Protein AF-A0A0H3U7H9-F1 (afdb_monomer_lite)

Sequence (449 aa):
MLFANVLHVSADECLNFARNGLVTYSPDRTAFSIGYGDRSAATYSYGQVGYRVQIHGITGPKQLMAGQHYYDGLVKGEVKVGYWRLSNPFGMCIHSGASNCSVSSLDRMGANRSNCGRVYNAGWIGYCAVCDEPIAYVFFYMTEQMAMRTAYLPSGKSYSNYFYLCPYDNSLENYCPINHVCTQVSANKYKIIYNAGNSSARGIMSSGWFIYGDDNTYEGNENAGGTRLAKCAFTVTGKRFLGWSDKPNGEVLFADEESWINVMNKMDIGNLQDCSSVVLYAVWGSEDESGESMSYDPYNNSYGEVSSEVVGDLGQNGYSGEYACTDDDISLRAEIVRCLCEDDGRSEFIRGEEGILNIELDGSADYVVVEFPRGMEEYDCIFDYIQRGAGAKSEAIDFFVPVYGIPEDAERIIVRVTAYKDEKVISCYPALTLIAGRSVLDDLRTSLR

Foldseek 3Di:
DDDPPPPPDDPVPVCVVVPPVQKDAFPVLLEIAGCALDAPLQFDDPVQFFPKDAAPPDAAADDDDQQKDKDWDWDAFKFFFGIKTQHFRKDFFDAQADPPDDPVVCVSRVAGSHGDRDIAATFIFTAGNYARHTQDPDTRGDDSVSRRVCGIAHTDDSNRWYWHADSPRRHTPDIGGRTGIGIHMFGFKEKEAEAQLDPQKDFDDDIFIATPDPAQDGSRDGNNGDFWDAADGIDHPQKDWAAKDQDRQDDHQAHGRGTPVSV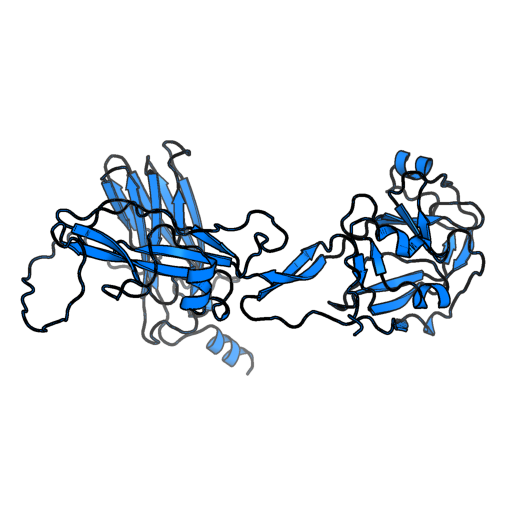CVVVVCSNDDGHYYGYIYTHIDGPPPPDDDDDDDDDDDDDDDDDDDDDDDDDDDDDQDFWWDDDPFKIKTKTKAWDDPDCPVDQADEAFTKIKIKMKMAGQFQKKWKAWDWPFRVQTDMGGCNPVDGGIDMDMTMGGRHPDGDDLQDQKTWMKMWTHDPPDIDITIRMHGHDRNGHPVVVVVVVVD

Secondary structure (DSSP, 8-state):
----------GGGGGTTTTTS-EEE-TTSSEEEESTT--------GGGTT-EEEPSS---SPPPPTTEEEEEEE--EEEEEEEEEEEES-EE---SS-TTS-HHHHHHHT-BS-----EEPPEEEEEETTT-SBS-SS-EE--HHHHHH--EEEESSTT-EEEEE-TTT-BEEEEEE---EEEEEEE-EEEEEEE-SSTT-B-----EEEESTT--EETTEES-S-SBPPPP--BBTTEEEEEEESSTT----B-TT-BHHHHHHHHTGGGSPTT-EEEEEEEEEETT--S---------------------------S---EEEEETTEEEEEEEEEE-SS--S---EEET-EEEEEEEEEE--SEEEEEPPTT-GGG-EEEE-TTT-SS-EEEEEEEE--SSSS-TT--EEE-EEEEEETTEEEEE--EEEEEEEEEHHHHHHHHT-

pLDDT: mean 73.25, std 18.63, range [23.2, 97.31]

Radius of gyration: 31.84 Å; chains: 1; bounding box: 75×66×85 Å

Structure (mmCIF, N/CA/C/O backbone):
data_AF-A0A0H3U7H9-F1
#
_entry.id   AF-A0A0H3U7H9-F1
#
loop_
_atom_site.group_PDB
_atom_site.id
_atom_site.type_symbol
_atom_site.label_atom_id
_atom_site.label_alt_id
_atom_site.label_comp_id
_atom_site.label_asym_id
_atom_site.label_entity_id
_atom_site.label_seq_id
_atom_site.pdbx_PDB_ins_code
_atom_site.Cartn_x
_atom_site.Cartn_y
_atom_site.Cartn_z
_atom_site.occupancy
_atom_site.B_iso_or_equiv
_atom_site.auth_seq_id
_atom_site.auth_comp_id
_atom_site.auth_asym_id
_atom_site.auth_atom_id
_atom_site.pdbx_PDB_model_num
ATOM 1 N N . MET A 1 1 ? 17.871 -37.007 6.181 1.00 36.47 1 MET A N 1
ATOM 2 C CA . MET A 1 1 ? 19.175 -36.342 5.945 1.00 36.47 1 MET A CA 1
ATOM 3 C C . MET A 1 1 ? 19.317 -36.222 4.435 1.00 36.47 1 MET A C 1
ATOM 5 O O . MET A 1 1 ? 19.269 -37.252 3.790 1.00 36.47 1 MET A O 1
ATOM 9 N N . LEU A 1 2 ? 19.348 -35.062 3.787 1.00 28.45 2 LEU A N 1
ATOM 10 C CA . LEU A 1 2 ? 19.874 -33.756 4.173 1.00 28.45 2 LEU A CA 1
ATOM 11 C C . LEU A 1 2 ? 18.851 -32.639 3.934 1.00 28.45 2 LEU A C 1
ATOM 13 O O . LEU A 1 2 ? 18.062 -32.685 2.997 1.00 28.45 2 LEU A O 1
ATOM 17 N N . PHE A 1 3 ? 18.897 -31.660 4.828 1.00 26.19 3 PHE A N 1
ATOM 18 C CA . PHE A 1 3 ? 18.105 -30.443 4.831 1.00 26.19 3 PHE A CA 1
ATOM 19 C C . PHE A 1 3 ? 18.401 -29.606 3.580 1.00 26.19 3 PHE A C 1
ATOM 21 O O . PHE A 1 3 ? 19.563 -29.361 3.254 1.00 26.19 3 PHE A O 1
ATOM 28 N N . ALA A 1 4 ? 17.347 -29.164 2.891 1.00 28.52 4 ALA A N 1
ATOM 29 C CA . ALA A 1 4 ? 17.437 -28.077 1.930 1.00 28.52 4 ALA A CA 1
ATOM 30 C C . ALA A 1 4 ? 17.771 -26.810 2.724 1.00 28.52 4 ALA A C 1
ATOM 32 O O . ALA A 1 4 ? 16.906 -26.231 3.379 1.00 28.52 4 ALA A O 1
ATOM 33 N N . ASN A 1 5 ? 19.051 -26.440 2.735 1.00 27.62 5 ASN A N 1
ATOM 34 C CA . ASN A 1 5 ? 19.499 -25.172 3.286 1.00 27.62 5 ASN A CA 1
ATOM 35 C C . ASN A 1 5 ? 18.843 -24.055 2.473 1.00 27.62 5 ASN A C 1
ATOM 37 O O . ASN A 1 5 ? 19.271 -23.749 1.361 1.00 27.62 5 ASN A O 1
ATOM 41 N N . VAL A 1 6 ? 17.789 -23.466 3.034 1.00 31.03 6 VAL A N 1
ATOM 42 C CA . VAL A 1 6 ? 17.327 -22.136 2.658 1.00 31.03 6 VAL A CA 1
ATOM 43 C C . VAL A 1 6 ? 18.491 -21.205 2.967 1.00 31.03 6 VAL A C 1
ATOM 45 O O . VAL A 1 6 ? 18.827 -20.971 4.128 1.00 31.03 6 VAL A O 1
ATOM 48 N N . LEU A 1 7 ? 19.168 -20.745 1.917 1.00 25.77 7 LEU A N 1
ATOM 49 C CA . LEU A 1 7 ? 20.115 -19.646 2.012 1.00 25.77 7 LEU A CA 1
ATOM 50 C C . LEU A 1 7 ? 19.301 -18.413 2.411 1.00 25.77 7 LEU A C 1
ATOM 52 O O . LEU A 1 7 ? 18.643 -17.786 1.588 1.00 25.77 7 LEU A O 1
ATOM 56 N N . HIS A 1 8 ? 19.294 -18.126 3.711 1.00 25.69 8 HIS A N 1
ATOM 57 C CA . HIS A 1 8 ? 19.023 -16.793 4.223 1.00 25.69 8 HIS A CA 1
ATOM 58 C C . HIS A 1 8 ? 20.065 -15.885 3.609 1.00 25.69 8 HIS A C 1
ATOM 60 O O . HIS A 1 8 ? 21.259 -16.132 3.814 1.00 25.69 8 HIS A O 1
ATOM 66 N N . VAL A 1 9 ? 19.630 -14.856 2.884 1.00 28.30 9 VAL A N 1
ATOM 67 C CA . VAL A 1 9 ? 20.586 -13.899 2.364 1.00 28.30 9 VAL A CA 1
ATOM 68 C C . VAL A 1 9 ? 20.355 -12.506 2.896 1.00 28.30 9 VAL A C 1
ATOM 70 O O . VAL A 1 9 ? 19.322 -11.873 2.697 1.00 28.30 9 VAL A O 1
ATOM 73 N N . SER A 1 10 ? 21.342 -12.106 3.693 1.00 33.12 10 SER A N 1
ATOM 74 C CA . SER A 1 10 ? 21.524 -10.792 4.271 1.00 33.12 10 SER A CA 1
ATOM 75 C C . SER A 1 10 ? 21.916 -9.786 3.188 1.00 33.12 10 SER A C 1
ATOM 77 O O . SER A 1 10 ? 22.199 -10.130 2.040 1.00 33.12 10 SER A O 1
ATOM 79 N N . ALA A 1 11 ? 21.996 -8.519 3.595 1.00 33.59 11 ALA A N 1
ATOM 80 C CA . ALA A 1 11 ? 22.405 -7.357 2.806 1.00 33.59 11 ALA A CA 1
ATOM 81 C C . ALA A 1 11 ? 23.746 -7.483 2.035 1.00 33.59 11 ALA A C 1
ATOM 83 O O . ALA A 1 11 ? 24.085 -6.582 1.267 1.00 33.59 11 ALA A O 1
ATOM 84 N N . ASP A 1 12 ? 24.471 -8.594 2.183 1.00 32.19 12 ASP A N 1
ATOM 85 C CA . ASP A 1 12 ? 25.671 -8.943 1.422 1.00 32.19 12 ASP A CA 1
ATOM 86 C C . ASP A 1 12 ? 25.371 -9.437 -0.013 1.00 32.19 12 ASP A C 1
ATOM 88 O O . ASP A 1 12 ? 26.288 -9.547 -0.832 1.00 32.19 12 ASP A O 1
ATOM 92 N N . GLU A 1 13 ? 24.101 -9.671 -0.376 1.00 41.12 13 GLU A N 1
ATOM 93 C CA . GLU A 1 13 ? 23.718 -10.160 -1.713 1.00 41.12 13 GLU A CA 1
ATOM 94 C C . GLU A 1 13 ? 23.526 -9.123 -2.816 1.00 41.12 13 GLU A C 1
ATOM 96 O O . GLU A 1 13 ? 23.358 -9.495 -3.978 1.00 41.12 13 GLU A O 1
ATOM 101 N N . CYS A 1 14 ? 23.729 -7.834 -2.533 1.00 36.25 14 CYS A N 1
ATOM 102 C CA . CYS A 1 14 ? 23.902 -6.851 -3.611 1.00 36.25 14 CYS A CA 1
ATOM 103 C C . CYS A 1 14 ? 25.150 -7.134 -4.490 1.00 36.25 14 CYS A C 1
ATOM 105 O O . CYS A 1 14 ? 25.393 -6.428 -5.466 1.00 36.25 14 CYS A O 1
ATOM 107 N N . LEU A 1 15 ? 25.929 -8.181 -4.179 1.00 39.16 15 LEU A N 1
ATOM 108 C CA . LEU A 1 15 ? 27.072 -8.677 -4.946 1.00 39.16 15 LEU A CA 1
ATOM 109 C C . LEU A 1 15 ? 26.758 -9.815 -5.939 1.00 39.16 15 LEU A C 1
ATOM 111 O O . LEU A 1 15 ? 27.646 -10.158 -6.725 1.00 39.16 15 LEU A O 1
ATOM 115 N N . ASN A 1 16 ? 25.540 -10.373 -5.996 1.00 39.25 16 ASN A N 1
ATOM 116 C CA . ASN A 1 16 ? 25.210 -11.366 -7.037 1.00 39.25 16 ASN A CA 1
ATOM 117 C C . ASN A 1 16 ? 25.126 -10.744 -8.448 1.00 39.25 16 ASN A C 1
ATOM 119 O O . ASN A 1 16 ? 25.451 -11.410 -9.430 1.00 39.25 16 ASN A O 1
ATOM 123 N N . PHE A 1 17 ? 24.840 -9.441 -8.556 1.00 42.53 17 PHE A N 1
ATOM 124 C CA . PHE A 1 17 ? 24.911 -8.681 -9.813 1.00 42.53 17 PHE A CA 1
ATOM 125 C C . PHE A 1 17 ? 26.334 -8.534 -10.380 1.00 42.53 17 PHE A C 1
ATOM 127 O O . PHE A 1 17 ? 26.522 -8.467 -11.596 1.00 42.53 17 PHE A O 1
ATOM 134 N N . ALA A 1 18 ? 27.349 -8.511 -9.510 1.00 40.44 18 ALA A N 1
ATOM 135 C CA . ALA A 1 18 ? 28.744 -8.284 -9.888 1.00 40.44 18 ALA A CA 1
ATOM 136 C C . ALA A 1 18 ? 29.486 -9.567 -10.313 1.00 40.44 18 ALA A C 1
ATOM 138 O O . ALA A 1 18 ? 30.501 -9.486 -11.005 1.00 40.44 18 ALA A O 1
ATOM 139 N N . ARG A 1 19 ? 28.993 -10.762 -9.949 1.00 40.69 19 ARG A N 1
ATOM 140 C CA . ARG A 1 19 ? 29.718 -12.031 -10.172 1.00 40.69 19 ARG A CA 1
ATOM 141 C C . ARG A 1 19 ? 29.830 -12.476 -11.639 1.00 40.69 19 ARG A C 1
ATOM 143 O O . ARG A 1 19 ? 30.645 -13.347 -11.921 1.00 40.69 19 ARG A O 1
ATOM 150 N N . ASN A 1 20 ? 29.099 -11.855 -12.573 1.00 48.03 20 ASN A N 1
ATOM 151 C CA . ASN A 1 20 ? 29.126 -12.209 -14.003 1.00 48.03 20 ASN A CA 1
ATOM 152 C C . ASN A 1 20 ? 29.787 -11.162 -14.927 1.00 48.03 20 ASN A C 1
ATOM 154 O O . ASN A 1 20 ? 29.763 -11.342 -16.142 1.00 48.03 20 ASN A O 1
ATOM 158 N N . GLY A 1 21 ? 30.339 -10.057 -14.401 1.00 57.50 21 GLY A N 1
ATOM 159 C CA . GLY A 1 21 ? 30.996 -9.015 -15.217 1.00 57.50 21 GLY A CA 1
ATOM 160 C C . GLY A 1 21 ? 30.066 -8.202 -16.137 1.00 57.50 21 GLY A C 1
ATOM 161 O O . GLY A 1 21 ? 30.544 -7.431 -16.962 1.00 57.50 21 GLY A O 1
ATOM 162 N N . LEU A 1 22 ? 28.743 -8.368 -16.006 1.00 70.50 22 LEU A N 1
ATOM 163 C CA . LEU A 1 22 ? 27.724 -7.715 -16.840 1.00 70.50 22 LEU A CA 1
ATOM 164 C C . LEU A 1 22 ? 27.410 -6.280 -16.388 1.00 70.50 22 LEU A C 1
ATOM 166 O O . LEU A 1 22 ? 26.996 -5.456 -17.199 1.00 70.50 22 LEU A O 1
ATOM 170 N N . VAL A 1 23 ? 27.581 -5.998 -15.095 1.00 78.19 23 VAL A N 1
ATOM 171 C CA . VAL A 1 23 ? 27.216 -4.729 -14.458 1.00 78.19 23 VAL A CA 1
ATOM 172 C C . VAL A 1 23 ? 28.471 -3.988 -14.024 1.00 78.19 23 VAL A C 1
ATOM 174 O O . VAL A 1 23 ? 29.370 -4.568 -13.419 1.00 78.19 23 VAL A O 1
ATOM 177 N N . THR A 1 24 ? 28.522 -2.693 -14.318 1.00 79.06 24 THR A N 1
ATOM 178 C CA . THR A 1 24 ? 29.565 -1.778 -13.848 1.00 79.06 24 THR A CA 1
ATOM 179 C C . THR A 1 24 ? 28.933 -0.715 -12.972 1.00 79.06 24 THR A C 1
ATOM 181 O O . THR A 1 24 ? 27.928 -0.125 -13.352 1.00 79.06 24 THR A O 1
ATOM 184 N N . TYR A 1 25 ? 29.527 -0.458 -11.812 1.00 79.81 25 TYR A N 1
ATOM 185 C CA . TYR A 1 25 ? 29.085 0.599 -10.910 1.00 79.81 25 TYR A CA 1
ATOM 186 C C . TYR A 1 25 ? 29.923 1.860 -11.104 1.00 79.81 25 TYR A C 1
ATOM 188 O O . TYR A 1 25 ? 31.105 1.781 -11.445 1.00 79.81 25 TYR A O 1
ATOM 196 N N . SER A 1 26 ? 29.321 3.020 -10.848 1.00 76.62 26 SER A N 1
ATOM 197 C CA . SER A 1 26 ? 30.064 4.271 -10.712 1.00 76.62 26 SER A CA 1
ATOM 198 C C . SER A 1 26 ? 31.095 4.162 -9.573 1.00 76.62 26 SER A C 1
ATOM 200 O O . SER A 1 26 ? 30.913 3.360 -8.649 1.00 76.62 26 SER A O 1
ATOM 202 N N . PRO A 1 27 ? 32.168 4.976 -9.576 1.00 76.44 27 PRO A N 1
ATOM 203 C CA . PRO A 1 27 ? 33.176 4.960 -8.511 1.00 76.44 27 PRO A CA 1
ATOM 204 C C . PRO A 1 27 ? 32.604 5.154 -7.097 1.00 76.44 27 PRO A C 1
ATOM 206 O O . PRO A 1 27 ? 33.081 4.536 -6.148 1.00 76.44 27 PRO A O 1
ATOM 209 N N . ASP A 1 28 ? 31.553 5.968 -6.960 1.00 72.50 28 ASP A N 1
ATOM 210 C CA . ASP A 1 28 ? 30.844 6.205 -5.694 1.00 72.50 28 ASP A CA 1
ATOM 211 C C . ASP A 1 28 ? 29.726 5.186 -5.404 1.00 72.50 28 ASP A C 1
ATOM 213 O O . ASP A 1 28 ? 29.056 5.269 -4.375 1.00 72.50 28 ASP A O 1
ATOM 217 N N . ARG A 1 29 ? 29.543 4.214 -6.306 1.00 75.31 29 ARG A N 1
ATOM 218 C CA . ARG A 1 29 ? 28.540 3.143 -6.272 1.00 75.31 29 ARG A CA 1
ATOM 219 C C . ARG A 1 29 ? 27.089 3.619 -6.285 1.00 75.31 29 ARG A C 1
ATOM 221 O O . ARG A 1 29 ? 26.207 2.811 -6.024 1.00 75.31 29 ARG A O 1
ATOM 228 N N . THR A 1 30 ? 26.822 4.890 -6.596 1.00 75.44 30 THR A N 1
ATOM 229 C CA . THR A 1 30 ? 25.461 5.466 -6.639 1.00 75.44 30 THR A CA 1
ATOM 230 C C . THR A 1 30 ? 24.695 5.183 -7.924 1.00 75.44 30 THR A C 1
ATOM 232 O O . THR A 1 30 ? 23.475 5.364 -7.976 1.00 75.44 30 THR A O 1
ATOM 235 N N . ALA A 1 31 ? 25.396 4.717 -8.952 1.00 79.69 31 ALA A N 1
ATOM 236 C CA . ALA A 1 31 ? 24.819 4.401 -10.239 1.00 79.69 31 ALA A CA 1
ATOM 237 C C . ALA A 1 31 ? 25.411 3.105 -10.804 1.00 79.69 31 ALA A C 1
ATOM 239 O O . ALA A 1 31 ? 26.513 2.689 -10.432 1.00 79.69 31 ALA A O 1
ATOM 240 N N . PHE A 1 32 ? 24.689 2.471 -11.721 1.00 84.00 32 PHE A N 1
ATOM 241 C CA . PHE A 1 32 ? 25.109 1.257 -12.406 1.00 84.00 32 PHE A CA 1
ATOM 242 C C . PHE A 1 32 ? 24.820 1.330 -13.908 1.00 84.00 32 PHE A C 1
ATOM 244 O O . PHE A 1 32 ? 23.911 2.021 -14.360 1.00 84.00 32 PHE A O 1
ATOM 251 N N . SER A 1 33 ? 25.591 0.578 -14.683 1.00 85.69 33 SER A N 1
ATOM 252 C CA . SER A 1 33 ? 25.401 0.380 -16.114 1.00 85.69 33 SER A CA 1
ATOM 253 C C . SER A 1 33 ? 25.501 -1.102 -16.447 1.00 85.69 33 SER A C 1
ATOM 255 O O . SER A 1 33 ? 26.163 -1.862 -15.738 1.00 85.69 33 SER A O 1
ATOM 257 N N . ILE A 1 34 ? 24.865 -1.513 -17.538 1.00 87.06 34 ILE A N 1
ATOM 258 C CA . ILE A 1 34 ? 24.888 -2.888 -18.043 1.00 87.06 34 ILE A CA 1
ATOM 259 C C . ILE A 1 34 ? 25.680 -2.883 -19.346 1.00 87.06 34 ILE A C 1
ATOM 261 O O . ILE A 1 34 ? 25.420 -2.056 -20.215 1.00 87.06 34 ILE A O 1
ATOM 265 N N . GLY A 1 35 ? 26.646 -3.792 -19.482 1.00 81.06 35 GLY A N 1
ATOM 266 C CA . GLY A 1 35 ? 27.464 -3.895 -20.692 1.00 81.06 35 GLY A CA 1
ATOM 267 C C . GLY A 1 35 ? 28.373 -2.684 -20.918 1.00 81.06 35 GLY A C 1
ATOM 268 O O . GLY A 1 35 ? 28.622 -2.306 -22.060 1.00 81.06 35 GLY A O 1
ATOM 269 N N . TYR A 1 36 ? 28.852 -2.052 -19.842 1.00 82.88 36 TYR A N 1
ATOM 270 C CA . TYR A 1 36 ? 29.735 -0.889 -19.932 1.00 82.88 36 TYR A CA 1
ATOM 271 C C . TYR A 1 36 ? 30.948 -1.166 -20.832 1.00 82.88 36 TYR A C 1
ATOM 273 O O . TYR A 1 36 ? 31.651 -2.162 -20.662 1.00 82.88 36 TYR A O 1
ATOM 281 N N . GLY A 1 37 ? 31.198 -0.267 -21.785 1.00 83.81 37 GLY A N 1
ATOM 282 C CA . GLY A 1 37 ? 32.302 -0.393 -22.737 1.00 83.81 37 GLY A CA 1
ATOM 283 C C . GLY A 1 37 ? 32.078 -1.413 -23.860 1.00 83.81 37 GLY A C 1
ATOM 284 O O . GLY A 1 37 ? 32.956 -1.544 -24.714 1.00 83.81 37 GLY A O 1
ATOM 285 N N . ASP A 1 38 ? 30.932 -2.103 -23.910 1.00 87.00 38 ASP A N 1
ATOM 286 C CA . ASP A 1 38 ? 30.599 -2.992 -25.023 1.00 87.00 38 ASP A CA 1
ATOM 287 C C . ASP A 1 38 ? 30.431 -2.206 -26.330 1.00 87.00 38 ASP A C 1
ATOM 289 O O . ASP A 1 38 ? 29.708 -1.213 -26.406 1.00 87.00 38 ASP A O 1
ATOM 293 N N . ARG A 1 39 ? 31.107 -2.677 -27.380 1.00 88.75 39 ARG A N 1
ATOM 294 C CA . ARG A 1 39 ? 31.150 -2.053 -28.713 1.00 88.75 39 ARG A CA 1
ATOM 295 C C . ARG A 1 39 ? 30.505 -2.924 -29.786 1.00 88.75 39 ARG A C 1
ATOM 297 O O . ARG A 1 39 ? 30.739 -2.696 -30.968 1.00 88.75 39 ARG A O 1
ATOM 304 N N . SER A 1 40 ? 29.707 -3.913 -29.385 1.00 86.19 40 SER A N 1
ATOM 305 C CA . SER A 1 40 ? 29.046 -4.841 -30.307 1.00 86.19 40 SER A CA 1
ATOM 306 C C . SER A 1 40 ? 28.158 -4.134 -31.339 1.00 86.19 40 SER A C 1
ATOM 308 O O . SER A 1 40 ? 28.032 -4.624 -32.457 1.00 86.19 40 SER A O 1
ATOM 310 N N . ALA A 1 41 ? 27.566 -2.984 -30.981 1.00 84.69 41 ALA A N 1
ATOM 311 C CA . ALA A 1 41 ? 26.651 -2.214 -31.832 1.00 84.69 41 ALA A CA 1
ATOM 312 C C . ALA A 1 41 ? 25.499 -3.074 -32.389 1.00 84.69 41 ALA A C 1
ATOM 314 O O . ALA A 1 41 ? 25.136 -2.990 -33.564 1.00 84.69 41 ALA A O 1
ATOM 315 N N . ALA A 1 42 ? 24.926 -3.919 -31.527 1.00 89.00 42 ALA A N 1
ATOM 316 C CA . ALA A 1 42 ? 23.809 -4.789 -31.868 1.00 89.00 42 ALA A CA 1
ATOM 317 C C . ALA A 1 42 ? 22.547 -3.947 -32.124 1.00 89.00 42 ALA A C 1
ATOM 319 O O . ALA A 1 42 ? 21.884 -3.505 -31.183 1.00 89.00 42 ALA A O 1
ATOM 320 N N . THR A 1 43 ? 22.249 -3.711 -33.402 1.00 90.62 43 THR A N 1
ATOM 321 C CA . THR A 1 43 ? 21.099 -2.935 -33.888 1.00 90.62 43 THR A CA 1
ATOM 322 C C . THR A 1 43 ? 20.062 -3.837 -34.548 1.00 90.62 43 THR A C 1
ATOM 324 O O . THR A 1 43 ? 20.343 -4.979 -34.909 1.00 90.62 43 THR A O 1
ATOM 327 N N . TYR A 1 44 ? 18.850 -3.313 -34.698 1.00 93.19 44 TYR A N 1
ATOM 328 C CA . TYR A 1 44 ? 17.693 -4.026 -35.224 1.00 93.19 44 TYR A CA 1
ATOM 329 C C . TYR A 1 44 ? 16.993 -3.194 -36.294 1.00 93.19 44 TYR A C 1
ATOM 331 O O . TYR A 1 44 ? 17.160 -1.978 -36.390 1.00 93.19 44 TYR A O 1
ATOM 339 N N . SER A 1 45 ? 16.160 -3.852 -37.093 1.00 91.81 45 SER A N 1
ATOM 340 C CA . SER A 1 45 ? 15.249 -3.160 -38.004 1.00 91.81 45 SER A CA 1
ATOM 341 C C . SER A 1 45 ? 14.079 -2.551 -37.231 1.00 91.81 45 SER A C 1
ATOM 343 O O . SER A 1 45 ? 13.603 -3.134 -36.259 1.00 91.81 45 SER A O 1
ATOM 345 N N . TYR A 1 46 ? 13.533 -1.427 -37.703 1.00 86.56 46 TYR A N 1
ATOM 346 C CA . TYR A 1 46 ? 12.354 -0.797 -37.087 1.00 86.56 46 TYR A CA 1
ATOM 347 C C . TYR A 1 46 ? 11.150 -1.743 -36.950 1.00 86.56 46 TYR A C 1
ATOM 349 O O . TYR A 1 46 ? 10.433 -1.675 -35.957 1.00 86.56 46 TYR A O 1
ATOM 357 N N . GLY A 1 47 ? 10.962 -2.674 -37.892 1.00 89.44 47 GLY A N 1
ATOM 358 C CA . GLY A 1 47 ? 9.898 -3.684 -37.822 1.00 89.44 47 GLY A CA 1
ATOM 359 C C . GLY A 1 47 ? 10.042 -4.698 -36.678 1.00 89.44 47 GLY A C 1
ATOM 360 O O . GLY A 1 47 ? 9.120 -5.469 -36.444 1.00 89.44 47 GLY A O 1
ATOM 361 N N . GLN A 1 48 ? 11.175 -4.714 -35.969 1.00 91.62 48 GLN A N 1
ATOM 362 C CA . GLN A 1 48 ? 11.417 -5.586 -34.814 1.00 91.62 48 GLN A CA 1
ATOM 363 C C . GLN A 1 48 ? 11.130 -4.889 -33.477 1.00 91.62 48 GLN A C 1
ATOM 365 O O . GLN A 1 48 ? 11.187 -5.538 -32.434 1.00 91.62 48 GLN A O 1
ATOM 370 N N . VAL A 1 49 ? 10.821 -3.585 -33.472 1.00 91.50 49 VAL A N 1
ATOM 371 C CA . VAL A 1 49 ? 10.426 -2.878 -32.246 1.00 91.50 49 VAL A CA 1
ATOM 372 C C . VAL A 1 49 ? 9.221 -3.579 -31.623 1.00 91.50 49 VAL A C 1
ATOM 374 O O . VAL A 1 49 ? 8.244 -3.902 -32.293 1.00 91.50 49 VAL A O 1
ATOM 377 N N . GLY A 1 50 ? 9.300 -3.834 -30.321 1.00 91.44 50 GLY A N 1
ATOM 378 C CA . GLY A 1 50 ? 8.335 -4.649 -29.596 1.00 91.44 50 GLY A CA 1
ATOM 379 C C . GLY A 1 50 ? 8.707 -6.122 -29.458 1.00 91.44 50 GLY A C 1
ATOM 380 O O . GLY A 1 50 ? 8.036 -6.807 -28.689 1.00 91.44 50 GLY A O 1
ATOM 381 N N . TYR A 1 51 ? 9.778 -6.592 -30.109 1.00 94.12 51 TYR A N 1
ATOM 382 C CA . TYR A 1 51 ? 10.370 -7.903 -29.833 1.00 94.12 51 TYR A CA 1
ATOM 383 C C . TYR A 1 51 ? 10.667 -8.055 -28.335 1.00 94.12 51 TYR A C 1
ATOM 385 O O . TYR A 1 51 ? 11.200 -7.136 -27.704 1.00 94.12 51 TYR A O 1
ATOM 393 N N . ARG A 1 52 ? 10.289 -9.207 -27.769 1.00 94.81 52 ARG A N 1
ATOM 394 C CA . ARG A 1 52 ? 10.395 -9.495 -26.336 1.00 94.81 52 ARG A CA 1
ATOM 395 C C . ARG A 1 52 ? 11.376 -10.627 -26.084 1.00 94.81 52 ARG A C 1
ATOM 397 O O . ARG A 1 52 ? 11.311 -11.665 -26.735 1.00 94.81 52 ARG A O 1
ATOM 404 N N . VAL A 1 53 ? 12.211 -10.436 -25.074 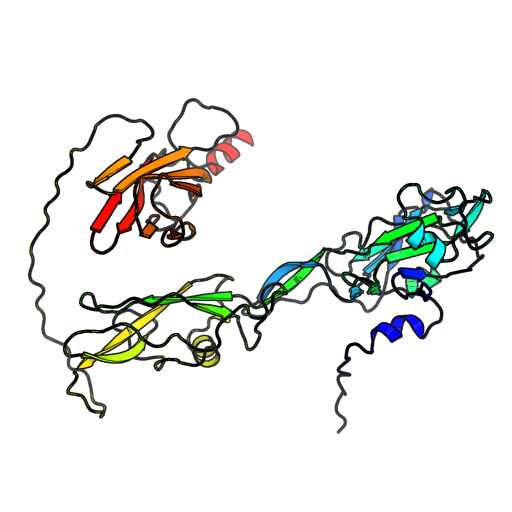1.00 92.06 53 VAL A N 1
ATOM 405 C CA . VAL A 1 53 ? 13.107 -11.451 -24.527 1.00 92.06 53 VAL A CA 1
ATOM 406 C C . VAL A 1 53 ? 12.606 -11.813 -23.136 1.00 92.06 53 VAL A C 1
ATOM 408 O O . VAL A 1 53 ? 12.685 -10.997 -22.218 1.00 92.06 53 VAL A O 1
ATOM 411 N N . GLN A 1 54 ? 12.068 -13.022 -22.990 1.00 89.88 54 GLN A N 1
ATOM 412 C CA . GLN A 1 54 ? 11.506 -13.504 -21.730 1.00 89.88 54 GLN A CA 1
ATOM 413 C C . GLN A 1 54 ? 12.610 -13.920 -20.750 1.00 89.88 54 GLN A C 1
ATOM 415 O O . GLN A 1 54 ? 13.553 -14.613 -21.130 1.00 89.88 54 GLN A O 1
ATOM 420 N N . ILE A 1 55 ? 12.459 -13.560 -19.474 1.00 84.62 55 ILE A N 1
ATOM 421 C CA . ILE A 1 55 ? 13.267 -14.113 -18.386 1.00 84.62 55 ILE A CA 1
ATOM 422 C C . ILE A 1 55 ? 12.547 -15.342 -17.824 1.00 84.62 55 ILE A C 1
ATOM 424 O O . ILE A 1 55 ? 11.397 -15.270 -17.387 1.00 84.62 55 ILE A O 1
ATOM 428 N N . HIS A 1 56 ? 13.215 -16.494 -17.847 1.00 74.06 56 HIS A N 1
ATOM 429 C CA . HIS A 1 56 ? 12.668 -17.746 -17.323 1.00 74.06 56 HIS A CA 1
ATOM 430 C C . HIS A 1 56 ? 13.000 -17.929 -15.837 1.00 74.06 56 HIS A C 1
ATOM 432 O O . HIS A 1 56 ? 14.069 -17.538 -15.377 1.00 74.06 56 HIS A O 1
ATOM 438 N N . GLY A 1 57 ? 12.094 -18.565 -15.087 1.00 70.25 57 GLY A N 1
ATOM 439 C CA . GLY A 1 57 ? 12.297 -18.885 -13.666 1.00 70.25 57 GLY A CA 1
ATOM 440 C C . GLY A 1 57 ? 11.950 -17.759 -12.687 1.00 70.25 57 GLY A C 1
ATOM 441 O O . GLY A 1 57 ? 12.098 -17.940 -11.482 1.00 70.25 57 GLY A O 1
ATOM 442 N N . ILE A 1 58 ? 11.450 -16.624 -13.179 1.00 70.25 58 ILE A N 1
ATOM 443 C CA . ILE A 1 58 ? 10.923 -15.537 -12.354 1.00 70.25 58 ILE A CA 1
ATOM 444 C C . ILE A 1 58 ? 9.403 -15.688 -12.260 1.00 70.25 58 ILE A C 1
ATOM 446 O O . ILE A 1 58 ? 8.705 -15.670 -13.270 1.00 70.25 58 ILE A O 1
ATOM 450 N N . THR A 1 59 ? 8.891 -15.871 -11.044 1.00 63.84 59 THR A N 1
ATOM 451 C CA . THR A 1 59 ? 7.453 -16.008 -10.778 1.00 63.84 59 THR A CA 1
ATOM 452 C C . THR A 1 59 ? 6.808 -14.652 -10.494 1.00 63.84 59 THR A C 1
ATOM 454 O O . THR A 1 59 ? 7.451 -13.778 -9.903 1.00 63.84 59 THR A O 1
ATOM 457 N N . GLY A 1 60 ? 5.537 -14.518 -10.887 1.00 62.59 60 GLY A N 1
ATOM 458 C CA . GLY A 1 60 ? 4.700 -13.335 -10.667 1.00 62.59 60 GLY A CA 1
ATOM 459 C C . GLY A 1 60 ? 4.301 -13.102 -9.199 1.00 62.59 60 GLY A C 1
ATOM 460 O O . GLY A 1 60 ? 4.996 -13.589 -8.298 1.00 62.59 60 GLY A O 1
ATOM 461 N N . PRO A 1 61 ? 3.228 -12.329 -8.932 1.00 62.69 61 PRO A N 1
ATOM 462 C CA . PRO A 1 61 ? 2.858 -11.924 -7.578 1.00 62.69 61 PRO A CA 1
ATOM 463 C C . PRO A 1 61 ? 2.679 -13.127 -6.652 1.00 62.69 61 PRO A C 1
ATOM 465 O O . PRO A 1 61 ? 2.234 -14.201 -7.062 1.00 62.69 61 PRO A O 1
ATOM 468 N N . LYS A 1 62 ? 3.024 -12.936 -5.375 1.00 68.06 62 LYS A N 1
ATOM 469 C CA . LYS A 1 62 ? 2.718 -13.931 -4.345 1.00 68.06 62 LYS A CA 1
ATOM 470 C C . LYS A 1 62 ? 1.199 -14.067 -4.234 1.00 68.06 62 LYS A C 1
ATOM 472 O O . LYS A 1 62 ? 0.487 -13.064 -4.225 1.00 68.06 62 LYS A O 1
ATOM 477 N N . GLN A 1 63 ? 0.723 -15.302 -4.130 1.00 78.56 63 GLN A N 1
ATOM 478 C CA . GLN A 1 63 ? -0.654 -15.568 -3.730 1.00 78.56 63 GLN A CA 1
ATOM 479 C C . GLN A 1 63 ? -0.850 -15.082 -2.287 1.00 78.56 63 GLN A C 1
ATOM 481 O O . GLN A 1 63 ? 0.016 -15.330 -1.445 1.00 78.56 63 GLN A O 1
ATOM 486 N N . LEU A 1 64 ? -1.957 -14.383 -2.021 1.00 82.25 64 LEU A N 1
ATOM 487 C CA . LEU A 1 64 ? -2.297 -13.937 -0.669 1.00 82.25 64 LEU A CA 1
ATOM 488 C C . LEU A 1 64 ? -2.598 -15.132 0.239 1.00 82.25 64 LEU A C 1
ATOM 490 O O . LEU A 1 64 ? -3.253 -16.094 -0.170 1.00 82.25 64 LEU A O 1
ATOM 494 N N . MET A 1 65 ? -2.130 -15.041 1.479 1.00 84.50 65 MET A N 1
ATOM 495 C CA . MET A 1 65 ? -2.550 -15.892 2.590 1.00 84.50 65 MET A CA 1
ATOM 496 C C . MET A 1 65 ? -3.615 -15.168 3.427 1.00 84.50 65 MET A C 1
ATOM 498 O O . MET A 1 65 ? -3.878 -13.984 3.217 1.00 84.50 65 MET A O 1
ATOM 502 N N . ALA A 1 66 ? -4.228 -15.873 4.382 1.00 83.62 66 ALA A N 1
ATOM 503 C CA . ALA A 1 66 ? -5.130 -15.247 5.348 1.00 83.62 66 ALA A CA 1
ATOM 504 C C . ALA A 1 66 ? -4.427 -14.091 6.082 1.00 83.62 66 ALA A C 1
ATOM 506 O O . ALA A 1 66 ? -3.232 -14.172 6.376 1.00 83.62 66 ALA A O 1
ATOM 507 N N . GLY A 1 67 ? -5.174 -13.020 6.348 1.00 84.38 67 GLY A N 1
ATOM 508 C CA . GLY A 1 67 ? -4.680 -11.809 6.992 1.00 84.38 67 GLY A CA 1
ATOM 509 C C . GLY A 1 67 ? -3.667 -11.017 6.165 1.00 84.38 67 GLY A C 1
ATOM 510 O O . GLY A 1 67 ? -2.830 -10.327 6.744 1.00 84.38 67 GLY A O 1
ATOM 511 N N . GLN A 1 68 ? -3.719 -11.125 4.835 1.00 86.25 68 GLN A N 1
ATOM 512 C CA . GLN A 1 68 ? -2.883 -10.351 3.919 1.00 86.25 68 GLN A CA 1
ATOM 513 C C . GLN A 1 68 ? -3.717 -9.610 2.874 1.00 86.25 68 GLN A C 1
ATOM 515 O O . GLN A 1 68 ? -4.762 -10.097 2.438 1.00 86.25 68 GLN A O 1
ATOM 520 N N . HIS A 1 69 ? -3.193 -8.479 2.406 1.00 83.31 69 HIS A N 1
ATOM 521 C CA . HIS A 1 69 ? -3.739 -7.714 1.288 1.00 83.31 69 HIS A CA 1
ATOM 522 C C . HIS A 1 69 ? -2.632 -7.289 0.318 1.00 83.31 69 HIS A C 1
ATOM 524 O O . HIS A 1 69 ? -1.436 -7.330 0.631 1.00 83.31 69 HIS A O 1
ATOM 530 N N . TYR A 1 70 ? -3.052 -6.901 -0.886 1.00 82.44 70 TYR A N 1
ATOM 531 C CA . TYR A 1 70 ? -2.183 -6.239 -1.849 1.00 82.44 70 TYR A CA 1
ATOM 532 C C . TYR A 1 70 ? -2.163 -4.736 -1.596 1.00 82.44 70 TYR A C 1
ATOM 534 O O . TYR A 1 70 ? -3.215 -4.145 -1.373 1.00 82.44 70 TYR A O 1
ATOM 542 N N . TYR A 1 71 ? -0.988 -4.127 -1.708 1.00 80.31 71 TYR A N 1
ATOM 543 C CA . TYR A 1 71 ? -0.825 -2.676 -1.703 1.00 80.31 71 TYR A CA 1
ATOM 544 C C . TYR A 1 71 ? 0.249 -2.272 -2.712 1.00 80.31 71 TYR A C 1
ATOM 546 O O . TYR A 1 71 ? 1.155 -3.058 -3.010 1.00 80.31 71 TYR A O 1
ATOM 554 N N . ASP A 1 72 ? 0.176 -1.049 -3.226 1.00 82.62 72 ASP A N 1
ATOM 555 C CA . ASP A 1 72 ? 1.214 -0.515 -4.099 1.00 82.62 72 ASP A CA 1
ATOM 556 C C . ASP A 1 72 ? 2.251 0.242 -3.275 1.00 82.62 72 ASP A C 1
ATOM 558 O O . ASP A 1 72 ? 1.963 1.222 -2.590 1.00 82.62 72 ASP A O 1
ATOM 562 N N . GLY A 1 73 ? 3.494 -0.221 -3.352 1.00 81.75 73 GLY A N 1
ATOM 563 C CA . GLY A 1 73 ? 4.603 0.363 -2.614 1.00 81.75 73 GLY A CA 1
ATOM 564 C C . GLY A 1 73 ? 5.842 0.501 -3.478 1.00 81.75 73 GLY A C 1
ATOM 565 O O . GLY A 1 73 ? 6.044 -0.246 -4.440 1.00 81.75 73 GLY A O 1
ATOM 566 N N . LEU A 1 74 ? 6.721 1.431 -3.104 1.00 82.31 74 LEU A N 1
ATOM 567 C CA . LEU A 1 74 ? 8.055 1.507 -3.690 1.00 82.31 74 LEU A CA 1
ATOM 568 C C . LEU A 1 74 ? 8.806 0.200 -3.405 1.00 82.31 74 LEU A C 1
ATOM 570 O O . LEU A 1 74 ? 9.005 -0.174 -2.246 1.00 82.31 74 LEU A O 1
ATOM 574 N N . VAL A 1 75 ? 9.266 -0.477 -4.454 1.00 80.75 75 VAL A N 1
ATOM 575 C CA . VAL A 1 75 ? 10.096 -1.674 -4.308 1.00 80.75 75 VAL A CA 1
ATOM 576 C C . VAL A 1 75 ? 11.483 -1.245 -3.840 1.00 80.75 75 VAL A C 1
ATOM 578 O O . VAL A 1 75 ? 12.221 -0.575 -4.571 1.00 80.75 75 VAL A O 1
ATOM 581 N N . LYS A 1 76 ? 11.849 -1.635 -2.616 1.00 77.62 76 LYS A N 1
ATOM 582 C CA . LYS A 1 76 ? 13.186 -1.422 -2.048 1.00 77.62 76 LYS A CA 1
ATOM 583 C C . LYS A 1 76 ? 14.042 -2.666 -2.269 1.00 77.62 76 LYS A C 1
ATOM 585 O O . LYS A 1 76 ? 13.627 -3.776 -1.955 1.00 77.62 76 LYS A O 1
ATOM 590 N N . GLY A 1 77 ? 15.261 -2.482 -2.767 1.00 79.56 77 GLY A N 1
ATOM 591 C CA . GLY A 1 77 ? 16.172 -3.589 -3.050 1.00 79.56 77 GLY A CA 1
ATOM 592 C C . GLY A 1 77 ? 16.182 -3.927 -4.529 1.00 79.56 77 GLY A C 1
ATOM 593 O O . GLY A 1 77 ? 16.931 -3.295 -5.269 1.00 79.56 77 GLY A O 1
ATOM 594 N N . GLU A 1 78 ? 15.387 -4.910 -4.949 1.00 80.88 78 GLU A N 1
ATOM 595 C CA . GLU A 1 78 ? 15.446 -5.474 -6.300 1.00 80.88 78 GLU A CA 1
ATOM 596 C C . GLU A 1 78 ? 14.053 -5.658 -6.906 1.00 80.88 78 GLU A C 1
ATOM 598 O O . GLU A 1 78 ? 13.160 -6.252 -6.304 1.00 80.88 78 GLU A O 1
ATOM 603 N N . VAL A 1 79 ? 13.889 -5.184 -8.138 1.00 85.25 79 VAL A N 1
ATOM 604 C CA . VAL A 1 79 ? 12.714 -5.418 -8.977 1.00 85.25 79 VAL A CA 1
ATOM 605 C C . VAL A 1 79 ? 13.006 -6.597 -9.885 1.00 85.25 79 VAL A C 1
ATOM 607 O O . VAL A 1 79 ? 14.038 -6.638 -10.554 1.00 85.25 79 VAL A O 1
ATOM 610 N N . LYS A 1 80 ? 12.080 -7.550 -9.933 1.00 87.19 80 LYS A N 1
ATOM 611 C CA . LYS A 1 80 ? 12.163 -8.716 -10.811 1.00 87.19 80 LYS A CA 1
ATOM 612 C C . LYS A 1 80 ? 11.757 -8.333 -12.230 1.00 87.19 80 LYS A C 1
ATOM 614 O O . LYS A 1 80 ? 10.651 -7.838 -12.442 1.00 87.19 80 LYS A O 1
ATOM 619 N N . VAL A 1 81 ? 12.619 -8.608 -13.200 1.00 90.19 81 VAL A N 1
ATOM 620 C CA . VAL A 1 81 ? 12.336 -8.392 -14.620 1.00 90.19 81 VAL A CA 1
ATOM 621 C C . VAL A 1 81 ? 11.649 -9.632 -15.185 1.00 90.19 81 VAL A C 1
ATOM 623 O O . VAL A 1 81 ? 12.203 -10.728 -15.135 1.00 90.19 81 VAL A O 1
ATOM 626 N N . GLY A 1 82 ? 10.441 -9.468 -15.722 1.00 89.94 82 GLY A N 1
ATOM 627 C CA . GLY A 1 82 ? 9.709 -10.532 -16.410 1.00 89.94 82 GLY A CA 1
ATOM 628 C C . GLY A 1 82 ? 10.203 -10.711 -17.841 1.00 89.94 82 GLY A C 1
ATOM 629 O O . GLY A 1 82 ? 10.468 -11.827 -18.284 1.00 89.94 82 GLY A O 1
ATOM 630 N N . TYR A 1 83 ? 10.378 -9.606 -18.562 1.00 92.81 83 TYR A N 1
ATOM 631 C CA . TYR A 1 83 ? 10.951 -9.596 -19.905 1.00 92.81 83 TYR A CA 1
ATOM 632 C C . TYR A 1 83 ? 11.556 -8.237 -20.250 1.00 92.81 83 TYR A C 1
ATOM 634 O O . TYR A 1 83 ? 11.260 -7.212 -19.632 1.00 92.81 83 TYR A O 1
ATOM 642 N N . TRP A 1 84 ? 12.375 -8.238 -21.295 1.00 95.56 84 TRP A N 1
ATOM 643 C CA . TRP A 1 84 ? 12.884 -7.035 -21.941 1.00 95.56 84 TRP A CA 1
ATOM 644 C C . TRP A 1 84 ? 12.194 -6.832 -23.279 1.00 95.56 84 TRP A C 1
ATOM 646 O O . TRP A 1 84 ? 12.087 -7.766 -24.072 1.00 95.56 84 TRP A O 1
ATOM 656 N N . ARG A 1 85 ? 11.750 -5.607 -23.555 1.00 97.31 85 ARG A N 1
ATOM 657 C CA . ARG A 1 85 ? 11.146 -5.222 -24.832 1.00 97.31 85 ARG A CA 1
ATOM 658 C C . ARG A 1 85 ? 12.085 -4.306 -25.601 1.00 97.31 85 ARG A C 1
ATOM 660 O O . ARG A 1 85 ? 12.440 -3.227 -25.117 1.00 97.31 85 ARG A O 1
ATOM 667 N N . LEU A 1 86 ? 12.435 -4.699 -26.821 1.00 96.81 86 LEU A N 1
ATOM 668 C CA . LEU A 1 86 ? 13.181 -3.852 -27.744 1.00 96.81 86 LEU A CA 1
ATOM 669 C C . LEU A 1 86 ? 12.348 -2.608 -28.059 1.00 96.81 86 LEU A C 1
ATOM 671 O O . LEU A 1 86 ? 11.258 -2.721 -28.622 1.00 96.81 86 LEU A O 1
ATOM 675 N N . SER A 1 87 ? 12.851 -1.434 -27.685 1.00 95.31 87 SER A N 1
ATOM 676 C CA . SER A 1 87 ? 12.078 -0.185 -27.742 1.00 95.31 87 SER A CA 1
ATOM 677 C C . SER A 1 87 ? 12.786 0.921 -28.523 1.00 95.31 87 SER A C 1
ATOM 679 O O . SER A 1 87 ? 12.120 1.779 -29.093 1.00 95.31 87 SER A O 1
ATOM 681 N N . ASN A 1 88 ? 14.115 0.860 -28.630 1.00 93.88 88 ASN A N 1
ATOM 682 C CA . ASN A 1 88 ? 14.892 1.685 -29.547 1.00 93.88 88 ASN A CA 1
ATOM 683 C C . ASN A 1 88 ? 15.795 0.782 -30.413 1.00 93.88 88 ASN A C 1
ATOM 685 O O . ASN A 1 88 ? 16.749 0.217 -29.883 1.00 93.88 88 ASN A O 1
ATOM 689 N N . PRO A 1 89 ? 15.526 0.614 -31.721 1.00 92.00 89 PRO A N 1
ATOM 690 C CA . PRO A 1 89 ? 16.210 -0.378 -32.552 1.00 92.00 89 PRO A CA 1
ATOM 691 C C . PRO A 1 89 ? 17.686 -0.055 -32.838 1.00 92.00 89 PRO A C 1
ATOM 693 O O . PRO A 1 89 ? 18.441 -0.961 -33.187 1.00 92.00 89 PRO A O 1
ATOM 696 N N . PHE A 1 90 ? 18.132 1.192 -32.659 1.00 86.94 90 PHE A N 1
ATOM 697 C CA . PHE A 1 90 ? 19.552 1.547 -32.704 1.00 86.94 90 PHE A CA 1
ATOM 698 C C . PHE A 1 90 ? 19.870 2.685 -31.728 1.00 86.94 90 PHE A C 1
ATOM 700 O O . PHE A 1 90 ? 19.199 3.715 -31.702 1.00 86.94 90 PHE A O 1
ATOM 707 N N . GLY A 1 91 ? 20.908 2.504 -30.915 1.00 88.50 91 GLY A N 1
ATOM 708 C CA . GLY A 1 91 ? 21.452 3.562 -30.071 1.00 88.50 91 GLY A CA 1
ATOM 709 C C . GLY A 1 91 ? 22.500 4.369 -30.834 1.00 88.50 91 GLY A C 1
ATOM 710 O O . GLY A 1 91 ? 23.259 3.808 -31.623 1.00 88.50 91 GLY A O 1
ATOM 711 N N . MET A 1 92 ? 22.557 5.682 -30.629 1.00 90.50 92 MET A N 1
ATOM 712 C CA . MET A 1 92 ? 23.538 6.544 -31.288 1.00 90.50 92 MET A CA 1
ATOM 713 C C . MET A 1 92 ? 23.995 7.646 -30.344 1.00 90.50 92 MET A C 1
ATOM 715 O O . MET A 1 92 ? 23.174 8.242 -29.656 1.00 90.50 92 MET A O 1
ATOM 719 N N . CYS A 1 93 ? 25.302 7.915 -30.329 1.00 90.06 93 CYS A N 1
ATOM 720 C CA . CYS A 1 93 ? 25.895 8.934 -29.471 1.00 90.06 93 CYS A CA 1
ATOM 721 C C . CYS A 1 93 ? 25.596 10.324 -30.023 1.00 90.06 93 CYS A C 1
ATOM 723 O O . CYS A 1 93 ? 26.298 10.805 -30.913 1.00 90.06 93 CYS A O 1
ATOM 725 N N . ILE A 1 94 ? 24.530 10.945 -29.529 1.00 85.31 94 ILE A N 1
ATOM 726 C CA . ILE A 1 94 ? 24.081 12.275 -29.959 1.00 85.31 94 ILE A CA 1
ATOM 727 C C . ILE A 1 94 ? 23.853 13.230 -28.793 1.00 85.31 94 ILE A C 1
ATOM 729 O O . ILE A 1 94 ? 23.674 14.429 -29.018 1.00 85.31 94 ILE A O 1
ATOM 733 N N . HIS A 1 95 ? 23.898 12.749 -27.552 1.00 73.19 95 HIS A N 1
ATOM 734 C CA . HIS A 1 95 ? 23.638 13.582 -26.390 1.00 73.19 95 HIS A CA 1
ATOM 735 C C . HIS A 1 95 ? 24.943 14.231 -25.917 1.00 73.19 95 HIS A C 1
ATOM 737 O O . HIS A 1 95 ? 25.899 13.560 -25.549 1.00 73.19 95 HIS A O 1
ATOM 743 N N . SER A 1 96 ? 25.004 15.562 -25.910 1.00 65.94 96 SER A N 1
ATOM 744 C CA . SER A 1 96 ? 26.205 16.320 -25.519 1.00 65.94 96 SER A CA 1
ATOM 745 C C . SER A 1 96 ? 26.287 16.579 -24.006 1.00 65.94 96 SER A C 1
ATOM 747 O O . SER A 1 96 ? 26.596 17.688 -23.573 1.00 65.94 96 SER A O 1
ATOM 749 N N . GLY A 1 97 ? 25.976 15.569 -23.188 1.00 59.88 97 GLY A N 1
ATOM 750 C CA . GLY A 1 97 ? 25.745 15.735 -21.753 1.00 59.88 97 GLY A CA 1
ATOM 751 C C . GLY A 1 97 ? 24.395 16.409 -21.506 1.00 59.88 97 GLY A C 1
ATOM 752 O O . GLY A 1 97 ? 24.213 17.599 -21.758 1.00 59.88 97 GLY A O 1
ATOM 753 N N . ALA A 1 98 ? 23.417 15.629 -21.057 1.00 53.97 98 ALA A N 1
ATOM 754 C CA . ALA A 1 98 ? 22.060 16.112 -20.864 1.00 53.97 98 ALA A CA 1
ATOM 755 C C . ALA A 1 98 ? 22.024 17.313 -19.895 1.00 53.97 98 ALA A C 1
ATOM 757 O O . ALA A 1 98 ? 22.604 17.279 -18.810 1.00 53.97 98 ALA A O 1
ATOM 758 N N . SER A 1 99 ? 21.312 18.374 -20.282 1.00 51.16 99 SER A N 1
ATOM 759 C CA . SER A 1 99 ? 21.107 19.607 -19.504 1.00 51.16 99 SER A CA 1
ATOM 760 C C . SER A 1 99 ? 20.395 19.394 -18.158 1.00 51.16 99 SER A C 1
ATOM 762 O O . SER A 1 99 ? 20.266 20.332 -17.377 1.00 51.16 99 SER A O 1
ATOM 764 N N . ASN A 1 100 ? 19.943 18.169 -17.879 1.00 51.94 100 ASN A N 1
ATOM 765 C CA . ASN A 1 100 ? 19.229 17.759 -16.673 1.00 51.94 100 ASN A CA 1
ATOM 766 C C . ASN A 1 100 ? 20.099 16.977 -15.664 1.00 51.94 100 ASN A C 1
ATOM 768 O O . ASN A 1 100 ? 19.626 16.680 -14.569 1.00 51.94 100 ASN A O 1
ATOM 772 N N . CYS A 1 101 ? 21.350 16.641 -15.998 1.00 57.12 101 CYS A N 1
ATOM 773 C CA . CYS A 1 101 ? 22.262 15.953 -15.085 1.00 57.12 101 CYS A CA 1
ATOM 774 C C . CYS A 1 101 ? 23.179 16.956 -14.392 1.00 57.12 101 CYS A C 1
ATOM 776 O O . CYS A 1 101 ? 23.835 17.775 -15.037 1.00 57.12 101 CYS A O 1
ATOM 778 N N . SER A 1 102 ? 23.246 16.889 -13.060 1.00 59.03 102 SER A N 1
ATOM 779 C CA . SER A 1 102 ? 24.120 17.782 -12.305 1.00 59.03 102 SER A CA 1
ATOM 780 C C . SER A 1 102 ? 25.587 17.573 -12.705 1.00 59.03 102 SER A C 1
ATOM 782 O O . SER A 1 102 ? 26.046 16.445 -12.907 1.00 59.03 102 SER A O 1
ATOM 784 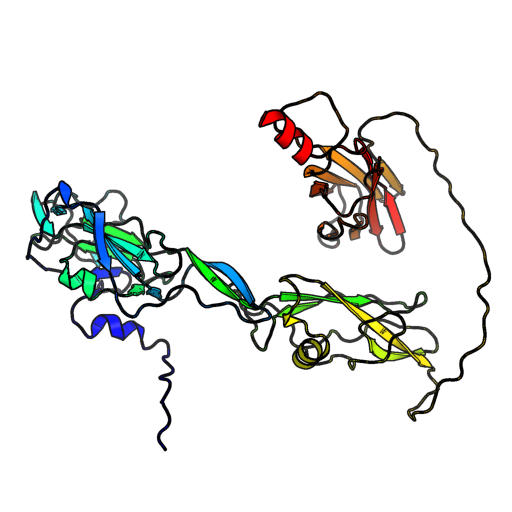N N . VAL A 1 103 ? 26.335 18.675 -12.800 1.00 59.28 103 VAL A N 1
ATOM 785 C CA . VAL A 1 103 ? 27.773 18.677 -13.120 1.00 59.28 103 VAL A CA 1
ATOM 786 C C . VAL A 1 103 ? 28.552 17.740 -12.192 1.00 59.28 103 VAL A C 1
ATOM 788 O O . VAL A 1 103 ? 29.410 16.993 -12.647 1.00 59.28 103 VAL A O 1
ATOM 791 N N . SER A 1 104 ? 28.187 17.697 -10.910 1.00 62.81 104 SER A N 1
ATOM 792 C CA . SER A 1 104 ? 28.846 16.841 -9.925 1.00 62.81 104 SER A CA 1
ATOM 793 C C . SER A 1 104 ? 28.570 15.348 -10.130 1.00 62.81 104 SER A C 1
ATOM 795 O O . SER A 1 104 ? 29.441 14.542 -9.820 1.00 62.81 104 SER A O 1
ATOM 797 N N . SER A 1 105 ? 27.408 14.954 -10.660 1.00 65.00 105 SER A N 1
ATOM 798 C CA . SER A 1 105 ? 27.120 13.555 -11.017 1.00 65.00 105 SER A CA 1
ATOM 799 C C . SER A 1 105 ? 27.959 13.101 -12.216 1.00 65.00 105 SER A C 1
ATOM 801 O O . SER A 1 105 ? 28.518 12.007 -12.203 1.00 65.00 105 SER A O 1
ATOM 803 N N . LEU A 1 106 ? 28.082 13.959 -13.232 1.00 65.69 106 LEU A N 1
ATOM 804 C CA . LEU A 1 106 ? 28.859 13.699 -14.448 1.00 65.69 106 LEU A CA 1
ATOM 805 C C . LEU A 1 106 ? 30.353 13.524 -14.158 1.00 65.69 106 LEU A C 1
ATOM 807 O O . LEU A 1 106 ? 30.959 12.546 -14.602 1.00 65.69 106 LEU A O 1
ATOM 811 N N . ASP A 1 107 ? 30.923 14.435 -13.367 1.00 68.94 107 ASP A N 1
ATOM 812 C CA . ASP A 1 107 ? 32.351 14.430 -13.039 1.00 68.94 107 ASP A CA 1
ATOM 813 C C . ASP A 1 107 ? 32.735 13.177 -12.229 1.00 68.94 107 ASP A C 1
ATOM 815 O O . ASP A 1 107 ? 33.793 12.588 -12.449 1.00 68.94 107 ASP A O 1
ATOM 819 N N . ARG A 1 108 ? 31.845 12.696 -11.347 1.00 68.75 108 ARG A N 1
ATOM 820 C CA . ARG A 1 108 ? 32.045 11.447 -10.584 1.00 68.75 108 ARG A CA 1
ATOM 821 C C . ARG A 1 108 ? 32.048 10.196 -11.455 1.00 68.75 108 ARG A C 1
ATOM 823 O O . ARG A 1 108 ? 32.720 9.226 -11.115 1.00 68.75 108 ARG A O 1
ATOM 830 N N . MET A 1 109 ? 31.290 10.200 -12.548 1.00 72.31 109 MET A N 1
ATOM 831 C CA . MET A 1 109 ? 31.221 9.080 -13.491 1.00 72.31 109 MET A CA 1
ATOM 832 C C . MET A 1 109 ? 32.337 9.125 -14.545 1.00 72.31 109 MET A C 1
ATOM 834 O O . MET A 1 109 ? 32.469 8.179 -15.318 1.00 72.31 109 MET A O 1
ATOM 838 N N . GLY A 1 110 ? 33.142 10.195 -14.587 1.00 74.00 110 GLY A N 1
ATOM 839 C CA . GLY A 1 110 ? 34.154 10.395 -15.628 1.00 74.00 110 GLY A CA 1
ATOM 840 C C . GLY A 1 110 ? 33.545 10.569 -17.023 1.00 74.00 110 GLY A C 1
ATOM 841 O O . GLY A 1 110 ? 34.158 10.175 -18.016 1.00 74.00 110 GLY A O 1
ATOM 842 N N . ALA A 1 111 ? 32.318 11.095 -17.090 1.00 78.88 111 ALA A N 1
ATOM 843 C CA . ALA A 1 111 ? 31.566 11.221 -18.327 1.00 78.88 111 ALA A CA 1
ATOM 844 C C . ALA A 1 111 ? 31.990 12.456 -19.134 1.00 78.88 111 ALA A C 1
ATOM 846 O O . ALA A 1 111 ? 32.161 13.549 -18.591 1.00 78.88 111 ALA A O 1
ATOM 847 N N . ASN A 1 112 ? 32.082 12.298 -20.453 1.00 77.88 112 ASN A N 1
ATOM 848 C CA . ASN A 1 112 ? 32.325 13.406 -21.369 1.00 77.88 112 ASN A CA 1
ATOM 849 C C . ASN A 1 112 ? 31.019 14.137 -21.728 1.00 77.88 112 ASN A C 1
ATOM 851 O O . ASN A 1 112 ? 29.918 13.591 -21.640 1.00 77.88 112 ASN A O 1
ATOM 855 N N . ARG A 1 113 ? 31.150 15.402 -22.148 1.00 73.81 113 ARG A N 1
ATOM 856 C CA . ARG A 1 113 ? 30.037 16.272 -22.595 1.00 73.81 113 ARG A CA 1
ATOM 857 C C . ARG A 1 113 ? 30.022 16.474 -24.110 1.00 73.81 113 ARG A C 1
ATOM 859 O O . ARG A 1 113 ? 29.507 17.462 -24.624 1.00 73.81 113 ARG A O 1
ATOM 866 N N . SER A 1 114 ? 30.671 15.569 -24.825 1.00 79.31 114 SER A N 1
ATOM 867 C CA . SER A 1 114 ? 30.763 15.585 -26.281 1.00 79.31 114 SER A CA 1
ATOM 868 C C . SER A 1 114 ? 29.720 14.642 -26.869 1.00 79.31 114 SER A C 1
ATOM 870 O O . SER A 1 114 ? 29.025 13.951 -26.136 1.00 79.31 114 SER A O 1
ATOM 872 N N . ASN A 1 115 ? 29.617 14.571 -28.185 1.00 86.31 115 ASN A N 1
ATOM 873 C CA . ASN A 1 115 ? 28.995 13.437 -28.852 1.00 86.31 115 ASN A CA 1
ATOM 874 C C . ASN A 1 115 ? 29.860 13.056 -30.060 1.00 86.31 115 ASN A C 1
ATOM 876 O O . ASN A 1 115 ? 30.498 13.914 -30.671 1.00 86.31 115 ASN A O 1
ATOM 880 N N . CYS A 1 116 ? 29.936 11.764 -30.379 1.00 90.62 116 CYS A N 1
ATOM 881 C CA . CYS A 1 116 ? 30.741 11.266 -31.500 1.00 90.62 116 CYS A CA 1
ATOM 882 C C . CYS A 1 116 ? 29.908 10.792 -32.694 1.00 90.62 116 CYS A C 1
ATOM 884 O O . CYS A 1 116 ? 30.483 10.389 -33.706 1.00 90.62 116 CYS A O 1
ATOM 886 N N . GLY A 1 117 ? 28.575 10.785 -32.589 1.00 90.44 117 GLY A N 1
ATOM 887 C CA . GLY A 1 117 ? 27.659 10.349 -33.649 1.00 90.44 117 GLY A CA 1
ATOM 888 C C . GLY A 1 117 ? 27.694 8.847 -33.939 1.00 90.44 117 GLY A C 1
ATOM 889 O O . GLY A 1 117 ? 27.041 8.385 -34.871 1.00 90.44 117 GLY A O 1
ATOM 890 N N . ARG A 1 118 ? 28.477 8.062 -33.188 1.00 92.00 118 ARG A N 1
ATOM 891 C CA . ARG A 1 118 ? 28.642 6.630 -33.453 1.00 92.00 118 ARG A CA 1
ATOM 892 C C . ARG A 1 118 ? 27.464 5.828 -32.932 1.00 92.00 118 ARG A C 1
ATOM 894 O O . ARG A 1 118 ? 26.935 6.100 -31.856 1.00 92.00 118 ARG A O 1
ATOM 901 N N . VAL A 1 119 ? 27.120 4.794 -33.688 1.00 92.00 119 VAL A N 1
ATOM 902 C CA . VAL A 1 119 ? 26.092 3.822 -33.328 1.00 92.00 119 VAL A CA 1
ATOM 903 C C . VAL A 1 119 ? 26.632 2.842 -32.284 1.00 92.00 119 VAL A C 1
ATOM 905 O O . VAL A 1 119 ? 27.765 2.359 -32.381 1.00 92.00 119 VAL A O 1
ATOM 908 N N . TYR A 1 120 ? 25.803 2.550 -31.291 1.00 91.69 120 TYR A N 1
ATOM 909 C CA . TYR A 1 120 ? 26.017 1.550 -30.251 1.00 91.69 120 TYR A CA 1
ATOM 910 C C . TYR A 1 120 ? 24.768 0.659 -30.124 1.00 91.69 120 TYR A C 1
ATOM 912 O O . TYR A 1 120 ? 23.894 0.663 -30.992 1.00 91.69 120 TYR A O 1
ATOM 920 N N . ASN A 1 121 ? 24.718 -0.178 -29.087 1.00 93.19 121 ASN A N 1
ATOM 921 C CA . ASN A 1 121 ? 23.651 -1.162 -28.907 1.00 93.19 121 ASN A CA 1
ATOM 922 C C . ASN A 1 121 ? 22.248 -0.542 -28.899 1.00 93.19 121 ASN A C 1
ATOM 924 O O . ASN A 1 121 ? 22.049 0.592 -28.471 1.00 93.19 121 ASN A O 1
ATOM 928 N N . ALA A 1 122 ? 21.269 -1.326 -29.335 1.00 94.06 122 ALA A N 1
ATOM 929 C CA . ALA A 1 122 ? 19.858 -0.999 -29.225 1.00 94.06 122 ALA A CA 1
ATOM 930 C C . ALA A 1 122 ? 19.392 -0.834 -27.767 1.00 94.06 122 ALA A C 1
ATOM 932 O O . ALA A 1 122 ? 19.987 -1.374 -26.832 1.00 94.06 122 ALA A O 1
ATOM 933 N N . GLY A 1 123 ? 18.313 -0.071 -27.591 1.00 94.12 123 GLY A N 1
ATOM 934 C CA . GLY A 1 123 ? 17.707 0.243 -26.304 1.00 94.12 123 GLY A CA 1
ATOM 935 C C . GLY A 1 123 ? 16.524 -0.661 -25.966 1.00 94.12 123 GLY A C 1
ATOM 936 O O . GLY A 1 123 ? 15.590 -0.832 -26.759 1.00 94.12 123 GLY A O 1
ATOM 937 N N . TRP A 1 124 ? 16.540 -1.188 -24.748 1.00 95.56 124 TRP A N 1
ATOM 938 C CA . TRP A 1 124 ? 15.526 -2.080 -24.198 1.00 95.56 124 TRP A CA 1
ATOM 939 C C . TRP A 1 124 ? 14.815 -1.426 -23.015 1.00 95.56 124 TRP A C 1
ATOM 941 O O . TRP A 1 124 ? 15.429 -0.668 -22.269 1.00 95.56 124 TRP A O 1
ATOM 951 N N . ILE A 1 125 ? 13.537 -1.745 -22.824 1.00 96.19 125 ILE A N 1
ATOM 952 C CA . ILE A 1 125 ? 12.780 -1.403 -21.613 1.00 96.19 125 ILE A CA 1
ATOM 953 C C . ILE A 1 125 ? 12.481 -2.704 -20.871 1.00 96.19 125 ILE A C 1
ATOM 955 O O . ILE A 1 125 ? 12.011 -3.669 -21.480 1.00 96.19 125 ILE A O 1
ATOM 959 N N . GLY A 1 126 ? 12.798 -2.742 -19.578 1.00 94.31 126 GLY A N 1
ATOM 960 C CA . GLY A 1 126 ? 12.507 -3.877 -18.704 1.00 94.31 126 GLY A CA 1
ATOM 961 C C . GLY A 1 126 ? 11.093 -3.773 -18.145 1.00 94.31 126 GLY A C 1
ATOM 962 O O . GLY A 1 126 ? 10.691 -2.698 -17.701 1.00 94.31 126 GLY A O 1
ATOM 963 N N . TYR A 1 127 ? 10.359 -4.880 -18.160 1.00 93.31 127 TYR A N 1
ATOM 964 C CA . TYR A 1 127 ? 8.993 -4.978 -17.647 1.00 93.31 127 TYR A CA 1
ATOM 965 C C . TYR A 1 127 ? 8.959 -5.832 -16.384 1.00 93.31 127 TYR A C 1
ATOM 967 O O . TYR A 1 127 ? 9.652 -6.852 -16.296 1.00 93.31 127 TYR A O 1
ATOM 975 N N . CYS A 1 128 ? 8.187 -5.397 -15.392 1.00 91.69 128 CYS A N 1
ATOM 976 C CA . CYS A 1 128 ? 8.122 -6.037 -14.088 1.00 91.69 128 CYS A CA 1
ATOM 977 C C . CYS A 1 128 ? 7.448 -7.406 -14.181 1.00 91.69 128 CYS A C 1
ATOM 979 O O . CYS A 1 128 ? 6.379 -7.548 -14.764 1.00 91.69 128 CYS A O 1
ATOM 981 N N . ALA A 1 129 ? 8.040 -8.421 -13.556 1.00 88.69 129 ALA A N 1
ATOM 982 C CA . ALA A 1 129 ? 7.453 -9.759 -13.522 1.00 88.69 129 ALA A CA 1
ATOM 983 C C . ALA A 1 129 ? 6.159 -9.846 -12.694 1.00 88.69 129 ALA A C 1
ATOM 985 O O . ALA A 1 129 ? 5.452 -10.845 -12.782 1.00 88.69 129 ALA A O 1
ATOM 986 N N . VAL A 1 130 ? 5.893 -8.845 -11.849 1.00 85.06 130 VAL A N 1
ATOM 987 C CA . VAL A 1 130 ? 4.770 -8.841 -10.906 1.00 85.06 130 VAL A CA 1
ATOM 988 C C . VAL A 1 130 ? 3.571 -8.086 -11.476 1.00 85.06 130 VAL A C 1
ATOM 990 O O . VAL A 1 130 ? 2.504 -8.680 -11.589 1.00 85.06 130 VAL A O 1
ATOM 993 N N . CYS A 1 131 ? 3.743 -6.816 -11.854 1.00 86.12 131 CYS A N 1
ATOM 994 C CA . CYS A 1 131 ? 2.649 -5.974 -12.355 1.00 86.12 131 CYS A CA 1
ATOM 995 C C . CYS A 1 131 ? 2.603 -5.819 -13.885 1.00 86.12 131 CYS A C 1
ATOM 997 O O . CYS A 1 131 ? 1.686 -5.183 -14.381 1.00 86.12 131 CYS A O 1
ATOM 999 N N . ASP A 1 132 ? 3.571 -6.365 -14.633 1.00 89.31 132 ASP A N 1
ATOM 1000 C CA . ASP A 1 132 ? 3.696 -6.209 -16.098 1.00 89.31 132 ASP A CA 1
ATOM 1001 C C . ASP A 1 132 ? 3.826 -4.750 -16.594 1.00 89.31 132 ASP A C 1
ATOM 1003 O O . ASP A 1 132 ? 3.695 -4.466 -17.782 1.00 89.31 132 ASP A O 1
ATOM 1007 N N . GLU A 1 133 ? 4.166 -3.814 -15.704 1.00 91.12 133 GLU A N 1
ATOM 1008 C CA . GLU A 1 133 ? 4.449 -2.420 -16.063 1.00 91.12 133 GLU A CA 1
ATOM 1009 C C . GLU A 1 133 ? 5.948 -2.180 -16.323 1.00 91.12 133 GLU A C 1
ATOM 1011 O O . GLU A 1 133 ? 6.804 -2.911 -15.798 1.00 91.12 133 GLU A O 1
ATOM 1016 N N . PRO A 1 134 ? 6.315 -1.145 -17.110 1.00 93.19 134 PRO A N 1
ATOM 1017 C CA . PRO A 1 134 ? 7.704 -0.725 -17.264 1.00 93.19 134 PRO A CA 1
ATOM 1018 C C . PRO A 1 134 ? 8.365 -0.446 -15.907 1.00 93.19 134 PRO A C 1
ATOM 1020 O O . PRO A 1 134 ? 7.869 0.337 -15.099 1.00 93.19 134 PRO A O 1
ATOM 1023 N N . ILE A 1 135 ? 9.531 -1.050 -15.667 1.00 90.88 135 ILE A N 1
ATOM 1024 C CA . ILE A 1 135 ? 10.282 -0.869 -14.413 1.00 90.88 135 ILE A CA 1
ATOM 1025 C C . ILE A 1 135 ? 10.813 0.562 -14.307 1.00 90.88 135 ILE A C 1
ATOM 1027 O O . ILE A 1 135 ? 10.806 1.165 -13.235 1.00 90.88 135 ILE A O 1
ATOM 1031 N N . ALA A 1 136 ? 11.269 1.102 -15.434 1.00 88.19 136 ALA A N 1
ATOM 1032 C CA . ALA A 1 136 ? 11.652 2.493 -15.588 1.00 88.19 136 ALA A CA 1
ATOM 1033 C C . ALA A 1 136 ? 11.461 2.913 -17.047 1.00 88.19 136 ALA A C 1
ATOM 1035 O O . ALA A 1 136 ? 11.704 2.135 -17.974 1.00 88.19 136 ALA A O 1
ATOM 1036 N N . TYR A 1 137 ? 11.079 4.170 -17.254 1.00 87.50 137 TYR A N 1
ATOM 1037 C CA . TYR A 1 137 ? 10.918 4.769 -18.579 1.00 87.50 137 TYR A CA 1
ATOM 1038 C C . TYR A 1 137 ? 12.269 5.227 -19.142 1.00 87.50 137 TYR A C 1
ATOM 1040 O O . TYR A 1 137 ? 12.493 6.404 -19.414 1.00 87.50 137 TYR A O 1
ATOM 1048 N N . VAL A 1 138 ? 13.197 4.280 -19.277 1.00 88.19 138 VAL A N 1
ATOM 1049 C CA . VAL A 1 138 ? 14.570 4.524 -19.715 1.00 88.19 138 VAL A CA 1
ATOM 1050 C C . VAL A 1 138 ? 15.043 3.408 -20.642 1.00 88.19 138 VAL A C 1
ATOM 1052 O O . VAL A 1 138 ? 14.744 2.235 -20.424 1.00 88.19 138 VAL A O 1
ATOM 1055 N N . PHE A 1 139 ? 15.793 3.764 -21.687 1.00 92.31 139 PHE A N 1
ATOM 1056 C CA . PHE A 1 139 ? 16.435 2.774 -22.547 1.00 92.31 139 PHE A CA 1
ATOM 1057 C C . PHE A 1 139 ? 17.701 2.225 -21.898 1.00 92.31 139 PHE A C 1
ATOM 1059 O O . PHE A 1 139 ? 18.675 2.954 -21.700 1.00 92.31 139 PHE A O 1
ATOM 1066 N N . PHE A 1 140 ? 17.695 0.922 -21.646 1.00 92.88 140 PHE A N 1
ATOM 1067 C CA . PHE A 1 140 ? 18.877 0.154 -21.293 1.00 92.88 140 PHE A CA 1
ATOM 1068 C C . PHE A 1 140 ? 19.575 -0.292 -22.574 1.00 92.88 140 PHE A C 1
ATOM 1070 O O . PHE A 1 140 ? 19.038 -1.105 -23.328 1.00 92.88 140 PHE A O 1
ATOM 1077 N N . TYR A 1 141 ? 20.755 0.257 -22.845 1.00 92.31 141 TYR A N 1
ATOM 1078 C CA . TYR A 1 141 ? 21.500 -0.035 -24.066 1.00 92.31 141 TYR A CA 1
ATOM 1079 C C . TYR A 1 141 ? 22.392 -1.259 -23.881 1.00 92.31 141 TYR A C 1
ATOM 1081 O O . TYR A 1 141 ? 23.404 -1.207 -23.185 1.00 92.31 141 TYR A O 1
ATOM 1089 N N . MET A 1 142 ? 22.007 -2.375 -24.497 1.00 91.62 142 MET A N 1
ATOM 1090 C CA . MET A 1 142 ? 22.667 -3.668 -24.306 1.00 91.62 142 MET A CA 1
ATOM 1091 C C . MET A 1 142 ? 22.351 -4.649 -25.441 1.00 91.62 142 MET A C 1
ATOM 1093 O O . MET A 1 142 ? 21.464 -4.418 -26.264 1.00 91.62 142 MET A O 1
ATOM 1097 N N . THR A 1 143 ? 23.078 -5.763 -25.493 1.00 91.19 143 THR A N 1
ATOM 1098 C CA . THR A 1 143 ? 22.787 -6.855 -26.434 1.00 91.19 143 THR A CA 1
ATOM 1099 C C . THR A 1 143 ? 21.615 -7.716 -25.951 1.00 91.19 143 THR A C 1
ATOM 1101 O O . THR A 1 143 ? 21.282 -7.730 -24.766 1.00 91.19 143 THR A O 1
ATOM 1104 N N . GLU A 1 144 ? 21.021 -8.505 -26.849 1.00 90.31 144 GLU A N 1
ATOM 1105 C CA . GLU A 1 144 ? 19.967 -9.467 -26.491 1.00 90.31 144 GLU A CA 1
ATOM 1106 C C . GLU A 1 144 ? 20.437 -10.478 -25.431 1.00 90.31 144 GLU A C 1
ATOM 1108 O O . GLU A 1 144 ? 19.708 -10.810 -24.502 1.00 90.31 144 GLU A O 1
ATOM 1113 N N . GLN A 1 145 ? 21.694 -10.929 -25.519 1.00 86.38 145 GLN A N 1
ATOM 1114 C CA . GLN A 1 145 ? 22.271 -11.871 -24.554 1.00 86.38 145 GLN A CA 1
ATOM 1115 C C . GLN A 1 145 ? 22.405 -11.260 -23.155 1.00 86.38 145 GLN A C 1
ATOM 1117 O O . GLN A 1 145 ? 22.257 -11.963 -22.157 1.00 86.38 145 GLN A O 1
ATOM 1122 N N . MET A 1 146 ? 22.688 -9.957 -23.073 1.00 88.50 146 MET A N 1
ATOM 1123 C CA . MET A 1 146 ? 22.710 -9.225 -21.806 1.00 88.50 146 MET A CA 1
ATOM 1124 C C . MET A 1 146 ? 21.292 -9.070 -21.249 1.00 88.50 146 MET A C 1
ATOM 1126 O O . MET A 1 146 ? 21.088 -9.319 -20.060 1.00 88.50 146 MET A O 1
ATOM 1130 N N . ALA A 1 147 ? 20.310 -8.763 -22.105 1.00 89.00 147 ALA A N 1
ATOM 1131 C CA . ALA A 1 147 ? 18.899 -8.727 -21.723 1.00 89.00 147 ALA A CA 1
ATOM 1132 C C . ALA A 1 147 ? 18.447 -10.074 -21.131 1.00 89.00 147 ALA A C 1
ATOM 1134 O O . ALA A 1 147 ? 17.954 -10.101 -20.008 1.00 89.00 147 ALA A O 1
ATOM 1135 N N . MET A 1 148 ? 18.729 -11.203 -21.797 1.00 83.88 148 MET A N 1
ATOM 1136 C CA . MET A 1 148 ? 18.393 -12.555 -21.301 1.00 83.88 148 MET A CA 1
ATOM 1137 C C . MET A 1 148 ? 18.975 -12.881 -19.918 1.00 83.88 148 MET A C 1
ATOM 1139 O O . MET A 1 148 ? 18.444 -13.729 -19.207 1.00 83.88 148 MET A O 1
ATOM 1143 N N . ARG A 1 149 ? 20.096 -12.254 -19.545 1.00 83.38 149 ARG A N 1
ATOM 1144 C CA . ARG A 1 149 ? 20.807 -12.516 -18.284 1.00 83.38 149 ARG A CA 1
ATOM 1145 C C . ARG A 1 149 ? 20.475 -11.514 -17.181 1.00 83.38 149 ARG A C 1
ATOM 1147 O O . ARG A 1 149 ? 20.883 -11.724 -16.041 1.00 83.38 149 ARG A O 1
ATOM 1154 N N . THR A 1 150 ? 19.751 -10.442 -17.497 1.00 85.75 150 THR A N 1
ATOM 1155 C CA . THR A 1 150 ? 19.406 -9.387 -16.539 1.00 85.75 150 THR A CA 1
ATOM 1156 C C . THR A 1 150 ? 17.997 -9.623 -16.006 1.00 85.75 150 THR A C 1
ATOM 1158 O O . THR A 1 150 ? 17.022 -9.095 -16.534 1.00 85.75 150 THR A O 1
ATOM 1161 N N . ALA A 1 151 ? 17.898 -10.451 -14.967 1.00 86.56 151 ALA A N 1
ATOM 1162 C CA . ALA A 1 151 ? 16.626 -10.863 -14.365 1.00 86.56 151 ALA A CA 1
ATOM 1163 C C . ALA A 1 151 ? 16.140 -9.947 -13.226 1.00 86.56 151 ALA A C 1
ATOM 1165 O O . ALA A 1 151 ? 15.001 -10.062 -12.781 1.00 86.56 151 ALA A O 1
ATOM 1166 N N . TYR A 1 152 ? 16.993 -9.044 -12.747 1.00 85.12 152 TYR A N 1
ATOM 1167 C CA . TYR A 1 152 ? 16.711 -8.172 -11.613 1.00 85.12 152 TYR A CA 1
ATOM 1168 C C . TYR A 1 152 ? 17.244 -6.769 -11.914 1.00 85.12 152 TYR A C 1
ATOM 1170 O O . TYR A 1 152 ? 18.216 -6.626 -12.655 1.00 85.12 152 TYR A O 1
ATOM 1178 N N . LEU A 1 153 ? 16.640 -5.736 -11.333 1.00 86.25 153 LEU A N 1
ATOM 1179 C CA . LEU A 1 153 ? 17.147 -4.362 -11.363 1.00 86.25 153 LEU A CA 1
ATOM 1180 C C . LEU A 1 153 ? 17.114 -3.768 -9.951 1.00 86.25 153 LEU A C 1
ATOM 1182 O O . LEU A 1 153 ? 16.120 -3.956 -9.250 1.00 86.25 153 LEU A O 1
ATOM 1186 N N . PRO A 1 154 ? 18.157 -3.048 -9.507 1.00 80.81 154 PRO A N 1
ATOM 1187 C CA . PRO A 1 154 ? 18.132 -2.399 -8.201 1.00 80.81 154 PRO A CA 1
ATOM 1188 C C . PRO A 1 154 ? 17.096 -1.261 -8.178 1.00 80.81 154 PRO A C 1
ATOM 1190 O O . PRO A 1 154 ? 17.007 -0.509 -9.141 1.00 80.81 154 PRO A O 1
ATOM 1193 N N . SER A 1 155 ? 16.347 -1.105 -7.080 1.00 78.38 155 SER A N 1
ATOM 1194 C CA . SER A 1 155 ? 15.319 -0.058 -6.905 1.00 78.38 155 SER A CA 1
ATOM 1195 C C . SER A 1 155 ? 15.282 0.495 -5.478 1.00 78.38 155 SER A C 1
ATOM 1197 O O . SER A 1 155 ? 15.643 -0.194 -4.516 1.00 78.38 155 SER A O 1
ATOM 1199 N N . GLY A 1 156 ? 14.858 1.754 -5.330 1.00 63.12 156 GLY A N 1
ATOM 1200 C CA . GLY A 1 156 ? 14.496 2.351 -4.036 1.00 63.12 156 GLY A CA 1
ATOM 1201 C C . GLY A 1 156 ? 15.652 2.551 -3.044 1.00 63.12 156 GLY A C 1
ATOM 1202 O O . GLY A 1 156 ? 15.419 2.847 -1.874 1.00 63.12 156 GLY A O 1
ATOM 1203 N N . LYS A 1 157 ? 16.906 2.394 -3.485 1.00 60.88 157 LYS A N 1
ATOM 1204 C CA . LYS A 1 157 ? 18.117 2.761 -2.729 1.00 60.88 157 LYS A CA 1
ATOM 1205 C C . LYS A 1 157 ? 18.716 4.040 -3.314 1.00 60.88 157 LYS A C 1
ATOM 1207 O O . LYS A 1 157 ? 18.613 4.253 -4.522 1.00 60.88 157 LYS A O 1
ATOM 1212 N N . SER A 1 158 ? 19.491 4.789 -2.522 1.00 55.44 158 SER A N 1
ATOM 1213 C CA . SER A 1 158 ? 20.345 5.907 -2.987 1.00 55.44 158 SER A CA 1
ATOM 1214 C C . SER A 1 158 ? 21.371 5.523 -4.076 1.00 55.44 158 SER A C 1
ATOM 1216 O O . SER A 1 158 ? 22.124 6.373 -4.541 1.00 55.44 158 SER A O 1
ATOM 1218 N N . TYR A 1 159 ? 21.407 4.244 -4.472 1.00 60.53 159 TYR A N 1
ATOM 1219 C CA . TYR A 1 159 ? 22.369 3.605 -5.366 1.00 60.53 159 TYR A CA 1
ATOM 1220 C C . TYR A 1 159 ? 21.715 2.932 -6.593 1.00 60.53 159 TYR A C 1
ATOM 1222 O O . TYR A 1 159 ? 22.255 1.975 -7.143 1.00 60.53 159 TYR A O 1
ATOM 1230 N N . SER A 1 160 ? 20.516 3.370 -6.987 1.00 70.56 160 SER A N 1
ATOM 1231 C CA . SER A 1 160 ? 19.693 2.722 -8.024 1.00 70.56 160 SER A CA 1
ATOM 1232 C C . SER A 1 160 ? 19.650 3.486 -9.350 1.00 70.56 160 SER A C 1
ATOM 1234 O O . SER A 1 160 ? 18.785 3.228 -10.178 1.00 70.56 160 SER A O 1
ATOM 1236 N N . ASN A 1 161 ? 20.567 4.426 -9.592 1.00 80.81 161 ASN A N 1
ATOM 1237 C CA . ASN A 1 161 ? 20.561 5.174 -10.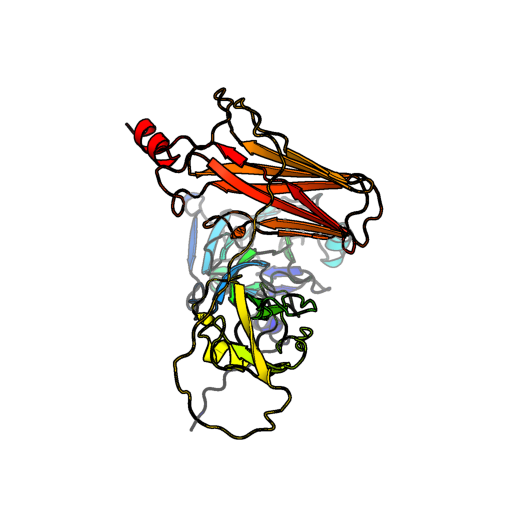849 1.00 80.81 161 ASN A CA 1
ATOM 1238 C C . ASN A 1 161 ? 21.140 4.324 -11.981 1.00 80.81 161 ASN A C 1
ATOM 1240 O O . ASN A 1 161 ? 22.291 3.899 -11.912 1.00 80.81 161 ASN A O 1
ATOM 1244 N N . TYR A 1 162 ? 20.375 4.097 -13.043 1.00 87.06 162 TYR A N 1
ATOM 1245 C CA . TYR A 1 162 ? 20.928 3.571 -14.281 1.00 87.06 162 TYR A CA 1
ATOM 1246 C C . TYR A 1 162 ? 21.653 4.689 -15.029 1.00 87.06 162 TYR A C 1
ATOM 1248 O O . TYR A 1 162 ? 21.107 5.780 -15.187 1.00 87.06 162 TYR A O 1
ATOM 1256 N N . PHE A 1 163 ? 22.855 4.410 -15.525 1.00 85.75 163 PHE A N 1
ATOM 1257 C CA . PHE A 1 163 ? 23.563 5.285 -16.451 1.00 85.75 163 PHE A CA 1
ATOM 1258 C C . PHE A 1 163 ? 24.056 4.522 -17.679 1.00 85.75 163 PHE A C 1
ATOM 1260 O O . PHE A 1 163 ? 24.322 3.318 -17.632 1.00 85.75 163 PHE A O 1
ATOM 1267 N N . TYR A 1 164 ? 24.238 5.241 -18.783 1.00 88.00 164 TYR A N 1
ATOM 1268 C CA . TYR A 1 164 ? 24.911 4.720 -19.966 1.00 88.00 164 TYR A CA 1
ATOM 1269 C C . TYR A 1 164 ? 25.908 5.743 -20.502 1.00 88.00 164 TYR A C 1
ATOM 1271 O O . TYR A 1 164 ? 25.537 6.880 -20.806 1.00 88.00 164 TYR A O 1
ATOM 1279 N N . LEU A 1 165 ? 27.171 5.323 -20.612 1.00 88.00 165 LEU A N 1
ATOM 1280 C CA . LEU A 1 165 ? 28.208 6.082 -21.302 1.00 88.00 165 LEU A CA 1
ATOM 1281 C C . LEU A 1 165 ? 28.440 5.472 -22.678 1.00 88.00 165 LEU A C 1
ATOM 1283 O O . LEU A 1 165 ? 28.554 4.252 -22.813 1.00 88.00 165 LEU A O 1
ATOM 1287 N N . CYS A 1 166 ? 28.566 6.329 -23.685 1.00 89.56 166 CYS A N 1
ATOM 1288 C CA . CYS A 1 166 ? 28.959 5.907 -25.014 1.00 89.56 166 CYS A CA 1
ATOM 1289 C C . CYS A 1 166 ? 30.304 5.155 -24.944 1.00 89.56 166 CYS A C 1
ATOM 1291 O O . CYS A 1 166 ? 31.289 5.688 -24.428 1.00 89.56 166 CYS A O 1
ATOM 1293 N N . PRO A 1 167 ? 30.404 3.942 -25.509 1.00 90.25 167 PRO A N 1
ATOM 1294 C CA . PRO A 1 167 ? 31.597 3.106 -25.376 1.00 90.25 167 PRO A CA 1
ATOM 1295 C C . PRO A 1 167 ? 32.808 3.613 -26.187 1.00 90.25 167 PRO A C 1
ATOM 1297 O O . PRO A 1 167 ? 33.893 3.024 -26.111 1.00 90.25 167 PRO A O 1
ATOM 1300 N N . TYR A 1 168 ? 32.643 4.663 -27.001 1.00 90.94 168 TYR A N 1
ATOM 1301 C CA . TYR A 1 168 ? 33.691 5.215 -27.869 1.00 90.94 168 TYR A CA 1
ATOM 1302 C C . TYR A 1 168 ? 34.354 6.469 -27.306 1.00 90.94 168 TYR A C 1
ATOM 1304 O O . TYR A 1 168 ? 35.562 6.629 -27.469 1.00 90.94 168 TYR A O 1
ATOM 1312 N N . ASP A 1 169 ? 33.575 7.345 -26.679 1.00 89.31 169 ASP A N 1
ATOM 1313 C CA . ASP A 1 169 ? 34.017 8.651 -26.191 1.00 89.31 169 ASP A CA 1
ATOM 1314 C C . ASP A 1 169 ? 33.560 8.937 -24.756 1.00 89.31 169 ASP A C 1
ATOM 1316 O O . ASP A 1 169 ? 33.751 10.051 -24.295 1.00 89.31 169 ASP A O 1
ATOM 1320 N N . ASN A 1 170 ? 32.993 7.964 -24.035 1.00 86.88 170 ASN A N 1
ATOM 1321 C CA . ASN A 1 170 ? 32.497 8.093 -22.659 1.00 86.88 170 ASN A CA 1
ATOM 1322 C C . ASN A 1 170 ? 31.463 9.212 -22.446 1.00 86.88 170 ASN A C 1
ATOM 1324 O O . ASN A 1 170 ? 31.262 9.659 -21.315 1.00 86.88 170 ASN A O 1
ATOM 1328 N N . SER A 1 171 ? 30.797 9.681 -23.498 1.00 85.81 171 SER A N 1
ATOM 1329 C CA . SER A 1 171 ? 29.746 10.685 -23.354 1.00 85.81 171 SER A CA 1
ATOM 1330 C C . SER A 1 171 ? 28.523 10.132 -22.630 1.00 85.81 171 SER A C 1
ATOM 1332 O O . SER A 1 171 ? 28.123 8.996 -22.888 1.00 85.81 171 SER A O 1
ATOM 1334 N N . LEU A 1 172 ? 27.930 10.912 -21.716 1.00 84.00 172 LEU A N 1
ATOM 1335 C CA . LEU A 1 172 ? 26.712 10.496 -21.013 1.00 84.00 172 LEU A CA 1
ATOM 1336 C C . LEU A 1 172 ? 25.507 10.553 -21.956 1.00 84.00 172 LEU A C 1
ATOM 1338 O O . LEU A 1 172 ? 25.061 11.631 -22.346 1.00 84.00 172 LEU A O 1
ATOM 1342 N N . GLU A 1 173 ? 24.943 9.386 -22.232 1.00 82.56 173 GLU A N 1
ATOM 1343 C CA . GLU A 1 173 ? 23.784 9.212 -23.109 1.00 82.56 173 GLU A CA 1
ATOM 1344 C C . GLU A 1 173 ? 22.495 8.977 -22.326 1.00 82.56 173 GLU A C 1
ATOM 1346 O O . GLU A 1 173 ? 21.406 9.260 -22.819 1.00 82.56 173 GLU A O 1
ATOM 1351 N N . ASN A 1 174 ? 22.606 8.444 -21.108 1.00 81.06 174 ASN A N 1
ATOM 1352 C CA . ASN A 1 174 ? 21.445 8.189 -20.276 1.00 81.06 174 ASN A CA 1
ATOM 1353 C C . ASN A 1 174 ? 21.786 8.232 -18.789 1.00 81.06 174 ASN A C 1
ATOM 1355 O O . ASN A 1 174 ? 22.850 7.761 -18.386 1.00 81.06 174 ASN A O 1
ATOM 1359 N N . TYR A 1 175 ? 20.868 8.763 -17.987 1.00 81.44 175 TYR A N 1
ATOM 1360 C CA . TYR A 1 175 ? 20.936 8.755 -16.530 1.00 81.44 175 TYR A CA 1
ATOM 1361 C C . TYR A 1 175 ? 19.521 8.843 -15.960 1.00 81.44 175 TYR A C 1
ATOM 1363 O O . TYR A 1 175 ? 18.815 9.823 -16.200 1.00 81.44 175 TYR A O 1
ATOM 1371 N N . CYS A 1 176 ? 19.092 7.824 -15.221 1.00 81.31 176 CYS A N 1
ATOM 1372 C CA . CYS A 1 176 ? 17.734 7.754 -14.695 1.00 81.31 176 CYS A CA 1
ATOM 1373 C C . CYS A 1 176 ? 17.691 6.966 -13.376 1.00 81.31 176 CYS A C 1
ATOM 1375 O O . CYS A 1 176 ? 18.243 5.864 -13.324 1.00 81.31 176 CYS A O 1
ATOM 1377 N N . PRO A 1 177 ? 17.043 7.480 -12.316 1.00 80.88 177 PRO A N 1
ATOM 1378 C CA . PRO A 1 177 ? 16.779 6.697 -11.114 1.00 80.88 177 PRO A CA 1
ATOM 1379 C C . PRO A 1 177 ? 15.813 5.544 -11.401 1.00 80.88 177 PRO A C 1
ATOM 1381 O O . PRO A 1 177 ? 14.817 5.719 -12.104 1.00 80.88 177 PRO A O 1
ATOM 1384 N N . ILE A 1 178 ? 16.070 4.377 -10.809 1.00 83.38 178 ILE A N 1
ATOM 1385 C CA . ILE A 1 178 ? 15.139 3.248 -10.841 1.00 83.38 178 ILE A CA 1
ATOM 1386 C C . ILE A 1 178 ? 14.271 3.282 -9.576 1.00 83.38 178 ILE A C 1
ATOM 1388 O O . ILE A 1 178 ? 14.685 2.860 -8.497 1.00 83.38 178 ILE A O 1
ATOM 1392 N N . ASN A 1 179 ? 13.051 3.799 -9.732 1.00 83.00 179 ASN A N 1
ATOM 1393 C CA . ASN A 1 179 ? 12.037 3.894 -8.681 1.00 83.00 179 ASN A CA 1
ATOM 1394 C C . ASN A 1 179 ? 10.763 3.190 -9.145 1.00 83.00 179 ASN A C 1
ATOM 1396 O O . ASN A 1 179 ? 9.854 3.825 -9.676 1.00 83.00 179 ASN A O 1
ATOM 1400 N N . HIS A 1 180 ? 10.713 1.872 -8.980 1.00 87.62 180 HIS A N 1
ATOM 1401 C CA . HIS A 1 180 ? 9.543 1.106 -9.387 1.00 87.62 180 HIS A CA 1
ATOM 1402 C C . HIS A 1 180 ? 8.554 0.990 -8.227 1.00 87.62 180 HIS A C 1
ATOM 1404 O O . HIS A 1 180 ? 8.898 0.479 -7.157 1.00 87.62 180 HIS A O 1
ATOM 1410 N N . VAL A 1 181 ? 7.329 1.456 -8.447 1.00 85.56 181 VAL A N 1
ATOM 1411 C CA . VAL A 1 181 ? 6.186 1.172 -7.577 1.00 85.56 181 VAL A CA 1
ATOM 1412 C C . VAL A 1 181 ? 5.516 -0.078 -8.117 1.00 85.56 181 VAL A C 1
ATOM 1414 O O . VAL A 1 181 ? 5.265 -0.183 -9.316 1.00 85.56 181 VAL A O 1
ATOM 1417 N N . CYS A 1 182 ? 5.294 -1.047 -7.241 1.00 86.81 182 CYS A N 1
ATOM 1418 C CA . CYS A 1 182 ? 4.731 -2.327 -7.623 1.00 86.81 182 CYS A CA 1
ATOM 1419 C C . CYS A 1 182 ? 3.794 -2.837 -6.542 1.00 86.81 182 CYS A C 1
ATOM 1421 O O . CYS A 1 182 ? 3.978 -2.532 -5.359 1.00 86.81 182 CYS A O 1
ATOM 1423 N N . THR A 1 183 ? 2.872 -3.691 -6.966 1.00 83.88 183 THR A N 1
ATOM 1424 C CA . THR A 1 183 ? 1.995 -4.441 -6.084 1.00 83.88 183 THR A CA 1
ATOM 1425 C C . THR A 1 183 ? 2.814 -5.391 -5.213 1.00 83.88 183 THR A C 1
ATOM 1427 O O . THR A 1 183 ? 3.531 -6.276 -5.691 1.00 83.88 183 THR A O 1
ATOM 1430 N N . GLN A 1 184 ? 2.710 -5.186 -3.909 1.00 80.19 184 GLN A N 1
ATOM 1431 C CA . GLN A 1 184 ? 3.360 -5.939 -2.847 1.00 80.19 184 GLN A CA 1
ATOM 1432 C C . GLN A 1 184 ? 2.300 -6.549 -1.927 1.00 80.19 184 GLN A C 1
ATOM 1434 O O . GLN A 1 184 ? 1.113 -6.263 -2.049 1.00 80.19 184 GLN A O 1
ATOM 1439 N N . VAL A 1 185 ? 2.728 -7.440 -1.033 1.00 83.69 185 VAL A N 1
ATOM 1440 C CA . VAL A 1 185 ? 1.849 -8.071 -0.042 1.00 83.69 185 VAL A CA 1
ATOM 1441 C C . VAL A 1 185 ? 2.198 -7.512 1.327 1.00 83.69 185 VAL A C 1
ATOM 1443 O O . VAL A 1 185 ? 3.366 -7.563 1.712 1.00 83.69 185 VAL A O 1
ATOM 1446 N N . SER A 1 186 ? 1.196 -7.016 2.048 1.00 83.31 186 SER A N 1
ATOM 1447 C CA . SER A 1 186 ? 1.307 -6.612 3.450 1.00 83.31 186 SER A CA 1
ATOM 1448 C C . SER A 1 186 ? 0.418 -7.494 4.319 1.00 83.31 186 SER A C 1
ATOM 1450 O O . SER A 1 186 ? -0.594 -8.027 3.856 1.00 83.31 186 SER A O 1
ATOM 1452 N N . ALA A 1 187 ? 0.794 -7.644 5.588 1.00 87.12 187 ALA A N 1
ATOM 1453 C CA . ALA A 1 187 ? -0.130 -8.108 6.610 1.00 87.12 187 ALA A CA 1
ATOM 1454 C C . ALA A 1 187 ? -1.254 -7.077 6.796 1.00 87.12 187 ALA A C 1
ATOM 1456 O O . ALA A 1 187 ? -1.032 -5.870 6.658 1.00 87.12 187 ALA A O 1
ATOM 1457 N N . ASN A 1 188 ? -2.451 -7.561 7.111 1.00 82.62 188 ASN A N 1
ATOM 1458 C CA . ASN A 1 188 ? -3.586 -6.718 7.461 1.00 82.62 188 ASN A CA 1
ATOM 1459 C C . ASN A 1 188 ? -3.365 -6.049 8.824 1.00 82.62 188 ASN A C 1
ATOM 1461 O O . ASN A 1 188 ? -2.706 -6.614 9.697 1.00 82.62 188 ASN A O 1
ATOM 1465 N N . LYS A 1 189 ? -3.972 -4.885 9.037 1.00 83.00 189 LYS A N 1
ATOM 1466 C CA . LYS A 1 189 ? -4.101 -4.219 10.333 1.00 83.00 189 LYS A CA 1
ATOM 1467 C C . LYS A 1 189 ? -5.551 -4.235 10.804 1.00 83.00 189 LYS A C 1
ATOM 1469 O O . LYS A 1 189 ? -6.472 -4.142 10.002 1.00 83.00 189 LYS A O 1
ATOM 1474 N N . TYR A 1 190 ? -5.756 -4.288 12.113 1.00 79.56 190 TYR A N 1
ATOM 1475 C CA . TYR A 1 190 ? -7.075 -4.327 12.740 1.00 79.56 190 TYR A CA 1
ATOM 1476 C C . TYR A 1 190 ? -7.150 -3.348 13.903 1.00 79.56 190 TYR A C 1
ATOM 1478 O O . TYR A 1 190 ? -6.167 -3.150 14.625 1.00 79.56 190 TYR A O 1
ATOM 1486 N N . LYS A 1 191 ? -8.327 -2.755 14.100 1.00 83.12 191 LYS A N 1
ATOM 1487 C CA . LYS A 1 191 ? -8.596 -1.826 15.200 1.00 83.12 191 LYS A CA 1
ATOM 1488 C C . LYS A 1 191 ? -9.322 -2.552 16.325 1.00 83.12 191 LYS A C 1
ATOM 1490 O O . LYS A 1 191 ? -10.429 -3.036 16.124 1.00 83.12 191 LYS A O 1
ATOM 1495 N N . ILE A 1 192 ? -8.741 -2.594 17.520 1.00 83.69 192 ILE A N 1
ATOM 1496 C CA . ILE A 1 192 ? -9.430 -3.080 18.718 1.00 83.69 192 ILE A CA 1
ATOM 1497 C C . ILE A 1 192 ? -10.112 -1.918 19.420 1.00 83.69 192 ILE A C 1
ATOM 1499 O O . ILE A 1 192 ? -9.457 -0.956 19.827 1.00 83.69 192 ILE A O 1
ATOM 1503 N N . ILE A 1 193 ? -11.427 -2.032 19.573 1.00 81.12 193 ILE A N 1
ATOM 1504 C CA . ILE A 1 193 ? -12.279 -1.080 20.280 1.00 81.12 193 ILE A CA 1
ATOM 1505 C C . ILE A 1 193 ? -12.691 -1.708 21.608 1.00 81.12 193 ILE A C 1
ATOM 1507 O O . ILE A 1 193 ? -13.228 -2.813 21.639 1.00 81.12 193 ILE A O 1
ATOM 1511 N N . TYR A 1 194 ? -12.461 -0.994 22.706 1.00 77.12 194 TYR A N 1
ATOM 1512 C CA . TYR A 1 194 ? -12.834 -1.453 24.040 1.00 77.12 194 TYR A CA 1
ATOM 1513 C C . TYR A 1 194 ? -14.181 -0.859 24.434 1.00 77.12 194 TYR A C 1
ATOM 1515 O O . TYR A 1 194 ? -14.335 0.356 24.539 1.00 77.12 194 TYR A O 1
ATOM 1523 N N . ASN A 1 195 ? -15.156 -1.726 24.674 1.00 87.75 195 ASN A N 1
ATOM 1524 C CA . ASN A 1 195 ? -16.466 -1.373 25.186 1.00 87.75 195 ASN A CA 1
ATOM 1525 C C . ASN A 1 195 ? -16.552 -1.770 26.661 1.00 87.75 195 ASN A C 1
ATOM 1527 O O . ASN A 1 195 ? -16.174 -2.876 27.047 1.00 87.75 195 ASN A O 1
ATOM 1531 N N . ALA A 1 196 ? -17.082 -0.884 27.499 1.00 78.50 196 ALA A N 1
ATOM 1532 C CA . ALA A 1 196 ? -17.146 -1.128 28.932 1.00 78.50 196 ALA A CA 1
ATOM 1533 C C . ALA A 1 196 ? -18.118 -2.253 29.334 1.00 78.50 196 ALA A C 1
ATOM 1535 O O . ALA A 1 196 ? -18.113 -2.664 30.491 1.00 78.50 196 ALA A O 1
ATOM 1536 N N . GLY A 1 197 ? -18.973 -2.742 28.428 1.00 76.31 197 GLY A N 1
ATOM 1537 C CA . GLY A 1 197 ? -19.881 -3.872 28.663 1.00 76.31 197 GLY A CA 1
ATOM 1538 C C . GLY A 1 197 ? -20.927 -3.632 29.760 1.00 76.31 197 GLY A C 1
ATOM 1539 O O . GLY A 1 197 ? -21.674 -4.537 30.119 1.00 76.31 197 GLY A O 1
ATOM 1540 N N . ASN A 1 198 ? -20.983 -2.421 30.317 1.00 77.19 198 ASN A N 1
ATOM 1541 C CA . ASN A 1 198 ? -21.872 -2.032 31.396 1.00 77.19 198 ASN A CA 1
ATOM 1542 C C . ASN A 1 198 ? -22.199 -0.540 31.281 1.00 77.19 198 ASN A C 1
ATOM 1544 O O . ASN A 1 198 ? -21.294 0.289 31.215 1.00 77.19 198 ASN A O 1
ATOM 1548 N N . SER A 1 199 ? -23.486 -0.195 31.294 1.00 77.12 199 SER A N 1
ATOM 1549 C CA . SER A 1 199 ? -23.956 1.190 31.152 1.00 77.12 199 SER A CA 1
ATOM 1550 C C . SER A 1 199 ? -23.550 2.105 32.309 1.00 77.12 199 SER A C 1
ATOM 1552 O O . SER A 1 199 ? -23.525 3.317 32.144 1.00 77.12 199 SER A O 1
ATOM 1554 N N . SER A 1 200 ? -23.245 1.540 33.479 1.00 76.12 200 SER A N 1
ATOM 1555 C CA . SER A 1 200 ? -22.818 2.285 34.668 1.00 76.12 200 SER A CA 1
ATOM 1556 C C . SER A 1 200 ? -21.295 2.392 34.790 1.00 76.12 200 SER A C 1
ATOM 1558 O O . SER A 1 200 ? -20.796 2.879 35.808 1.00 76.12 200 SER A O 1
ATOM 1560 N N . ALA A 1 201 ? -20.547 1.895 33.801 1.00 69.44 201 ALA A N 1
ATOM 1561 C CA . ALA A 1 201 ? -19.099 1.978 33.807 1.00 69.44 201 ALA A CA 1
ATOM 1562 C C . ALA A 1 201 ? -18.609 3.418 33.627 1.00 69.44 201 ALA A C 1
ATOM 1564 O O . ALA A 1 201 ? -19.198 4.220 32.906 1.00 69.44 201 ALA A O 1
ATOM 1565 N N . ARG A 1 202 ? -17.493 3.728 34.282 1.00 69.69 202 ARG A N 1
ATOM 1566 C CA . ARG A 1 202 ? -16.754 4.988 34.170 1.00 69.69 202 ARG A CA 1
ATOM 1567 C C . ARG A 1 202 ? -15.361 4.720 33.621 1.00 69.69 202 ARG A C 1
ATOM 1569 O O . ARG A 1 202 ? -14.848 3.618 33.782 1.00 69.69 202 ARG A O 1
ATOM 1576 N N . GLY A 1 203 ? -14.722 5.743 33.068 1.00 54.09 203 GLY A N 1
ATOM 1577 C CA . GLY A 1 203 ? -13.397 5.641 32.457 1.00 54.09 203 GLY A CA 1
ATOM 1578 C C . GLY A 1 203 ? -13.476 5.575 30.935 1.00 54.09 203 GLY A C 1
ATOM 1579 O O . GLY A 1 203 ? -14.544 5.369 30.365 1.00 54.09 203 GLY A O 1
ATOM 1580 N N . ILE A 1 204 ? -12.334 5.783 30.289 1.00 60.72 204 ILE A N 1
ATOM 1581 C CA . ILE A 1 204 ? -12.194 5.790 28.833 1.00 60.72 204 ILE A CA 1
ATOM 1582 C C . ILE A 1 204 ? -10.991 4.941 28.443 1.00 60.72 204 ILE A C 1
ATOM 1584 O O . ILE A 1 204 ? -10.001 4.877 29.171 1.00 60.72 204 ILE A O 1
ATOM 1588 N N . MET A 1 205 ? -11.074 4.298 27.285 1.00 69.19 205 MET A N 1
ATOM 1589 C CA . MET A 1 205 ? -9.970 3.544 26.707 1.00 69.19 205 MET A CA 1
ATOM 1590 C C . MET A 1 205 ? -9.825 3.913 25.242 1.00 69.19 205 MET A C 1
ATOM 1592 O O . MET A 1 205 ? -10.788 3.849 24.480 1.00 69.19 205 MET A O 1
ATOM 1596 N N . SER A 1 206 ? -8.607 4.266 24.843 1.00 57.28 206 SER 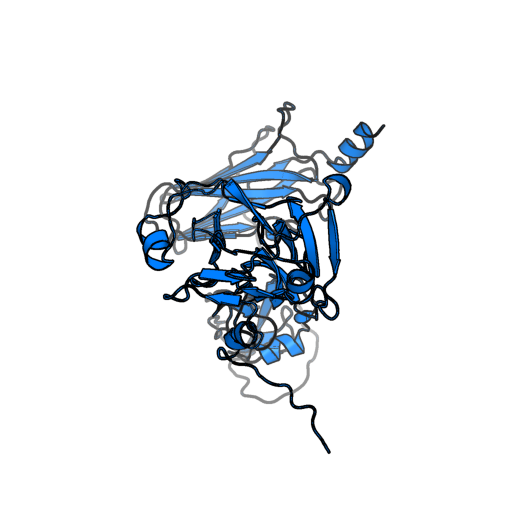A N 1
ATOM 1597 C CA . SER A 1 206 ? -8.285 4.456 23.434 1.00 57.28 206 SER A CA 1
ATOM 1598 C C . SER A 1 206 ? -8.301 3.113 22.708 1.00 57.28 206 SER A C 1
ATOM 1600 O O . SER A 1 206 ? -7.842 2.098 23.237 1.00 57.28 206 SER A O 1
ATOM 1602 N N . SER A 1 207 ? -8.790 3.110 21.469 1.00 70.81 207 SER A N 1
ATOM 1603 C CA . SER A 1 207 ? -8.627 1.962 20.578 1.00 70.81 207 SER A CA 1
ATOM 1604 C C . SER A 1 207 ? -7.151 1.715 20.259 1.00 70.81 207 SER A C 1
ATOM 1606 O O . SER A 1 207 ? -6.372 2.667 20.185 1.00 70.81 207 SER A O 1
ATOM 1608 N N . GLY A 1 208 ? -6.782 0.461 20.006 1.00 68.44 208 GLY A N 1
ATOM 1609 C CA . GLY A 1 208 ? -5.431 0.084 19.580 1.00 68.44 208 GLY A CA 1
ATOM 1610 C C . GLY A 1 208 ? -5.413 -0.502 18.170 1.00 68.44 208 GLY A C 1
ATOM 1611 O O . GLY A 1 208 ? -6.365 -1.170 17.777 1.00 68.44 208 GLY A O 1
ATOM 1612 N N . TRP A 1 209 ? -4.329 -0.278 17.429 1.00 81.94 209 TRP A N 1
ATOM 1613 C CA . TRP A 1 209 ? -4.086 -0.908 16.128 1.00 81.94 209 TRP A CA 1
ATOM 1614 C C . TRP A 1 209 ? -3.156 -2.103 16.277 1.00 81.94 209 TRP A C 1
ATOM 1616 O O . TRP A 1 209 ? -2.189 -2.037 17.034 1.00 81.94 209 TRP A O 1
ATOM 1626 N N . PHE A 1 210 ? -3.438 -3.181 15.554 1.00 86.06 210 PHE A N 1
ATOM 1627 C CA . PHE A 1 210 ? -2.693 -4.433 15.636 1.00 86.06 210 PHE A CA 1
ATOM 1628 C C . PHE A 1 210 ? -2.503 -5.049 14.252 1.00 86.06 210 PHE A C 1
ATOM 1630 O O . PHE A 1 210 ? -3.412 -4.991 13.430 1.00 86.06 210 PHE A O 1
ATOM 1637 N N . ILE A 1 211 ? -1.338 -5.645 13.995 1.00 86.56 211 ILE A N 1
ATOM 1638 C CA . ILE A 1 211 ? -0.982 -6.223 12.690 1.00 86.56 211 ILE A CA 1
ATOM 1639 C C . ILE A 1 211 ? -1.173 -7.736 12.715 1.00 86.56 211 ILE A C 1
ATOM 1641 O O . ILE A 1 211 ? -0.868 -8.382 13.711 1.00 86.56 211 ILE A O 1
ATOM 1645 N N . TYR A 1 212 ? -1.689 -8.317 11.635 1.00 86.94 212 TYR A N 1
ATOM 1646 C CA . TYR A 1 212 ? -1.844 -9.760 11.524 1.00 86.94 212 TYR A CA 1
ATOM 1647 C C . TYR A 1 212 ? -0.496 -10.488 11.632 1.00 86.94 212 TYR A C 1
ATOM 1649 O O . TYR A 1 212 ? 0.453 -10.166 10.921 1.00 86.94 212 TYR A O 1
ATOM 1657 N N . GLY A 1 213 ? -0.445 -11.532 12.458 1.00 85.00 213 GLY A N 1
ATOM 1658 C CA . GLY A 1 213 ? 0.760 -12.325 12.693 1.00 85.00 213 GLY A CA 1
ATOM 1659 C C . GLY A 1 213 ? 1.697 -11.726 13.747 1.00 85.00 213 GLY A C 1
ATOM 1660 O O . GLY A 1 213 ? 1.280 -11.015 14.659 1.00 85.00 213 GLY A O 1
ATOM 1661 N N . ASP A 1 214 ? 2.972 -12.086 13.657 1.00 71.69 214 ASP A N 1
ATOM 1662 C CA . ASP A 1 214 ? 4.060 -11.579 14.499 1.00 71.69 214 ASP A CA 1
ATOM 1663 C C . ASP A 1 214 ? 4.811 -10.399 13.855 1.00 71.69 214 ASP A C 1
ATOM 1665 O O . ASP A 1 214 ? 5.799 -9.913 14.411 1.00 71.69 214 ASP A O 1
ATOM 1669 N N . ASP A 1 215 ? 4.336 -9.930 12.698 1.00 67.44 215 ASP A N 1
ATOM 1670 C CA . ASP A 1 215 ? 4.892 -8.783 11.991 1.00 67.44 215 ASP A CA 1
ATOM 1671 C C . ASP A 1 215 ? 4.518 -7.473 12.702 1.00 67.44 215 ASP A C 1
ATOM 1673 O O . ASP A 1 215 ? 3.453 -7.327 13.298 1.00 67.44 215 ASP A O 1
ATOM 1677 N N . ASN A 1 216 ? 5.413 -6.495 12.621 1.00 72.88 216 ASN A N 1
ATOM 1678 C CA . ASN A 1 216 ? 5.204 -5.137 13.113 1.00 72.88 216 ASN A CA 1
ATOM 1679 C C . ASN A 1 216 ? 5.254 -4.111 11.968 1.00 72.88 216 ASN A C 1
ATOM 1681 O O . ASN A 1 216 ? 5.457 -2.915 12.193 1.00 72.88 216 ASN A O 1
ATOM 1685 N N . THR A 1 217 ? 5.112 -4.591 10.732 1.00 78.94 217 THR A N 1
ATOM 1686 C CA . THR A 1 217 ? 5.183 -3.797 9.511 1.00 78.94 217 THR A CA 1
ATOM 1687 C C . THR A 1 217 ? 3.816 -3.736 8.841 1.00 78.94 217 THR A C 1
ATOM 1689 O O . THR A 1 217 ? 3.192 -4.766 8.605 1.00 78.94 217 THR A O 1
ATOM 1692 N N . TYR A 1 218 ? 3.368 -2.535 8.479 1.00 81.81 218 TYR A N 1
ATOM 1693 C CA . TYR A 1 218 ? 2.178 -2.331 7.650 1.00 81.81 218 TYR A CA 1
ATOM 1694 C C . TYR A 1 218 ? 2.546 -1.509 6.422 1.00 81.81 218 TYR A C 1
ATOM 1696 O O . TYR A 1 218 ? 3.050 -0.391 6.552 1.00 81.81 218 TYR A O 1
ATOM 1704 N N . GLU A 1 219 ? 2.347 -2.077 5.233 1.00 80.75 219 GLU A N 1
ATOM 1705 C CA . GLU A 1 219 ? 2.642 -1.434 3.945 1.00 80.75 219 GLU A CA 1
ATOM 1706 C C . GLU A 1 219 ? 4.085 -0.889 3.844 1.00 80.75 219 GLU A C 1
ATOM 1708 O O . GLU A 1 219 ? 4.383 0.102 3.176 1.00 80.75 219 GLU A O 1
ATOM 1713 N N . GLY A 1 220 ? 5.027 -1.557 4.518 1.00 74.56 220 GLY A N 1
ATOM 1714 C CA . GLY A 1 220 ? 6.437 -1.161 4.575 1.00 74.56 220 GLY A CA 1
ATOM 1715 C C . GLY A 1 220 ? 6.788 -0.130 5.656 1.00 74.56 220 GLY A C 1
ATOM 1716 O O . GLY A 1 220 ? 7.942 0.304 5.703 1.00 74.56 220 GLY A O 1
ATOM 1717 N N . ASN A 1 221 ? 5.837 0.244 6.517 1.00 71.75 221 ASN A N 1
ATOM 1718 C CA . ASN A 1 221 ? 6.062 1.083 7.693 1.00 71.75 221 ASN A CA 1
ATOM 1719 C C . ASN A 1 221 ? 6.262 0.218 8.940 1.00 71.75 221 ASN A C 1
ATOM 1721 O O . ASN A 1 221 ? 5.386 -0.569 9.289 1.00 71.75 221 ASN A O 1
ATOM 1725 N N . GLU A 1 222 ? 7.402 0.374 9.610 1.00 77.75 222 GLU A N 1
ATOM 1726 C CA . GLU A 1 222 ? 7.724 -0.321 10.862 1.00 77.75 222 GLU A CA 1
ATOM 1727 C C . GLU A 1 222 ? 6.954 0.268 12.057 1.00 77.75 222 GLU A C 1
ATOM 1729 O O . GLU A 1 222 ? 6.613 1.451 12.065 1.00 77.75 222 GLU A O 1
ATOM 1734 N N . ASN A 1 223 ? 6.770 -0.530 13.113 1.00 71.12 223 ASN A N 1
ATOM 1735 C CA . ASN A 1 223 ? 6.086 -0.144 14.356 1.00 71.12 223 ASN A CA 1
ATOM 1736 C C . ASN A 1 223 ? 4.611 0.226 14.167 1.00 71.12 223 ASN A C 1
ATOM 1738 O O . ASN A 1 223 ? 4.105 1.155 14.795 1.00 71.12 223 ASN A O 1
ATOM 1742 N N . ALA A 1 224 ? 3.927 -0.513 13.296 1.00 63.31 224 ALA A N 1
ATOM 1743 C CA . ALA A 1 224 ? 2.565 -0.207 12.885 1.00 63.31 224 ALA A CA 1
ATOM 1744 C C . ALA A 1 224 ? 1.469 -0.753 13.822 1.00 63.31 224 ALA A C 1
ATOM 1746 O O . ALA A 1 224 ? 0.300 -0.411 13.633 1.00 63.31 224 ALA A O 1
ATOM 1747 N N . GLY A 1 225 ? 1.801 -1.576 14.827 1.00 70.62 225 GLY A N 1
ATOM 1748 C CA . GLY A 1 225 ? 0.800 -2.130 15.741 1.00 70.62 225 GLY A CA 1
ATOM 1749 C C . GLY A 1 225 ? 1.299 -2.452 17.149 1.00 70.62 225 GLY A C 1
ATOM 1750 O O . GLY A 1 225 ? 2.493 -2.534 17.427 1.00 70.62 225 GLY A O 1
ATOM 1751 N N . GLY A 1 226 ? 0.344 -2.625 18.060 1.00 79.62 226 GLY A N 1
ATOM 1752 C CA . GLY A 1 226 ? 0.573 -3.105 19.416 1.00 79.62 226 GLY A CA 1
ATOM 1753 C C . GLY A 1 226 ? 0.784 -4.619 19.471 1.00 79.62 226 GLY A C 1
ATOM 1754 O O . GLY A 1 226 ? 0.404 -5.359 18.569 1.00 79.62 226 GLY A O 1
ATOM 1755 N N . THR A 1 227 ? 1.368 -5.096 20.572 1.00 86.81 227 THR A N 1
ATOM 1756 C CA . THR A 1 227 ? 1.624 -6.532 20.811 1.00 86.81 227 THR A CA 1
ATOM 1757 C C . THR A 1 227 ? 0.733 -7.132 21.900 1.00 86.81 227 THR A C 1
ATOM 1759 O O . THR A 1 227 ? 0.678 -8.355 22.067 1.00 86.81 227 THR A O 1
ATOM 1762 N N . ARG A 1 228 ? 0.030 -6.283 22.657 1.00 90.81 228 ARG A N 1
ATOM 1763 C CA . ARG A 1 228 ? -0.863 -6.659 23.758 1.00 90.81 228 ARG A CA 1
ATOM 1764 C C . ARG A 1 228 ? -2.074 -5.736 23.801 1.00 90.81 228 ARG A C 1
ATOM 1766 O O . ARG A 1 228 ? -1.969 -4.576 23.400 1.00 90.81 228 ARG A O 1
ATOM 1773 N N . LEU A 1 229 ? -3.193 -6.248 24.305 1.00 90.12 229 LEU A N 1
ATOM 1774 C CA . LEU A 1 229 ? -4.362 -5.427 24.606 1.00 90.12 229 LEU A CA 1
ATOM 1775 C C . LEU A 1 229 ? -3.998 -4.317 25.604 1.00 90.12 229 LEU A C 1
ATOM 1777 O O . LEU A 1 229 ? -3.078 -4.459 26.412 1.00 90.12 229 LEU A O 1
ATOM 1781 N N . ALA A 1 230 ? -4.726 -3.207 25.543 1.00 81.38 230 ALA A N 1
ATOM 1782 C CA . ALA A 1 230 ? -4.586 -2.126 26.500 1.00 81.38 230 ALA A CA 1
ATOM 1783 C C . ALA A 1 230 ? -5.115 -2.576 27.864 1.00 81.38 230 ALA A C 1
ATOM 1785 O O . ALA A 1 230 ? -6.119 -3.286 27.951 1.00 81.38 230 ALA A O 1
ATOM 1786 N N . LYS A 1 231 ? -4.449 -2.120 28.924 1.00 87.12 231 LYS A N 1
ATOM 1787 C CA . LYS A 1 231 ? -4.903 -2.338 30.292 1.00 87.12 231 LYS A CA 1
ATOM 1788 C C . LYS A 1 231 ? -6.283 -1.722 30.496 1.00 87.12 231 LYS A C 1
ATOM 1790 O O . LYS A 1 231 ? -6.486 -0.559 30.138 1.00 87.12 231 LYS A O 1
ATOM 1795 N N . CYS A 1 232 ? -7.200 -2.469 31.105 1.00 87.75 232 CYS A N 1
ATOM 1796 C CA . CYS A 1 232 ? -8.538 -1.971 31.392 1.00 87.75 232 CYS A CA 1
ATOM 1797 C C . CYS A 1 232 ? -8.487 -0.703 32.263 1.00 87.75 232 CYS A C 1
ATOM 1799 O O . CYS A 1 232 ? -7.940 -0.707 33.368 1.00 87.75 232 CYS A O 1
ATOM 1801 N N . ALA A 1 233 ? -9.064 0.387 31.753 1.00 80.00 233 ALA A N 1
ATOM 1802 C CA . ALA A 1 233 ? -9.207 1.659 32.467 1.00 80.00 233 ALA A CA 1
ATOM 1803 C C . ALA A 1 233 ? -10.661 1.944 32.881 1.00 80.00 233 ALA A C 1
ATOM 1805 O O . ALA A 1 233 ? -10.942 2.968 33.507 1.00 80.00 233 ALA A O 1
ATOM 1806 N N . PHE A 1 234 ? -11.588 1.046 32.537 1.00 83.19 234 PHE A N 1
ATOM 1807 C CA . PHE A 1 234 ? -12.965 1.140 32.991 1.00 83.19 234 PHE A CA 1
ATOM 1808 C C . PHE A 1 234 ? -13.081 0.764 34.469 1.00 83.19 234 PHE A C 1
ATOM 1810 O O . PHE A 1 234 ? -12.313 -0.036 35.001 1.00 83.19 234 PHE A O 1
ATOM 1817 N N . THR A 1 235 ? -14.093 1.308 35.133 1.00 82.75 235 THR A N 1
ATOM 1818 C CA . THR A 1 235 ? -14.455 0.981 36.514 1.00 82.75 235 THR A CA 1
ATOM 1819 C C . THR A 1 235 ? -15.969 0.894 36.641 1.00 82.75 235 THR A C 1
ATOM 1821 O O . THR A 1 235 ? -16.692 1.681 36.033 1.00 82.75 235 THR A O 1
ATOM 1824 N N . VAL A 1 236 ? -16.465 -0.046 37.442 1.00 87.00 236 VAL A N 1
ATOM 1825 C CA . VAL A 1 236 ? -17.887 -0.167 37.790 1.00 87.00 236 VAL A CA 1
ATOM 1826 C C . VAL A 1 236 ? -17.975 -0.310 39.304 1.00 87.00 236 VAL A C 1
ATOM 1828 O O . VAL A 1 236 ? -17.332 -1.183 39.878 1.00 87.00 236 VAL A O 1
ATOM 1831 N N . THR A 1 237 ? -18.751 0.549 39.966 1.00 86.25 237 THR A N 1
ATOM 1832 C CA . THR A 1 237 ? -18.888 0.522 41.430 1.00 86.25 237 THR A CA 1
ATOM 1833 C C . THR A 1 237 ? -19.400 -0.838 41.916 1.00 86.25 237 THR A C 1
ATOM 1835 O O . THR A 1 237 ? -20.433 -1.309 41.438 1.00 86.25 237 THR A O 1
ATOM 1838 N N . GLY A 1 238 ? -18.698 -1.450 42.878 1.00 86.38 238 GLY A N 1
ATOM 1839 C CA . GLY A 1 238 ? -19.078 -2.736 43.472 1.00 86.38 238 GLY A CA 1
ATOM 1840 C C . GLY A 1 238 ? -18.788 -3.951 42.587 1.00 86.38 238 GLY A C 1
ATOM 1841 O O . GLY A 1 238 ? -19.293 -5.042 42.862 1.00 86.38 238 GLY A O 1
ATOM 1842 N N . LYS A 1 239 ? -18.017 -3.784 41.503 1.00 90.12 239 LYS A N 1
ATOM 1843 C CA . LYS A 1 239 ? -17.647 -4.870 40.592 1.00 90.12 239 LYS A CA 1
ATOM 1844 C C . LYS A 1 239 ? -16.157 -4.876 40.275 1.00 90.12 239 LYS A C 1
ATOM 1846 O O . LYS A 1 239 ? -15.526 -3.832 40.135 1.00 90.12 239 LYS A O 1
ATOM 1851 N N . ARG A 1 240 ? -15.617 -6.075 40.051 1.00 91.25 240 ARG A N 1
ATOM 1852 C CA . ARG A 1 240 ? -14.245 -6.285 39.572 1.00 91.25 240 ARG A CA 1
ATOM 1853 C C . ARG A 1 240 ? -14.228 -6.663 38.095 1.00 91.25 240 ARG A C 1
ATOM 1855 O O . ARG A 1 240 ? -15.059 -7.449 37.640 1.00 91.25 240 ARG A O 1
ATOM 1862 N N . PHE A 1 241 ? -13.262 -6.125 37.359 1.00 94.19 241 PHE A N 1
ATOM 1863 C CA . PHE A 1 241 ? -13.002 -6.521 35.978 1.00 94.19 241 PHE A CA 1
ATOM 1864 C C . PHE A 1 241 ? -12.475 -7.963 35.935 1.00 94.19 241 PHE A C 1
ATOM 1866 O O . PHE A 1 241 ? -11.571 -8.315 36.696 1.00 94.19 241 PHE A O 1
ATOM 1873 N N . LEU A 1 242 ? -13.053 -8.801 35.073 1.00 93.44 242 LEU A N 1
ATOM 1874 C CA . LEU A 1 242 ? -12.677 -10.211 34.918 1.00 93.44 242 LEU A CA 1
ATOM 1875 C C . LEU A 1 242 ? -11.867 -10.479 33.646 1.00 93.44 242 LEU A C 1
ATOM 1877 O O . LEU A 1 242 ? -11.094 -11.434 33.614 1.00 93.44 242 LEU A O 1
ATOM 1881 N N . GLY A 1 243 ? -12.052 -9.661 32.611 1.00 94.12 243 GLY A N 1
ATOM 1882 C CA . GLY A 1 243 ? -11.430 -9.834 31.303 1.00 94.12 243 GLY A CA 1
ATOM 1883 C C . GLY A 1 243 ? -12.345 -9.377 30.169 1.00 94.12 243 GLY A C 1
ATOM 1884 O O . GLY A 1 243 ? -13.355 -8.707 30.395 1.00 94.12 243 GLY A O 1
ATOM 1885 N N . TRP A 1 244 ? -11.988 -9.744 28.944 1.00 94.81 244 TRP A N 1
ATOM 1886 C CA . TRP A 1 244 ? -12.650 -9.294 27.721 1.00 94.81 244 TRP A CA 1
ATOM 1887 C C . TRP A 1 244 ? -13.435 -10.413 27.036 1.00 94.81 244 TRP A C 1
ATOM 1889 O O . TRP A 1 244 ? -12.989 -11.562 27.006 1.00 94.81 244 TRP A O 1
ATOM 1899 N N . SER A 1 245 ? -14.571 -10.060 26.436 1.00 93.00 245 SER A N 1
ATOM 1900 C CA . SER A 1 245 ? -15.414 -10.925 25.604 1.00 93.00 245 SER A CA 1
ATOM 1901 C C . SER A 1 245 ? -15.589 -10.344 24.199 1.00 93.00 245 SER A C 1
ATOM 1903 O O . SER A 1 245 ? -15.461 -9.138 24.008 1.00 93.00 245 SER A O 1
ATOM 1905 N N . ASP A 1 246 ? -15.918 -11.181 23.219 1.00 84.31 246 ASP A N 1
ATOM 1906 C CA . ASP A 1 246 ? -16.268 -10.763 21.853 1.00 84.31 246 ASP A CA 1
ATOM 1907 C C . ASP A 1 246 ? -17.741 -10.336 21.719 1.00 84.31 246 ASP A C 1
ATOM 1909 O O . ASP A 1 246 ? -18.167 -9.856 20.667 1.00 84.31 246 ASP A O 1
ATOM 1913 N N . LYS A 1 247 ? -18.537 -10.506 22.783 1.00 85.31 247 LYS A N 1
ATOM 1914 C CA . LYS A 1 247 ? -19.969 -10.195 22.812 1.00 85.31 247 LYS A CA 1
ATOM 1915 C C . LYS A 1 247 ? -20.355 -9.422 24.072 1.00 85.31 247 LYS A C 1
ATOM 1917 O O . LYS A 1 247 ? -19.770 -9.644 25.136 1.00 85.31 247 LYS A O 1
ATOM 1922 N N . PRO A 1 248 ? -21.399 -8.576 24.002 1.00 76.69 248 PRO A N 1
ATOM 1923 C CA . PRO A 1 248 ? -21.992 -7.986 25.195 1.00 76.69 248 PRO A CA 1
ATOM 1924 C C . PRO A 1 248 ? -22.448 -9.083 26.165 1.00 76.69 248 PRO A C 1
ATOM 1926 O O . PRO A 1 248 ? -23.140 -10.015 25.756 1.00 76.69 248 PRO A O 1
ATOM 1929 N N . ASN A 1 249 ? -22.086 -8.962 27.446 1.00 76.88 249 ASN A N 1
ATOM 1930 C CA . ASN A 1 249 ? -22.409 -9.940 28.497 1.00 76.88 249 ASN A CA 1
ATOM 1931 C C . ASN A 1 249 ? -21.962 -11.388 28.189 1.00 76.88 249 ASN A C 1
ATOM 1933 O O . ASN A 1 249 ? -22.576 -12.336 28.681 1.00 76.88 249 ASN A O 1
ATOM 1937 N N . GLY A 1 250 ? -20.931 -11.569 27.357 1.00 81.00 250 GLY A N 1
ATOM 1938 C CA . GLY A 1 250 ? -20.384 -12.884 27.030 1.00 81.00 250 GLY A CA 1
ATOM 1939 C C . GLY A 1 250 ? -19.415 -13.430 28.084 1.00 81.00 250 GLY A C 1
ATOM 1940 O O . GLY A 1 250 ? -19.086 -12.775 29.074 1.00 81.00 250 GLY A O 1
ATOM 1941 N N . GLU A 1 251 ? -18.934 -14.651 27.851 1.00 91.19 251 GLU A N 1
ATOM 1942 C CA . GLU A 1 251 ? -17.894 -15.270 28.676 1.00 91.19 251 GLU A CA 1
ATOM 1943 C C . GLU A 1 251 ? -16.542 -14.570 28.486 1.00 91.19 251 GLU A C 1
ATOM 1945 O O . GLU A 1 251 ? -16.260 -13.996 27.428 1.00 91.19 251 GLU A O 1
ATOM 1950 N N . VAL A 1 252 ? -15.684 -14.643 29.507 1.00 94.69 252 VAL A N 1
ATOM 1951 C CA . VAL A 1 252 ? -14.320 -14.108 29.431 1.00 94.69 252 VAL A CA 1
ATOM 1952 C C . VAL A 1 252 ? -13.506 -14.947 28.447 1.00 94.69 252 VAL A C 1
ATOM 1954 O O . VAL A 1 252 ? -13.227 -16.122 28.687 1.00 94.69 252 VAL A O 1
ATOM 1957 N N . LEU A 1 253 ? -13.089 -14.329 27.344 1.00 93.50 253 LEU A N 1
ATOM 1958 C CA . LEU A 1 253 ? -12.236 -14.949 26.335 1.00 93.50 253 LEU A CA 1
ATOM 1959 C C . LEU A 1 253 ? -10.761 -14.597 26.516 1.00 93.50 253 LEU A C 1
ATOM 1961 O O . LEU A 1 253 ? -9.924 -15.451 26.205 1.00 93.50 253 LEU A O 1
ATOM 1965 N N . PHE A 1 254 ? -10.467 -13.391 27.009 1.00 95.88 254 PHE A N 1
ATOM 1966 C CA . PHE A 1 254 ? -9.114 -12.840 27.122 1.00 95.88 254 PHE A CA 1
ATOM 1967 C C . PHE A 1 254 ? -8.889 -12.199 28.488 1.00 95.88 254 PHE A C 1
ATOM 1969 O O . PHE A 1 254 ? -9.779 -11.532 29.019 1.00 95.88 254 PHE A O 1
ATOM 1976 N N . ALA A 1 255 ? -7.690 -12.376 29.040 1.00 94.75 255 ALA A N 1
ATOM 1977 C CA . ALA A 1 255 ? -7.289 -11.682 30.258 1.00 94.75 255 ALA A CA 1
ATOM 1978 C C . ALA A 1 255 ? -7.020 -10.185 29.997 1.00 94.75 255 ALA A C 1
ATOM 1980 O O . ALA A 1 255 ? -6.973 -9.729 28.851 1.00 94.75 255 ALA A O 1
ATOM 1981 N N . ASP A 1 256 ? -6.825 -9.409 31.066 1.00 94.81 256 ASP A N 1
ATOM 1982 C CA . ASP A 1 256 ? -6.307 -8.045 30.926 1.00 94.81 256 ASP A CA 1
ATOM 1983 C C . ASP A 1 256 ? -4.912 -8.064 30.281 1.00 94.81 256 ASP A C 1
ATOM 1985 O O . ASP A 1 256 ? -4.108 -8.962 30.549 1.00 94.81 256 ASP A O 1
ATOM 1989 N N . GLU A 1 257 ? -4.629 -7.084 29.421 1.00 93.31 257 GLU A N 1
ATOM 1990 C CA . GLU A 1 257 ? -3.369 -6.995 28.665 1.00 93.31 257 GLU A CA 1
ATOM 1991 C C . GLU A 1 257 ? -2.999 -8.289 27.896 1.00 93.31 257 GLU A C 1
ATOM 1993 O O . GLU A 1 257 ? -1.820 -8.644 27.766 1.00 93.31 257 GLU A O 1
ATOM 1998 N N . GLU A 1 258 ? -3.992 -9.037 27.403 1.00 94.56 258 GLU A N 1
ATOM 1999 C CA . GLU A 1 258 ? -3.775 -10.283 26.654 1.00 94.56 258 GLU A CA 1
ATOM 2000 C C . GLU A 1 258 ? -2.830 -10.087 25.459 1.00 94.56 258 GLU A C 1
ATOM 2002 O O . GLU A 1 258 ? -2.807 -9.030 24.824 1.00 94.56 258 GLU A O 1
ATOM 2007 N N . SER A 1 259 ? -2.044 -11.115 25.130 1.00 91.94 259 SER A N 1
ATOM 2008 C CA . SER A 1 259 ? -1.175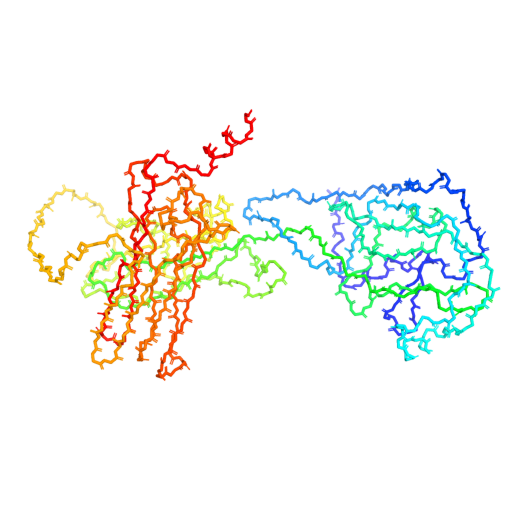 -11.066 23.954 1.00 91.94 259 SER A CA 1
ATOM 2009 C C . SER A 1 259 ? -1.988 -11.068 22.662 1.00 91.94 259 SER A C 1
ATOM 2011 O O . SER A 1 259 ? -2.896 -11.881 22.483 1.00 91.94 259 SER A O 1
ATOM 2013 N N . TRP A 1 260 ? -1.610 -10.206 21.719 1.00 90.44 260 TRP A N 1
ATOM 2014 C CA . TRP A 1 260 ? -2.294 -10.088 20.435 1.00 90.44 260 TRP A CA 1
ATOM 2015 C C . TRP A 1 260 ? -2.369 -11.413 19.659 1.00 90.44 260 TRP A C 1
ATOM 2017 O O . TRP A 1 260 ? -3.410 -11.738 19.089 1.00 90.44 260 TRP A O 1
ATOM 2027 N N . ILE A 1 261 ? -1.320 -12.242 19.715 1.00 88.12 261 ILE A N 1
ATOM 2028 C CA . ILE A 1 261 ? -1.309 -13.557 19.054 1.00 88.12 261 ILE A CA 1
ATOM 2029 C C . ILE A 1 261 ? -2.428 -14.478 19.563 1.00 88.12 261 ILE A C 1
ATOM 2031 O O . ILE A 1 261 ? -3.025 -15.222 18.786 1.00 88.12 261 ILE A O 1
ATOM 2035 N N . ASN A 1 262 ? -2.765 -14.393 20.853 1.00 89.31 262 ASN A N 1
ATOM 2036 C CA . ASN A 1 262 ? -3.841 -15.182 21.449 1.00 89.31 262 ASN A CA 1
ATOM 2037 C C . ASN A 1 262 ? -5.211 -14.676 20.991 1.00 89.31 262 ASN A C 1
ATOM 2039 O O . ASN A 1 262 ? -6.094 -15.482 20.696 1.00 89.31 262 ASN A O 1
ATOM 2043 N N . VAL A 1 263 ? -5.371 -13.353 20.886 1.00 90.75 263 VAL A N 1
ATOM 2044 C CA . VAL A 1 263 ? -6.596 -12.718 20.383 1.00 90.75 263 VAL A CA 1
ATOM 2045 C C . VAL A 1 263 ? -6.852 -13.130 18.933 1.00 90.75 263 VAL A C 1
ATOM 2047 O O . VAL A 1 263 ? -7.927 -13.644 18.624 1.00 90.75 263 VAL A O 1
ATOM 2050 N N . MET A 1 264 ? -5.842 -13.015 18.065 1.00 88.81 264 MET A N 1
ATOM 2051 C CA . MET A 1 264 ? -5.951 -13.410 16.657 1.00 88.81 264 MET A CA 1
ATOM 2052 C C . MET A 1 264 ? -6.354 -14.868 16.472 1.00 88.81 264 MET A C 1
ATOM 2054 O O . MET A 1 264 ? -7.279 -15.155 15.714 1.00 88.81 264 MET A O 1
ATOM 2058 N N . ASN A 1 265 ? -5.671 -15.780 17.168 1.00 85.50 265 ASN A N 1
ATOM 2059 C CA . ASN A 1 265 ? -5.905 -17.215 17.024 1.00 85.50 265 ASN A CA 1
ATOM 2060 C C . ASN A 1 265 ? -7.297 -17.628 17.512 1.00 85.50 265 ASN A C 1
ATOM 2062 O O . ASN A 1 265 ? -7.868 -18.585 16.996 1.00 85.50 265 ASN A O 1
ATOM 2066 N N . LYS A 1 266 ? -7.840 -16.929 18.514 1.00 88.38 266 LYS A N 1
ATOM 2067 C CA . LYS A 1 266 ? -9.136 -17.267 19.110 1.00 88.38 266 LYS A CA 1
ATOM 2068 C C . LYS A 1 266 ? -10.319 -16.630 18.378 1.00 88.38 266 LYS A C 1
ATOM 2070 O O . LYS A 1 266 ? -11.390 -17.226 18.378 1.00 88.38 266 LYS A O 1
ATOM 2075 N N . MET A 1 267 ? -10.137 -15.455 17.768 1.00 83.69 267 MET A N 1
ATOM 2076 C CA . MET A 1 267 ? -11.201 -14.725 17.057 1.00 83.69 267 MET A CA 1
ATOM 2077 C C . MET A 1 267 ? -11.178 -14.900 15.532 1.00 83.69 267 MET A C 1
ATOM 2079 O O . MET A 1 267 ? -11.976 -14.268 14.850 1.00 83.69 267 MET A O 1
ATOM 2083 N N . ASP A 1 268 ? -10.275 -15.726 14.994 1.00 82.50 268 ASP A N 1
ATOM 2084 C CA . ASP A 1 268 ? -10.145 -15.978 13.550 1.00 82.50 268 ASP A CA 1
ATOM 2085 C C . ASP A 1 268 ? -9.983 -14.690 12.712 1.00 82.50 268 ASP A C 1
ATOM 2087 O O . ASP A 1 268 ? -10.521 -14.523 11.617 1.00 82.50 268 ASP A O 1
ATOM 2091 N N . ILE A 1 269 ? -9.207 -13.743 13.252 1.00 80.81 269 ILE A N 1
ATOM 2092 C CA . ILE A 1 269 ? -9.075 -12.375 12.722 1.00 80.81 269 ILE A CA 1
ATOM 2093 C C . ILE A 1 269 ? -8.514 -12.350 11.293 1.00 80.81 269 ILE A C 1
ATOM 2095 O O . ILE A 1 269 ? -8.797 -11.429 10.537 1.00 80.81 269 ILE A O 1
ATOM 2099 N N . GLY A 1 270 ? -7.763 -13.377 10.885 1.00 78.44 270 GLY A N 1
ATOM 2100 C CA . GLY A 1 270 ? -7.168 -13.459 9.546 1.00 78.44 270 GLY A CA 1
ATOM 2101 C C . GLY A 1 270 ? -8.177 -13.531 8.399 1.00 78.44 270 GLY A C 1
ATOM 2102 O O . GLY A 1 270 ? -7.799 -13.289 7.255 1.00 78.44 270 GLY A O 1
ATOM 2103 N N . ASN A 1 271 ? -9.440 -13.845 8.690 1.00 81.25 271 ASN A N 1
ATOM 2104 C CA . ASN A 1 271 ? -10.514 -13.870 7.698 1.00 81.25 271 ASN A CA 1
ATOM 2105 C C . ASN A 1 271 ? -11.267 -12.536 7.588 1.00 81.25 271 ASN A C 1
ATOM 2107 O O . ASN A 1 271 ? -12.145 -12.399 6.736 1.00 81.25 271 ASN A O 1
ATOM 2111 N N . LEU A 1 272 ? -10.932 -11.554 8.428 1.00 75.81 272 LEU A N 1
ATOM 2112 C CA . LEU A 1 272 ? -11.473 -10.205 8.331 1.00 75.81 272 LEU A CA 1
ATOM 2113 C C . LEU A 1 272 ? -10.731 -9.400 7.259 1.00 75.81 272 LEU A C 1
ATOM 2115 O O . LEU A 1 272 ? -9.552 -9.625 6.971 1.00 75.81 272 LEU A O 1
ATOM 2119 N N . GLN A 1 273 ? -11.433 -8.428 6.679 1.00 73.81 273 GLN A N 1
ATOM 2120 C CA . GLN A 1 273 ? -10.836 -7.483 5.742 1.00 73.81 273 GLN A CA 1
ATOM 2121 C C . GLN A 1 273 ? -9.792 -6.613 6.455 1.00 73.81 273 GLN A C 1
ATOM 2123 O O . GLN A 1 273 ? -9.918 -6.335 7.652 1.00 73.81 273 GLN A O 1
ATOM 2128 N N . ASP A 1 274 ? -8.779 -6.158 5.716 1.00 74.69 274 ASP A N 1
ATOM 2129 C CA . ASP A 1 274 ? -7.851 -5.146 6.217 1.00 74.69 274 ASP A CA 1
ATOM 2130 C C . ASP A 1 274 ? -8.598 -3.929 6.787 1.00 74.69 274 ASP A C 1
ATOM 2132 O O . ASP A 1 274 ? -9.663 -3.556 6.297 1.00 74.69 274 ASP A O 1
ATOM 2136 N N . CYS A 1 275 ? -8.046 -3.332 7.840 1.00 73.12 275 CYS A N 1
ATOM 2137 C CA . CYS A 1 275 ? -8.624 -2.221 8.598 1.00 73.12 275 CYS A CA 1
ATOM 2138 C C . CYS A 1 275 ? -9.934 -2.517 9.350 1.00 73.12 275 CYS A C 1
ATOM 2140 O O . CYS A 1 275 ? -10.520 -1.591 9.914 1.00 73.12 275 CYS A O 1
ATOM 2142 N N . SER A 1 276 ? -10.388 -3.774 9.428 1.00 71.44 276 SER A N 1
ATOM 2143 C CA . SER A 1 276 ? -11.607 -4.111 10.178 1.00 71.44 276 SER A CA 1
ATOM 2144 C C . SER A 1 276 ? -11.485 -3.768 11.667 1.00 71.44 276 SER A C 1
ATOM 2146 O O . SER A 1 276 ? -10.418 -3.897 12.280 1.00 71.44 276 SER A O 1
ATOM 2148 N N . SER A 1 277 ? -12.610 -3.375 12.268 1.00 76.06 277 SER A N 1
ATOM 2149 C CA . SER A 1 277 ? -12.708 -3.132 13.708 1.00 76.06 277 SER A CA 1
ATOM 2150 C C . SER A 1 277 ? -13.242 -4.360 14.440 1.00 76.06 277 SER A C 1
ATOM 2152 O O . SER A 1 277 ? -14.218 -4.977 14.019 1.00 76.06 277 SER A O 1
ATOM 2154 N N . VAL A 1 278 ? -12.625 -4.688 15.571 1.00 78.69 278 VAL A N 1
ATOM 2155 C CA . VAL A 1 278 ? -13.056 -5.750 16.481 1.00 78.69 278 VAL A CA 1
ATOM 2156 C C . VAL A 1 278 ? -13.363 -5.124 17.835 1.00 78.69 278 VAL A C 1
ATOM 2158 O O . VAL A 1 278 ? -12.525 -4.441 18.425 1.00 78.69 278 VAL A O 1
ATOM 2161 N N . VAL A 1 279 ? -14.578 -5.348 18.332 1.00 82.38 279 VAL A N 1
ATOM 2162 C CA . VAL A 1 279 ? -15.028 -4.808 19.618 1.00 82.38 279 VAL A CA 1
ATOM 2163 C C . VAL A 1 279 ? -14.855 -5.859 20.707 1.00 82.38 279 VAL A C 1
ATOM 2165 O O . VAL A 1 279 ? -15.356 -6.975 20.583 1.00 82.38 279 VAL A O 1
ATOM 2168 N N . LEU A 1 280 ? -14.174 -5.482 21.786 1.00 85.88 280 LEU A N 1
ATOM 2169 C CA . LEU A 1 280 ? -14.042 -6.278 22.998 1.00 85.88 280 LEU A CA 1
ATOM 2170 C C . LEU A 1 280 ? -14.858 -5.653 24.128 1.00 85.88 280 LEU A C 1
ATOM 2172 O O . LEU A 1 280 ? -14.717 -4.469 24.425 1.00 85.88 280 LEU A O 1
ATOM 2176 N N . TYR A 1 281 ? -15.689 -6.457 24.779 1.00 90.44 281 TYR A N 1
ATOM 2177 C CA . TYR A 1 281 ? -16.574 -6.041 25.862 1.00 90.44 281 TYR A CA 1
ATOM 2178 C C . TYR A 1 281 ? -15.987 -6.444 27.208 1.00 90.44 281 TYR A C 1
ATOM 2180 O O . TYR A 1 281 ? -15.645 -7.609 27.417 1.00 90.44 281 TYR A O 1
ATOM 2188 N N . ALA A 1 282 ? -15.876 -5.490 28.129 1.00 91.38 282 ALA A N 1
ATOM 2189 C CA . ALA A 1 282 ? -15.422 -5.770 29.480 1.00 91.38 282 ALA A CA 1
ATOM 2190 C C . ALA A 1 282 ? -16.456 -6.613 30.240 1.00 91.38 282 ALA A C 1
ATOM 2192 O O . ALA A 1 282 ? -17.650 -6.303 30.258 1.00 91.38 282 ALA A O 1
ATOM 2193 N N . VAL A 1 283 ? -15.980 -7.672 30.891 1.00 94.19 283 VAL A N 1
ATOM 2194 C CA . VAL A 1 283 ? -16.788 -8.577 31.712 1.00 94.19 283 VAL A CA 1
ATOM 2195 C C . VAL A 1 283 ? -16.529 -8.282 33.187 1.00 94.19 283 VAL A C 1
ATOM 2197 O O . VAL A 1 283 ? -15.382 -8.114 33.608 1.00 94.19 283 VAL A O 1
ATOM 2200 N N . TRP A 1 284 ? -17.599 -8.231 33.982 1.00 92.69 284 TRP A N 1
ATOM 2201 C CA . TRP A 1 284 ? -17.566 -7.788 35.377 1.00 92.69 284 TRP A CA 1
ATOM 2202 C C . TRP A 1 284 ? -18.133 -8.849 36.322 1.00 92.69 284 TRP A C 1
ATOM 2204 O O . TRP A 1 284 ? -19.234 -9.345 36.091 1.00 92.69 284 TRP A O 1
ATOM 2214 N N . GLY A 1 285 ? -17.423 -9.132 37.414 1.00 87.69 285 GLY A N 1
ATOM 2215 C CA . GLY A 1 285 ? -17.879 -9.969 38.531 1.00 87.69 285 GLY A CA 1
ATOM 2216 C C . GLY A 1 285 ? -18.147 -9.131 39.777 1.00 87.69 285 GLY A C 1
ATOM 2217 O O . GLY A 1 285 ? -17.770 -7.959 39.824 1.00 87.69 285 GLY A O 1
ATOM 2218 N N . SER A 1 286 ? -18.790 -9.703 40.793 1.00 84.88 286 SER A N 1
ATOM 2219 C CA . SER A 1 286 ? -18.930 -9.041 42.096 1.00 84.88 286 SER A CA 1
ATOM 2220 C C . SER A 1 286 ? -17.558 -8.875 42.769 1.00 84.88 286 SER A C 1
ATOM 2222 O O . SER A 1 286 ? -16.644 -9.678 42.555 1.00 84.88 286 SER A O 1
ATOM 2224 N N . GLU A 1 287 ? -17.391 -7.814 43.565 1.00 70.06 287 GLU A N 1
ATOM 2225 C CA . GLU A 1 287 ? -16.166 -7.599 44.360 1.00 70.06 287 GLU A CA 1
ATOM 2226 C C . GLU A 1 287 ? -15.895 -8.750 45.349 1.00 70.06 287 GLU A C 1
ATOM 2228 O O . GLU A 1 287 ? -14.735 -9.017 45.661 1.00 70.06 287 GLU A O 1
ATOM 2233 N N . ASP A 1 288 ? -16.941 -9.480 45.753 1.00 54.38 288 ASP A N 1
ATOM 2234 C CA . ASP A 1 288 ? -16.885 -10.553 46.755 1.00 54.38 288 ASP A CA 1
ATOM 2235 C C . ASP A 1 288 ? -16.555 -11.945 46.187 1.00 54.38 288 ASP A C 1
ATOM 2237 O O . ASP A 1 288 ? -16.287 -12.877 46.944 1.00 54.38 288 ASP A O 1
ATOM 2241 N N . GLU A 1 289 ? -16.536 -12.122 44.864 1.00 48.38 289 GLU A N 1
ATOM 2242 C CA . GLU A 1 289 ? -16.182 -13.405 44.254 1.00 48.38 289 GLU A CA 1
ATOM 2243 C C . GLU A 1 289 ? -14.665 -13.548 44.118 1.00 48.38 289 GLU A C 1
ATOM 2245 O O . GLU A 1 289 ? -14.096 -13.462 43.026 1.00 48.38 289 GLU A O 1
ATOM 2250 N N . SER A 1 290 ? -13.981 -13.804 45.231 1.00 39.28 290 SER A N 1
ATOM 2251 C CA . SER A 1 290 ? -12.663 -14.435 45.216 1.00 39.28 290 SER A CA 1
ATOM 2252 C C . SER A 1 290 ? -12.797 -15.890 44.746 1.00 39.28 290 SER A C 1
ATOM 2254 O O . SER A 1 290 ? -13.003 -16.803 45.529 1.00 39.28 290 SER A O 1
ATOM 2256 N N . GLY A 1 291 ? -12.690 -16.066 43.427 1.00 44.84 291 GLY A N 1
ATOM 2257 C CA . GLY A 1 291 ? -12.335 -17.292 42.707 1.00 44.84 291 GLY A CA 1
ATOM 2258 C C . GLY A 1 291 ? -12.808 -18.636 43.266 1.00 44.84 291 GLY A C 1
ATOM 2259 O O . GLY A 1 291 ? -12.071 -19.268 44.004 1.00 44.84 291 GLY A O 1
ATOM 2260 N N . GLU A 1 292 ? -13.929 -19.144 42.757 1.00 33.72 292 GLU A N 1
ATOM 2261 C CA . GLU A 1 292 ? -14.130 -20.573 42.478 1.00 33.72 292 GLU A CA 1
ATOM 2262 C C . GLU A 1 292 ? -15.352 -20.729 41.558 1.00 33.72 292 GLU A C 1
ATOM 2264 O O . GLU A 1 292 ? -16.368 -20.060 41.723 1.00 33.72 292 GLU A O 1
ATOM 2269 N N . SER A 1 293 ? -15.233 -21.562 40.522 1.00 40.91 293 SER A N 1
ATOM 2270 C CA . SER A 1 293 ? -16.306 -21.831 39.560 1.00 40.91 293 SER A CA 1
ATOM 2271 C C . SER A 1 293 ? -17.544 -22.417 40.249 1.00 40.91 293 SER A C 1
ATOM 2273 O O . SER A 1 293 ? -17.365 -23.377 40.991 1.00 40.91 293 SER A O 1
ATOM 2275 N N . MET A 1 294 ? -18.769 -21.981 39.914 1.00 26.73 294 MET A N 1
ATOM 2276 C CA . MET A 1 294 ? -19.891 -22.900 39.625 1.00 26.73 294 MET A CA 1
ATOM 2277 C C . MET A 1 294 ? -21.185 -22.216 39.128 1.00 26.73 294 MET A C 1
ATOM 2279 O O . MET A 1 294 ? -21.686 -21.274 39.725 1.00 26.73 294 MET A O 1
ATOM 2283 N N . SER A 1 295 ? -21.695 -22.793 38.031 1.00 29.09 295 SER A N 1
ATOM 2284 C CA . SER A 1 295 ? -23.074 -22.947 37.519 1.00 29.09 295 SER A CA 1
ATOM 2285 C C . SER A 1 295 ? -24.160 -21.871 37.723 1.00 29.09 295 SER A C 1
ATOM 2287 O O . SER A 1 295 ? -24.627 -21.613 38.827 1.00 29.09 295 SER A O 1
ATOM 2289 N N . TYR A 1 296 ? -24.662 -21.421 36.569 1.00 27.11 296 TYR A N 1
ATOM 2290 C CA . TYR A 1 296 ? -25.865 -20.639 36.255 1.00 27.11 296 TYR A CA 1
ATOM 2291 C C . TYR A 1 296 ? -27.200 -21.277 36.710 1.00 27.11 296 TYR A C 1
ATOM 2293 O O . TYR A 1 296 ? -27.428 -22.459 36.450 1.00 27.11 296 TYR A O 1
ATOM 2301 N N . ASP A 1 297 ? -28.106 -20.466 37.277 1.00 29.20 297 ASP A N 1
ATOM 2302 C CA . ASP A 1 297 ? -29.557 -20.725 37.369 1.00 29.20 297 ASP A CA 1
ATOM 2303 C C . ASP A 1 297 ? -30.323 -19.514 36.774 1.00 29.20 297 ASP A C 1
ATOM 2305 O O . ASP A 1 297 ? -30.170 -18.391 37.273 1.00 29.20 297 ASP A O 1
ATOM 2309 N N . PRO A 1 298 ? -31.082 -19.685 35.672 1.00 31.17 298 PRO A N 1
ATOM 2310 C CA . PRO A 1 298 ? -31.842 -18.620 35.036 1.00 31.17 298 PRO A CA 1
ATOM 2311 C C . PRO A 1 298 ? -33.179 -18.440 35.745 1.00 31.17 298 PRO A C 1
ATOM 2313 O O . PRO A 1 298 ? -33.957 -19.373 35.760 1.00 31.17 298 PRO A O 1
ATOM 2316 N N . TYR A 1 299 ? -33.465 -17.248 36.268 1.00 26.30 299 TYR A N 1
ATOM 2317 C CA . TYR A 1 299 ? -34.784 -16.583 36.305 1.00 26.30 299 TYR A CA 1
ATOM 2318 C C . TYR A 1 299 ? -34.805 -15.583 37.467 1.00 26.30 299 TYR A C 1
ATOM 2320 O O . TYR A 1 299 ? -35.145 -15.940 38.591 1.00 26.30 299 TYR A O 1
ATOM 2328 N N . ASN A 1 300 ? -34.553 -14.300 37.187 1.00 26.22 300 ASN A N 1
ATOM 2329 C CA . ASN A 1 300 ? -35.411 -13.263 37.759 1.00 26.22 300 ASN A CA 1
ATOM 2330 C C . ASN A 1 300 ? -35.362 -11.964 36.946 1.00 26.22 300 ASN A C 1
ATOM 2332 O O . ASN A 1 300 ? -34.299 -11.413 36.670 1.00 26.22 300 ASN A O 1
ATOM 2336 N N . ASN A 1 301 ? -36.550 -11.505 36.573 1.00 28.06 301 ASN A N 1
ATOM 2337 C CA . ASN A 1 301 ? -36.829 -10.375 35.696 1.00 28.06 301 ASN A CA 1
ATOM 2338 C C . ASN A 1 301 ? -37.058 -9.109 36.531 1.00 28.06 301 ASN A C 1
ATOM 2340 O O . ASN A 1 301 ? -37.619 -9.221 37.617 1.00 28.06 301 ASN A O 1
ATOM 2344 N N . SER A 1 302 ? -36.754 -7.921 35.986 1.00 24.52 302 SER A N 1
ATOM 2345 C CA . SER A 1 302 ? -37.533 -6.679 36.195 1.00 24.52 302 SER A CA 1
ATOM 2346 C C . SER A 1 302 ? -36.806 -5.466 35.587 1.00 24.52 302 SER A C 1
ATOM 2348 O O . SER A 1 302 ? -35.890 -4.930 36.207 1.00 24.52 302 SER A O 1
ATOM 2350 N N . TYR A 1 303 ? -37.245 -4.990 34.418 1.00 25.55 303 TYR A N 1
ATOM 2351 C CA . TYR A 1 303 ? -36.935 -3.638 33.933 1.00 25.55 303 TYR A CA 1
ATOM 2352 C C . TYR A 1 303 ? -38.103 -2.707 34.278 1.00 25.55 303 TYR A C 1
ATOM 2354 O O . TYR A 1 303 ? -39.241 -2.980 33.899 1.00 25.55 303 TYR A O 1
ATOM 2362 N N . GLY A 1 304 ? -37.806 -1.637 35.018 1.00 23.20 304 GLY A N 1
ATOM 2363 C CA . GLY A 1 304 ? -38.696 -0.500 35.249 1.00 23.20 304 GLY A CA 1
ATOM 2364 C C . GLY A 1 304 ? -38.442 0.613 34.227 1.00 23.20 304 GLY A C 1
ATOM 2365 O O . GLY A 1 304 ? -37.305 0.833 33.818 1.00 23.20 304 GLY A O 1
ATOM 2366 N N . GLU A 1 305 ? -39.530 1.262 33.816 1.00 25.31 305 GLU A N 1
ATOM 2367 C CA . GLU A 1 305 ? -39.638 2.419 32.914 1.00 25.31 305 GLU A CA 1
ATOM 2368 C C . GLU A 1 305 ? -39.057 3.740 33.470 1.00 25.31 305 GLU A C 1
ATOM 2370 O O . GLU A 1 305 ? -38.736 3.826 34.656 1.00 25.31 305 GLU A O 1
ATOM 2375 N N . VAL A 1 306 ? -39.121 4.777 32.602 1.00 24.08 306 VAL A N 1
ATOM 2376 C CA . VAL A 1 306 ? -39.171 6.254 32.822 1.00 24.08 306 VAL A CA 1
ATOM 2377 C C . VAL A 1 306 ? -37.855 6.964 32.419 1.00 24.08 306 VAL A C 1
ATOM 2379 O O . VAL A 1 306 ? -36.793 6.547 32.856 1.00 24.08 306 VAL A O 1
ATOM 2382 N N . SER A 1 307 ? -37.776 8.035 31.607 1.00 23.95 307 SER A N 1
ATOM 2383 C CA . SER A 1 307 ? -38.714 8.880 30.831 1.00 23.95 307 SER A CA 1
ATOM 2384 C C . SER A 1 307 ? -37.925 9.725 29.814 1.00 23.95 307 SER A C 1
ATOM 2386 O O . SER A 1 307 ? -36.782 10.095 30.069 1.00 23.95 307 SER A O 1
ATOM 2388 N N . SER A 1 308 ? -38.574 10.098 28.711 1.00 26.11 308 SER A N 1
ATOM 2389 C CA . SER A 1 308 ? -38.120 11.063 27.703 1.00 26.11 308 SER A CA 1
ATOM 2390 C C . SER A 1 308 ? -38.548 12.500 28.035 1.00 26.11 308 SER A C 1
ATOM 2392 O O . SER A 1 308 ? -39.733 12.724 28.284 1.00 26.11 308 SER A O 1
ATOM 2394 N N . GLU A 1 309 ? -37.645 13.471 27.895 1.00 24.92 309 GLU A N 1
ATOM 2395 C CA . GLU A 1 309 ? -37.995 14.866 27.591 1.00 24.92 309 GLU A CA 1
ATOM 2396 C C . GLU A 1 309 ? -37.315 15.267 26.275 1.00 24.92 309 GLU A C 1
ATOM 2398 O O . GLU A 1 309 ? -36.099 15.173 26.127 1.00 24.92 309 GLU A O 1
ATOM 2403 N N . VAL A 1 310 ? -38.137 15.668 25.303 1.00 25.33 310 VAL A N 1
ATOM 2404 C CA . VAL A 1 310 ? -37.742 16.240 24.011 1.00 25.33 310 VAL A CA 1
ATOM 2405 C C . VAL A 1 310 ? -38.184 17.696 24.031 1.00 25.33 310 VAL A C 1
ATOM 2407 O O . VAL A 1 310 ? -39.366 17.971 24.232 1.00 25.33 310 VAL A O 1
ATOM 2410 N N . VAL A 1 311 ? -37.258 18.622 23.789 1.00 25.78 311 VAL A N 1
ATOM 2411 C CA . VAL A 1 311 ? -37.576 20.012 23.444 1.00 25.78 311 VAL A CA 1
ATOM 2412 C C . VAL A 1 311 ? -36.731 20.395 22.231 1.00 25.78 311 VAL A C 1
ATOM 2414 O O . VAL A 1 311 ? -35.507 20.331 22.292 1.00 25.78 311 VAL A O 1
ATOM 2417 N N . GLY A 1 312 ? -37.388 20.784 21.136 1.00 24.81 312 GLY A N 1
ATOM 2418 C CA . GLY A 1 312 ? -36.749 21.338 19.941 1.00 24.81 312 GLY A CA 1
ATOM 2419 C C . GLY A 1 312 ? -37.604 21.159 18.687 1.00 24.81 312 GLY A C 1
ATOM 2420 O O . GLY A 1 312 ? -37.745 20.050 18.190 1.00 24.81 312 GLY A O 1
ATOM 2421 N N . ASP A 1 313 ? -38.194 22.257 18.226 1.00 25.45 313 ASP A N 1
ATOM 2422 C CA . ASP A 1 313 ? -39.213 22.384 17.177 1.00 25.45 313 ASP A CA 1
ATOM 2423 C C . ASP A 1 313 ? -38.766 21.861 15.791 1.00 25.45 313 ASP A C 1
ATOM 2425 O O . ASP A 1 313 ? -37.651 22.127 15.339 1.00 25.45 313 ASP A O 1
ATOM 2429 N N . LEU A 1 314 ? -39.653 21.142 15.091 1.00 30.31 314 LEU A N 1
ATOM 2430 C CA . LEU A 1 314 ? -39.427 20.647 13.727 1.00 30.31 314 LEU A CA 1
ATOM 2431 C C . LEU A 1 314 ? -39.790 21.738 12.709 1.00 30.31 314 LEU A C 1
ATOM 2433 O O . LEU A 1 314 ? -40.957 21.924 12.363 1.00 30.31 314 LEU A O 1
ATOM 2437 N N . GLY A 1 315 ? -38.777 22.428 12.184 1.00 25.52 315 GLY A N 1
ATOM 2438 C CA . GLY A 1 315 ? -38.926 23.333 11.046 1.00 25.52 315 GLY A CA 1
ATOM 2439 C C . GLY A 1 315 ? -39.316 22.583 9.768 1.00 25.52 315 GLY A C 1
ATOM 2440 O O . GLY A 1 315 ? -38.527 21.823 9.209 1.00 25.52 315 GLY A O 1
ATOM 2441 N N . GLN A 1 316 ? -40.539 22.819 9.292 1.00 30.53 316 GLN A N 1
ATOM 2442 C CA . GLN A 1 316 ? -40.963 22.528 7.924 1.00 30.53 316 GLN A CA 1
ATOM 2443 C C . GLN A 1 316 ? -40.244 23.487 6.967 1.00 30.53 316 GLN A C 1
ATOM 2445 O O . GLN A 1 316 ? -40.487 24.687 7.045 1.00 30.53 316 GLN A O 1
ATOM 2450 N N . ASN A 1 317 ? -39.367 22.972 6.100 1.00 25.08 317 ASN A N 1
ATOM 2451 C CA . ASN A 1 317 ? -39.156 23.386 4.702 1.00 25.08 317 ASN A CA 1
ATOM 2452 C C . ASN A 1 317 ? -37.966 22.606 4.123 1.00 25.08 317 ASN A C 1
ATOM 2454 O O . ASN A 1 317 ? -36.890 22.583 4.712 1.00 25.08 317 ASN A O 1
ATOM 2458 N N . GLY A 1 318 ? -38.170 21.956 2.976 1.00 28.41 318 GLY A N 1
ATOM 2459 C CA . GLY A 1 318 ? -37.124 21.236 2.253 1.00 28.41 318 GLY A CA 1
ATOM 2460 C C . GLY A 1 318 ? -36.065 22.192 1.715 1.00 28.41 318 GLY A C 1
ATOM 2461 O O . GLY A 1 318 ? -36.284 22.835 0.698 1.00 28.41 318 GLY A O 1
ATOM 2462 N N . TYR A 1 319 ? -34.940 22.271 2.415 1.00 30.30 319 TYR A N 1
ATOM 2463 C CA . TYR A 1 319 ? -33.656 22.813 1.976 1.00 30.30 319 TYR A CA 1
ATOM 2464 C C . TYR A 1 319 ? -32.565 22.035 2.724 1.00 30.30 319 TYR A C 1
ATOM 2466 O O . TYR A 1 319 ? -32.833 21.511 3.808 1.00 30.30 319 TYR A O 1
ATOM 2474 N N . SER A 1 320 ? -31.368 21.920 2.139 1.00 39.59 320 SER A N 1
ATOM 2475 C CA . SER A 1 320 ? -30.157 21.432 2.812 1.00 39.59 320 SER A CA 1
ATOM 2476 C C . SER A 1 320 ? -30.013 22.168 4.144 1.00 39.59 320 SER A C 1
ATOM 2478 O O . SER A 1 320 ? -29.734 23.364 4.189 1.00 39.59 320 SER A O 1
ATOM 2480 N N . GLY A 1 321 ? -30.387 21.490 5.227 1.00 43.41 321 GLY A N 1
ATOM 2481 C CA . GLY A 1 321 ? -30.551 22.133 6.520 1.00 43.41 321 GLY A CA 1
ATOM 2482 C C . GLY A 1 321 ? -29.190 22.340 7.157 1.00 43.41 321 GLY A C 1
ATOM 2483 O O . GLY A 1 321 ? -28.469 21.375 7.382 1.00 43.41 321 GLY A O 1
ATOM 2484 N N . GLU A 1 322 ? -28.854 23.583 7.462 1.00 43.91 322 GLU A N 1
ATOM 2485 C CA . GLU A 1 322 ? -27.800 23.918 8.409 1.00 43.91 322 GLU A CA 1
ATOM 2486 C C . GLU A 1 322 ? -28.315 23.582 9.818 1.00 43.91 322 GLU A C 1
ATOM 2488 O O . GLU A 1 322 ? -29.318 24.140 10.271 1.00 43.91 322 GLU A O 1
ATOM 2493 N N . TYR A 1 323 ? -27.669 22.643 10.512 1.00 53.56 323 TYR A N 1
ATOM 2494 C CA . TYR A 1 323 ? -28.063 22.263 11.871 1.00 53.56 323 TYR A CA 1
ATOM 2495 C C . TYR A 1 323 ? -27.076 22.861 12.860 1.00 53.56 323 TYR A C 1
ATOM 2497 O O . TYR A 1 323 ? -25.944 22.393 12.970 1.00 53.56 323 TYR A O 1
ATOM 2505 N N . ALA A 1 324 ? -27.522 23.885 13.586 1.00 50.19 324 ALA A N 1
ATOM 2506 C CA . ALA A 1 324 ? -26.734 24.558 14.607 1.00 50.19 324 ALA A CA 1
ATOM 2507 C C . ALA A 1 324 ? -27.226 24.193 16.012 1.00 50.19 324 ALA A C 1
ATOM 2509 O O . ALA A 1 324 ? -28.421 24.279 16.303 1.00 50.19 324 ALA A O 1
ATOM 2510 N N . CYS A 1 325 ? -26.303 23.836 16.900 1.00 60.66 325 CYS A N 1
ATOM 2511 C CA . CYS A 1 325 ? -26.538 23.795 18.337 1.00 60.66 325 CYS A CA 1
ATOM 2512 C C . CYS A 1 325 ? -25.501 24.669 19.047 1.00 60.66 325 CYS A C 1
ATOM 2514 O O . CYS A 1 325 ? -24.330 24.711 18.671 1.00 60.66 325 CYS A O 1
ATOM 2516 N N . THR A 1 326 ? -25.950 25.424 20.048 1.00 65.62 326 THR A N 1
ATOM 2517 C CA . THR A 1 326 ? -25.119 26.415 20.738 1.00 65.62 326 THR A CA 1
ATOM 2518 C C . THR A 1 326 ? -25.283 26.297 22.246 1.00 65.62 326 THR A C 1
ATOM 2520 O O . THR A 1 326 ? -26.407 26.238 22.740 1.00 65.62 326 THR A O 1
ATOM 2523 N N . ASP A 1 327 ? -24.160 26.324 22.949 1.00 68.06 327 ASP A N 1
ATOM 2524 C CA . ASP A 1 327 ? -24.015 26.583 24.382 1.00 68.06 327 ASP A CA 1
ATOM 2525 C C . ASP A 1 327 ? -23.197 27.878 24.561 1.00 68.06 327 ASP A C 1
ATOM 2527 O O . ASP A 1 327 ? -22.577 28.352 23.606 1.00 68.06 327 ASP A O 1
ATOM 2531 N N . ASP A 1 328 ? -23.151 28.441 25.772 1.00 63.09 328 ASP A N 1
ATOM 2532 C CA . ASP A 1 328 ? -22.444 29.701 26.071 1.00 63.09 328 ASP A CA 1
ATOM 2533 C C . ASP A 1 328 ? -20.949 29.690 25.664 1.00 63.09 328 ASP A C 1
ATOM 2535 O O . ASP A 1 328 ? -20.356 30.750 25.461 1.00 63.09 328 ASP A O 1
ATOM 2539 N N . ASP A 1 329 ? -20.345 28.503 25.517 1.00 69.19 329 ASP A N 1
ATOM 2540 C CA . ASP A 1 329 ? -18.921 28.307 25.206 1.00 69.19 329 ASP A CA 1
ATOM 2541 C C . ASP A 1 329 ? -18.625 27.595 23.869 1.00 69.19 329 ASP A C 1
ATOM 2543 O O . ASP A 1 329 ? -17.451 27.459 23.493 1.00 69.19 329 ASP A O 1
ATOM 2547 N N . ILE A 1 330 ? -19.645 27.045 23.201 1.00 76.62 330 ILE A N 1
ATOM 2548 C CA . ILE A 1 330 ? -19.481 26.158 22.038 1.00 76.62 330 ILE A CA 1
ATOM 2549 C C . ILE A 1 330 ? -20.643 26.359 21.069 1.00 76.62 330 ILE A C 1
ATOM 2551 O O . ILE A 1 330 ? -21.802 26.227 21.445 1.00 76.62 330 ILE A O 1
ATOM 2555 N N . SER A 1 331 ? -20.338 26.591 19.799 1.00 80.50 331 SER A N 1
ATOM 2556 C CA . SER A 1 331 ? -21.295 26.556 18.699 1.00 80.50 331 SER A CA 1
ATOM 2557 C C . SER A 1 331 ? -20.864 25.476 17.721 1.00 80.50 331 SER A C 1
ATOM 2559 O O . SER A 1 331 ? -19.779 25.560 17.157 1.00 80.50 331 SER A O 1
ATOM 2561 N N . LEU A 1 332 ? -21.714 24.483 17.493 1.00 81.25 332 LEU A N 1
ATOM 2562 C CA . LEU A 1 332 ? -21.492 23.426 16.514 1.00 81.25 332 LEU A CA 1
ATOM 2563 C C . LEU A 1 332 ? -22.520 23.571 15.392 1.00 81.25 332 LEU A C 1
ATOM 2565 O O . LEU A 1 332 ? -23.724 23.591 15.646 1.00 81.25 332 LEU A O 1
ATOM 2569 N N . ARG A 1 333 ? -22.043 23.650 14.152 1.00 80.94 333 ARG A N 1
ATOM 2570 C CA . ARG A 1 333 ? -22.847 23.622 12.932 1.00 80.94 333 ARG A CA 1
ATOM 2571 C C . ARG A 1 333 ? -22.416 22.442 12.087 1.00 80.94 333 ARG A C 1
ATOM 2573 O O . ARG A 1 333 ? -21.226 22.158 11.989 1.00 80.94 333 ARG A O 1
ATOM 2580 N N . ALA A 1 334 ? -23.376 21.762 11.480 1.00 79.44 334 ALA A N 1
ATOM 2581 C CA . ALA A 1 334 ? -23.083 20.738 10.495 1.00 79.44 334 ALA A CA 1
ATOM 2582 C C . ALA A 1 334 ? -24.058 20.819 9.319 1.00 79.44 334 ALA A C 1
ATOM 2584 O O . ALA A 1 334 ? -25.259 21.033 9.511 1.00 79.44 334 ALA A O 1
ATOM 2585 N N . GLU A 1 335 ? -23.530 20.634 8.114 1.00 81.25 335 GLU A N 1
ATOM 2586 C CA . GLU A 1 335 ? -24.261 20.700 6.852 1.00 81.25 335 GLU A CA 1
ATOM 2587 C C . GLU A 1 335 ? -23.827 19.553 5.940 1.00 81.25 335 GLU A C 1
ATOM 2589 O O . GLU A 1 335 ? -22.643 19.241 5.841 1.00 81.25 335 GLU A O 1
ATOM 2594 N N . ILE A 1 336 ? -24.785 18.939 5.246 1.00 81.19 336 ILE A N 1
ATOM 2595 C CA . ILE A 1 336 ? -24.501 17.950 4.205 1.00 81.19 336 ILE A CA 1
ATOM 2596 C C . ILE A 1 336 ? -24.742 18.580 2.837 1.00 81.19 336 ILE A C 1
ATOM 2598 O O . ILE A 1 336 ? -25.838 19.069 2.559 1.00 81.19 336 ILE A O 1
ATOM 2602 N N . VAL A 1 337 ? -23.732 18.497 1.974 1.00 75.38 337 VAL A N 1
ATOM 2603 C CA . VAL A 1 337 ? -23.759 19.001 0.600 1.00 75.38 337 VAL A CA 1
ATOM 2604 C C . VAL A 1 337 ? -23.638 17.831 -0.373 1.00 75.38 337 VAL A C 1
ATOM 2606 O O . VAL A 1 337 ? -22.793 16.955 -0.204 1.00 75.38 337 VAL A O 1
ATOM 2609 N N . ARG A 1 338 ? -24.495 17.807 -1.396 1.00 73.44 338 ARG A N 1
ATOM 2610 C CA . ARG A 1 338 ? -24.455 16.823 -2.489 1.00 73.44 338 ARG A CA 1
ATOM 2611 C C . ARG A 1 338 ? -23.396 17.222 -3.514 1.00 73.44 338 ARG A C 1
ATOM 2613 O O . ARG A 1 338 ? -23.370 18.375 -3.944 1.00 73.44 338 ARG A O 1
ATOM 2620 N N . CYS A 1 339 ? -22.561 16.277 -3.939 1.00 65.38 339 CYS A N 1
ATOM 2621 C CA . CYS A 1 339 ? -21.518 16.516 -4.934 1.00 65.38 339 CYS A CA 1
ATOM 2622 C C . CYS A 1 339 ? -21.958 16.015 -6.312 1.00 65.38 339 CYS A C 1
ATOM 2624 O O . CYS A 1 339 ? -22.157 14.821 -6.518 1.00 65.38 339 CYS A O 1
ATOM 2626 N N . LEU A 1 340 ? -22.088 16.936 -7.271 1.00 59.28 340 LEU A N 1
ATOM 2627 C CA . LEU A 1 340 ? -22.407 16.625 -8.664 1.00 59.28 340 LEU A CA 1
ATOM 2628 C C . LEU A 1 340 ? -21.384 17.215 -9.632 1.00 59.28 340 LEU A C 1
ATOM 2630 O O . LEU A 1 340 ? -20.823 18.285 -9.402 1.00 59.28 340 LEU A O 1
ATOM 2634 N N . CYS A 1 341 ? -21.198 16.526 -10.759 1.00 38.44 341 CYS A N 1
ATOM 2635 C CA . CYS A 1 341 ? -20.412 17.013 -11.890 1.00 38.44 341 CYS A CA 1
ATOM 2636 C C . CYS A 1 341 ? -21.161 18.052 -12.750 1.00 38.44 341 CYS A C 1
ATOM 2638 O O . CYS A 1 341 ? -20.510 18.881 -13.383 1.00 38.44 341 CYS A O 1
ATOM 2640 N N . GLU A 1 342 ? -22.500 18.046 -12.744 1.00 46.44 342 GLU A N 1
ATOM 2641 C CA . GLU A 1 342 ? -23.369 19.023 -13.416 1.00 46.44 342 GLU A CA 1
ATOM 2642 C C . GLU A 1 342 ? -24.580 19.339 -12.522 1.00 46.44 342 GLU A C 1
ATOM 2644 O O . GLU A 1 342 ? -25.177 18.427 -11.956 1.00 46.44 342 GLU A O 1
ATOM 2649 N N . ASP A 1 343 ? -24.936 20.620 -12.380 1.00 54.88 343 ASP A N 1
ATOM 2650 C CA . ASP A 1 343 ? -26.073 21.059 -11.559 1.00 54.88 343 ASP A CA 1
ATOM 2651 C C . ASP A 1 343 ? -27.401 20.625 -12.203 1.00 54.88 343 ASP A C 1
ATOM 2653 O O . ASP A 1 343 ? -27.793 21.121 -13.263 1.00 54.88 343 ASP A O 1
ATOM 2657 N N . ASP A 1 344 ? -28.085 19.673 -11.566 1.00 62.44 344 ASP A N 1
ATOM 2658 C CA . ASP A 1 344 ? -29.396 19.170 -11.980 1.00 62.44 344 ASP A CA 1
ATOM 2659 C C . ASP A 1 344 ? -30.565 19.892 -11.281 1.00 62.44 344 ASP A C 1
ATOM 2661 O O . ASP A 1 344 ? -31.728 19.524 -11.476 1.00 62.44 344 ASP A O 1
ATOM 2665 N N . GLY A 1 345 ? -30.274 20.928 -10.483 1.00 60.78 345 GLY A N 1
ATOM 2666 C CA . GLY A 1 345 ? -31.251 21.726 -9.746 1.00 60.78 345 GLY A CA 1
ATOM 2667 C C . GLY A 1 345 ? -31.909 21.007 -8.564 1.00 60.78 345 GLY A C 1
ATOM 2668 O O . GLY A 1 345 ? -32.892 21.527 -8.031 1.00 60.78 345 GLY A O 1
ATOM 2669 N N . ARG A 1 346 ? -31.415 19.825 -8.161 1.00 68.00 346 ARG A N 1
ATOM 2670 C CA . ARG A 1 346 ? -31.957 19.027 -7.048 1.00 68.00 346 ARG A CA 1
ATOM 2671 C C . ARG A 1 346 ? -31.012 19.003 -5.855 1.00 68.00 346 ARG A C 1
ATOM 2673 O O . ARG A 1 346 ? -29.794 18.902 -6.002 1.00 68.00 346 ARG A O 1
ATOM 2680 N N . SER A 1 347 ? -31.589 19.022 -4.659 1.00 63.66 347 SER A N 1
ATOM 2681 C CA . SER A 1 347 ? -30.849 18.896 -3.397 1.00 63.66 347 SER A CA 1
ATOM 2682 C C . SER A 1 347 ? -30.935 17.488 -2.800 1.00 63.66 347 SER A C 1
ATOM 2684 O O . SER A 1 347 ? -30.184 17.164 -1.882 1.00 63.66 347 SER A O 1
ATOM 2686 N N . GLU A 1 348 ? -31.826 16.640 -3.317 1.00 81.25 348 GLU A N 1
ATOM 2687 C CA . GLU A 1 348 ? -31.995 15.254 -2.894 1.00 81.25 348 GLU A CA 1
ATOM 2688 C C . GLU A 1 348 ? -30.944 14.331 -3.516 1.00 81.25 348 GLU A C 1
ATOM 2690 O O . GLU A 1 348 ? -30.627 14.422 -4.702 1.00 81.25 348 GLU A O 1
ATOM 2695 N N . PHE A 1 349 ? -30.458 13.390 -2.715 1.00 83.69 349 PHE A N 1
ATOM 2696 C CA . PHE A 1 349 ? -29.522 12.357 -3.131 1.00 83.69 349 PHE A CA 1
ATOM 2697 C C . PHE A 1 349 ? -30.252 11.172 -3.773 1.00 83.69 349 PHE A C 1
ATOM 2699 O O . PHE A 1 349 ? -31.379 10.823 -3.402 1.00 83.69 349 PHE A O 1
ATOM 2706 N N . ILE A 1 350 ? -29.572 10.474 -4.678 1.00 81.94 350 ILE A N 1
ATOM 2707 C CA . ILE A 1 350 ? -29.886 9.079 -5.014 1.00 81.94 350 ILE A CA 1
ATOM 2708 C C . ILE A 1 350 ? -28.801 8.156 -4.466 1.00 81.94 350 ILE A C 1
ATOM 2710 O O . ILE A 1 350 ? -27.670 8.564 -4.204 1.00 81.94 350 ILE A O 1
ATOM 2714 N N . ARG A 1 351 ? -29.129 6.874 -4.298 1.00 80.12 351 ARG A N 1
ATOM 2715 C CA . ARG A 1 351 ? -28.143 5.905 -3.810 1.00 80.12 351 ARG A CA 1
ATOM 2716 C C . ARG A 1 351 ? -26.980 5.759 -4.794 1.00 80.12 351 ARG A C 1
ATOM 2718 O O . ARG A 1 351 ? -27.214 5.580 -5.990 1.00 80.12 351 ARG A O 1
ATOM 2725 N N . GLY A 1 352 ? -25.756 5.768 -4.277 1.00 75.12 352 GLY A N 1
ATOM 2726 C CA . GLY A 1 352 ? -24.499 5.727 -5.024 1.00 75.12 352 GLY A CA 1
ATOM 2727 C C . GLY A 1 352 ? -23.893 7.096 -5.341 1.00 75.12 352 GLY A C 1
ATOM 2728 O O . GLY A 1 352 ? -22.845 7.136 -5.976 1.00 75.12 352 GLY A O 1
ATOM 2729 N N . GLU A 1 353 ? -24.531 8.195 -4.928 1.00 75.88 353 GLU A N 1
ATOM 2730 C CA . GLU A 1 353 ? -23.964 9.542 -5.049 1.00 75.88 353 GLU A CA 1
ATOM 2731 C C . GLU A 1 353 ? -23.022 9.890 -3.896 1.00 75.88 353 GLU A C 1
ATOM 2733 O O . GLU A 1 353 ? -23.114 9.335 -2.800 1.00 75.88 353 GLU A O 1
ATOM 2738 N N . GLU A 1 354 ? -22.127 10.832 -4.169 1.00 78.00 354 GLU A N 1
ATOM 2739 C CA . GLU A 1 354 ? -21.159 11.374 -3.223 1.00 78.00 354 GLU A CA 1
ATOM 2740 C C . GLU A 1 354 ? -21.719 12.622 -2.530 1.00 78.00 354 GLU A C 1
ATOM 2742 O O . GLU A 1 354 ? -22.457 13.421 -3.121 1.00 78.00 354 GLU A O 1
ATOM 2747 N N . GLY A 1 355 ? -21.362 12.796 -1.264 1.00 75.12 355 GLY A N 1
ATOM 2748 C CA . GLY A 1 355 ? -21.656 13.993 -0.496 1.00 75.12 355 GLY A CA 1
ATOM 2749 C C . GLY A 1 355 ? -20.517 14.357 0.441 1.00 75.12 355 GLY A C 1
ATOM 2750 O O . GLY A 1 355 ? -19.635 13.550 0.722 1.00 75.12 355 GLY A O 1
ATOM 2751 N N . ILE A 1 356 ? -20.570 15.587 0.938 1.00 79.62 356 ILE A N 1
ATOM 2752 C CA . ILE A 1 356 ? -19.627 16.117 1.919 1.00 79.62 356 ILE A CA 1
ATOM 2753 C C . ILE A 1 356 ? -20.415 16.535 3.151 1.00 79.62 356 ILE A C 1
ATOM 2755 O O . ILE A 1 356 ? -21.365 17.314 3.053 1.00 79.62 356 ILE A O 1
ATOM 2759 N N . LEU A 1 357 ? -20.022 16.024 4.314 1.00 85.19 357 LEU A N 1
ATOM 2760 C CA . LEU A 1 357 ? -20.463 16.529 5.607 1.00 85.19 357 LEU A CA 1
ATOM 2761 C C . LEU A 1 357 ? -19.473 17.599 6.073 1.00 85.19 357 LEU A C 1
ATOM 2763 O O . LEU A 1 357 ? -18.352 17.282 6.465 1.00 85.19 357 LEU A O 1
ATOM 2767 N N . ASN A 1 358 ? -19.902 18.857 6.037 1.00 79.69 358 ASN A N 1
ATOM 2768 C CA . ASN A 1 358 ? -19.170 20.001 6.564 1.00 79.69 358 ASN A CA 1
ATOM 2769 C C . ASN A 1 358 ? -19.530 20.214 8.031 1.00 79.69 358 ASN A C 1
ATOM 2771 O O . ASN A 1 358 ? -20.705 20.184 8.398 1.00 79.69 358 ASN A O 1
ATOM 2775 N N . ILE A 1 359 ? -18.525 20.455 8.866 1.00 86.88 359 ILE A N 1
ATOM 2776 C CA . ILE A 1 359 ? -18.688 20.703 10.296 1.00 86.88 359 ILE A CA 1
ATOM 2777 C C . ILE A 1 359 ? -17.948 21.985 10.641 1.00 86.88 359 ILE A C 1
ATOM 2779 O O . ILE A 1 359 ? -16.747 22.090 10.408 1.00 86.88 359 ILE A O 1
ATOM 2783 N N . GLU A 1 360 ? -18.650 22.942 11.234 1.00 84.75 360 GLU A N 1
ATOM 2784 C CA . GLU A 1 360 ? -18.064 24.160 11.780 1.00 84.75 360 GLU A CA 1
ATOM 2785 C C . GLU A 1 360 ? -18.240 24.180 13.293 1.00 84.75 360 GLU A C 1
ATOM 2787 O O . GLU A 1 360 ? -19.347 24.101 13.824 1.00 84.75 360 GLU A O 1
ATOM 2792 N N . LEU A 1 361 ? -17.130 24.309 14.002 1.00 84.12 361 LEU A N 1
ATOM 2793 C CA . LEU A 1 361 ? -17.091 24.401 15.448 1.00 84.12 361 LEU A CA 1
ATOM 2794 C C . LEU A 1 361 ? -16.498 25.752 15.835 1.00 84.12 361 LEU A C 1
ATOM 2796 O O . LEU A 1 361 ? -15.315 25.984 15.614 1.00 84.12 361 LEU A O 1
ATOM 2800 N N . ASP A 1 362 ? -17.277 26.613 16.474 1.00 79.94 362 ASP A N 1
ATOM 2801 C CA . ASP A 1 362 ? -16.774 27.812 17.142 1.00 79.94 362 ASP A CA 1
ATOM 2802 C C . ASP A 1 362 ? -16.752 27.602 18.662 1.00 79.94 362 ASP A C 1
ATOM 2804 O O . ASP A 1 362 ? -17.611 26.931 19.231 1.00 79.94 362 ASP A O 1
ATOM 2808 N N . GLY A 1 363 ? -15.739 28.147 19.331 1.00 73.56 363 GLY A N 1
ATOM 2809 C CA . GLY A 1 363 ? -15.510 27.948 20.762 1.00 73.56 363 GLY A CA 1
ATOM 2810 C C . GLY A 1 363 ? -14.408 26.938 21.080 1.00 73.56 363 GLY A C 1
ATOM 2811 O O . GLY A 1 363 ? -13.410 26.824 20.360 1.00 73.56 363 GLY A O 1
ATOM 2812 N N . SER A 1 364 ? -14.521 26.258 22.222 1.00 71.81 364 SER A N 1
ATOM 2813 C CA . SER A 1 364 ? -13.409 25.500 22.818 1.00 71.81 364 SER A CA 1
ATOM 2814 C C . SER A 1 364 ? -13.756 24.043 23.136 1.00 71.81 364 SER A C 1
ATOM 2816 O O . SER A 1 364 ? -13.378 23.561 24.201 1.00 71.81 364 SER A O 1
ATOM 2818 N N . ALA A 1 365 ? -14.513 23.363 22.270 1.00 76.81 365 ALA A N 1
ATOM 2819 C CA . ALA A 1 365 ? -14.706 21.923 22.431 1.00 76.81 365 ALA A CA 1
ATOM 2820 C C . ALA A 1 365 ? -13.366 21.180 22.356 1.00 76.81 365 ALA A C 1
ATOM 2822 O O . ALA A 1 365 ? -12.476 21.590 21.609 1.00 76.81 365 ALA A O 1
ATOM 2823 N N . ASP A 1 366 ? -13.254 20.105 23.130 1.00 75.31 366 ASP A N 1
ATOM 2824 C CA . ASP A 1 366 ? -12.096 19.220 23.198 1.00 75.31 366 ASP A CA 1
ATOM 2825 C C . ASP A 1 366 ? -12.074 18.268 22.005 1.00 75.31 366 ASP A C 1
ATOM 2827 O O . ASP A 1 366 ? -11.021 18.035 21.422 1.00 75.31 366 ASP A O 1
ATOM 2831 N N . TYR A 1 367 ? -13.233 17.737 21.611 1.00 72.75 367 TYR A N 1
ATOM 2832 C CA . TYR A 1 367 ? -13.365 16.898 20.424 1.00 72.75 367 TYR A CA 1
ATOM 2833 C C . TYR A 1 367 ? -14.793 16.893 19.871 1.00 72.75 367 TYR A C 1
ATOM 2835 O O . TYR A 1 367 ? -15.757 17.208 20.573 1.00 72.75 367 TYR A O 1
ATOM 2843 N N . VAL A 1 368 ? -14.922 16.522 18.598 1.00 78.94 368 VAL A N 1
ATOM 2844 C CA . VAL A 1 368 ? -16.197 16.282 17.912 1.00 78.94 368 VAL A CA 1
ATOM 2845 C C . VAL A 1 368 ? -16.244 14.838 17.433 1.00 78.94 368 VAL A C 1
ATOM 2847 O O . VAL A 1 368 ? -15.313 14.385 16.780 1.00 78.94 368 VAL A O 1
ATOM 2850 N N . VAL A 1 369 ? -17.323 14.125 17.743 1.00 72.38 369 VAL A N 1
ATOM 2851 C CA . VAL A 1 369 ? -17.605 12.763 17.273 1.00 72.38 369 VAL A CA 1
ATOM 2852 C C . VAL A 1 369 ? -18.671 12.822 16.186 1.00 72.38 369 VAL A C 1
ATOM 2854 O O . VAL A 1 369 ? -19.697 13.477 16.370 1.00 72.38 369 VAL A O 1
ATOM 2857 N N . VAL A 1 370 ? -18.441 12.120 15.081 1.00 78.00 370 VAL A N 1
ATOM 2858 C CA . VAL A 1 370 ? -19.384 11.949 13.974 1.00 78.00 370 VAL A CA 1
ATOM 2859 C C . VAL A 1 370 ? -19.784 10.482 13.901 1.00 78.00 370 VAL A C 1
ATOM 2861 O O . VAL A 1 370 ? -18.918 9.618 13.790 1.00 78.00 370 VAL A O 1
ATOM 2864 N N . GLU A 1 371 ? -21.086 10.223 13.974 1.00 72.06 371 GLU A N 1
ATOM 2865 C CA . GLU A 1 371 ? -21.692 8.893 13.899 1.00 72.06 371 GLU A CA 1
ATOM 2866 C C . GLU A 1 371 ? -22.685 8.874 12.730 1.00 72.06 371 GLU A C 1
ATOM 2868 O O . GLU A 1 371 ? -23.762 9.484 12.779 1.00 72.06 371 GLU A O 1
ATOM 2873 N N . PHE A 1 372 ? -22.316 8.187 11.658 1.00 83.12 372 PHE A N 1
ATOM 2874 C CA . PHE A 1 372 ? -23.194 7.870 10.550 1.00 83.12 372 PHE A CA 1
ATOM 2875 C C . PHE A 1 372 ? -24.145 6.727 10.934 1.00 83.12 372 PHE A C 1
ATOM 2877 O O . PHE A 1 372 ? -23.873 5.921 11.827 1.00 83.12 372 PHE A O 1
ATOM 2884 N N . PRO A 1 373 ? -25.320 6.649 10.293 1.00 74.62 373 PRO A N 1
ATOM 2885 C CA . PRO A 1 373 ? -26.271 5.596 10.590 1.00 74.62 373 PRO A CA 1
ATOM 2886 C C . PRO A 1 373 ? -25.820 4.256 10.009 1.00 74.62 373 PRO A C 1
ATOM 2888 O O . PRO A 1 373 ? -24.912 4.160 9.184 1.00 74.62 373 PRO A O 1
ATOM 2891 N N . ARG A 1 374 ? -26.533 3.205 10.416 1.00 65.75 374 ARG A N 1
ATOM 2892 C CA . ARG A 1 374 ? -26.262 1.831 9.998 1.00 65.75 374 ARG A CA 1
ATOM 2893 C C . ARG A 1 374 ? -26.139 1.692 8.475 1.00 65.75 374 ARG A C 1
ATOM 2895 O O . ARG A 1 374 ? -27.061 2.064 7.750 1.00 65.75 374 ARG A O 1
ATOM 2902 N N . GLY A 1 375 ? -25.051 1.080 8.018 1.00 65.88 375 GLY A N 1
ATOM 2903 C CA . GLY A 1 375 ? -24.678 0.948 6.609 1.00 65.88 375 GLY A CA 1
ATOM 2904 C C . GLY A 1 375 ? -23.703 2.020 6.111 1.00 65.88 375 GLY A C 1
ATOM 2905 O O . GLY A 1 375 ? -23.315 1.952 4.950 1.00 65.88 375 GLY A O 1
ATOM 2906 N N . MET A 1 376 ? -23.328 2.989 6.951 1.00 75.62 376 MET A N 1
ATOM 2907 C CA . MET A 1 376 ? -22.404 4.088 6.639 1.00 75.62 376 MET A CA 1
ATOM 2908 C C . MET A 1 376 ? -21.351 4.303 7.743 1.00 75.62 376 MET A C 1
ATOM 2910 O O . MET A 1 376 ? -20.659 5.316 7.742 1.00 75.62 376 MET A O 1
ATOM 2914 N N . GLU A 1 377 ? -21.197 3.355 8.673 1.00 78.88 377 GLU A N 1
ATOM 2915 C CA . GLU A 1 377 ? -20.315 3.470 9.848 1.00 78.88 377 GLU A CA 1
ATOM 2916 C C . GLU A 1 377 ? -18.820 3.575 9.485 1.00 78.88 377 GLU A C 1
ATOM 2918 O O . GLU A 1 377 ? -17.987 3.924 10.317 1.00 78.88 377 GLU A O 1
ATOM 2923 N N . GLU A 1 378 ? -18.451 3.277 8.235 1.00 68.38 378 GLU A N 1
ATOM 2924 C CA . GLU A 1 378 ? -17.088 3.472 7.723 1.00 68.38 378 GLU A CA 1
ATOM 2925 C C . GLU A 1 378 ? -16.646 4.946 7.720 1.00 68.38 378 GLU A C 1
ATOM 2927 O O . GLU A 1 378 ? -15.445 5.221 7.720 1.00 68.38 378 GLU A O 1
ATOM 2932 N N . TYR A 1 379 ? -17.606 5.875 7.764 1.00 75.50 379 TYR A N 1
ATOM 2933 C CA . TYR A 1 379 ? -17.373 7.319 7.810 1.00 75.50 379 TYR A CA 1
ATOM 2934 C C . TYR A 1 379 ? -17.381 7.892 9.239 1.00 75.50 379 TYR A C 1
ATOM 2936 O O . TYR A 1 379 ? -17.193 9.098 9.413 1.00 75.50 379 TYR A O 1
ATOM 2944 N N . ASP A 1 380 ? -17.574 7.057 10.268 1.00 69.44 380 ASP A N 1
ATOM 2945 C CA . ASP A 1 380 ? -17.530 7.487 11.668 1.00 69.44 380 ASP A CA 1
ATOM 2946 C C . ASP A 1 380 ? -16.132 7.994 12.036 1.00 69.44 380 ASP A C 1
ATOM 2948 O O . ASP A 1 380 ? -15.118 7.313 11.839 1.00 69.44 380 ASP A O 1
ATOM 2952 N N . CYS A 1 381 ? -16.050 9.184 12.630 1.00 61.72 381 CYS A N 1
ATOM 2953 C CA . CYS A 1 381 ? -14.761 9.772 12.976 1.00 61.72 381 CYS A CA 1
ATOM 2954 C C . CYS A 1 381 ? -14.809 10.659 14.219 1.00 61.72 381 CYS A C 1
ATOM 2956 O O . CYS A 1 381 ? -15.866 11.026 14.729 1.00 61.72 381 CYS A O 1
ATOM 2958 N N . ILE A 1 382 ? -13.620 10.996 14.723 1.00 73.12 382 ILE A N 1
ATOM 2959 C CA . ILE A 1 382 ? -13.445 11.906 15.854 1.00 73.12 382 ILE A CA 1
ATOM 2960 C C . ILE A 1 382 ? -12.409 12.960 15.470 1.00 73.12 382 ILE A C 1
ATOM 2962 O O . ILE A 1 382 ? -11.290 12.614 15.090 1.00 73.12 382 ILE A O 1
ATOM 2966 N N . PHE A 1 383 ? -12.769 14.232 15.609 1.00 73.44 383 PHE A N 1
ATOM 2967 C CA . PHE A 1 383 ? -11.862 15.367 15.470 1.00 73.44 383 PHE A CA 1
ATOM 2968 C C . PHE A 1 383 ? -11.407 15.831 16.851 1.00 73.44 383 PHE A C 1
ATOM 2970 O O . PHE A 1 383 ? -12.239 16.195 17.675 1.00 73.44 383 PHE A O 1
ATOM 2977 N N . ASP A 1 384 ? -10.098 15.810 17.105 1.00 78.81 384 ASP A N 1
ATOM 2978 C CA . ASP A 1 384 ? -9.489 16.237 18.371 1.00 78.81 384 ASP A CA 1
ATOM 2979 C C . ASP A 1 384 ? -8.985 17.688 18.273 1.00 78.81 384 ASP A C 1
ATOM 2981 O O . ASP A 1 384 ? -8.218 18.057 17.374 1.00 78.81 384 ASP A O 1
ATOM 2985 N N . TYR A 1 385 ? -9.411 18.515 19.224 1.00 76.50 385 TYR A N 1
ATOM 2986 C CA . TYR A 1 385 ? -9.111 19.938 19.324 1.00 76.50 385 TYR A CA 1
ATOM 2987 C C . TYR A 1 385 ? -8.344 20.322 20.597 1.00 76.50 385 TYR A C 1
ATOM 2989 O O . TYR A 1 385 ? -8.019 21.503 20.753 1.00 76.50 385 TYR A O 1
ATOM 2997 N N . ILE A 1 386 ? -7.966 19.369 21.461 1.00 68.75 386 ILE A N 1
ATOM 2998 C CA . ILE A 1 386 ? -7.339 19.625 22.775 1.00 68.75 386 ILE A CA 1
ATOM 2999 C C . ILE A 1 386 ? -6.070 20.484 22.648 1.00 68.75 386 ILE A C 1
ATOM 3001 O O . ILE A 1 386 ? -5.790 21.343 23.484 1.00 68.75 386 ILE A O 1
ATOM 3005 N N . GLN A 1 387 ? -5.297 20.302 21.573 1.00 59.25 387 GLN A N 1
ATOM 3006 C CA . GLN A 1 387 ? -4.069 21.072 21.325 1.00 59.25 387 GLN A CA 1
ATOM 3007 C C . GLN A 1 387 ? -4.262 22.291 20.410 1.00 59.25 387 GLN A C 1
ATOM 3009 O O . GLN A 1 387 ? -3.314 23.044 20.185 1.00 59.25 387 GLN A O 1
ATOM 3014 N N . ARG A 1 388 ? -5.464 22.492 19.855 1.00 59.00 388 ARG A N 1
ATOM 3015 C CA . ARG A 1 388 ? -5.732 23.481 18.795 1.00 59.00 388 ARG A CA 1
ATOM 3016 C C . ARG A 1 388 ? -6.249 24.832 19.310 1.00 59.00 388 ARG A C 1
ATOM 3018 O O . ARG A 1 388 ? -6.337 25.773 18.527 1.00 59.00 388 ARG A O 1
ATOM 3025 N N . GLY A 1 389 ? -6.501 24.968 20.615 1.00 56.72 389 GLY A N 1
ATOM 3026 C CA . GLY A 1 389 ? -6.902 26.231 21.249 1.00 56.72 389 GLY A CA 1
ATOM 3027 C C . GLY A 1 389 ? -8.341 26.671 20.933 1.00 56.72 389 GLY A C 1
ATOM 3028 O O . GLY A 1 389 ? -9.089 25.995 20.225 1.00 56.72 389 GLY A O 1
ATOM 3029 N N . ALA A 1 390 ? -8.764 27.809 21.492 1.00 58.97 390 ALA A N 1
ATOM 3030 C CA . ALA A 1 390 ? -10.101 28.373 21.273 1.00 58.97 390 ALA A CA 1
ATOM 3031 C C . ALA A 1 390 ? -10.184 29.136 19.935 1.00 58.97 390 ALA A C 1
ATOM 3033 O O . ALA A 1 390 ? -9.248 29.850 19.576 1.00 58.97 390 ALA A O 1
ATOM 3034 N N . GLY A 1 391 ? -11.302 28.998 19.215 1.00 64.06 391 GLY A N 1
ATOM 3035 C CA . GLY A 1 391 ? -11.552 29.647 17.918 1.00 64.06 391 GLY A CA 1
ATOM 3036 C C . GLY A 1 391 ? -12.333 28.753 16.952 1.00 64.06 391 GLY A C 1
ATOM 3037 O O . GLY A 1 391 ? -12.565 27.588 17.270 1.00 64.06 391 GLY A O 1
ATOM 3038 N N . ALA A 1 392 ? -12.710 29.287 15.788 1.00 74.88 392 ALA A N 1
ATOM 3039 C CA . ALA A 1 392 ? -13.443 28.550 14.759 1.00 74.88 392 ALA A CA 1
ATOM 3040 C C . ALA A 1 392 ? -12.578 27.456 14.101 1.00 74.88 392 ALA A C 1
ATOM 3042 O O . ALA A 1 392 ? -11.439 27.713 13.701 1.00 74.88 392 ALA A O 1
ATOM 3043 N N . LYS A 1 393 ? -13.125 26.244 13.980 1.00 83.62 393 LYS A N 1
ATOM 3044 C CA . LYS A 1 393 ? -12.565 25.095 13.256 1.00 83.62 393 LYS A CA 1
ATOM 3045 C C . LYS A 1 393 ? -13.570 24.616 12.220 1.00 83.62 393 LYS A C 1
ATOM 3047 O O . LYS A 1 393 ? -14.768 24.625 12.486 1.00 83.62 393 LYS A O 1
ATOM 3052 N N . SER A 1 394 ? -13.061 24.161 11.083 1.00 84.44 394 SER A N 1
ATOM 3053 C CA . SER A 1 394 ? -13.866 23.580 10.014 1.00 84.44 394 SER A CA 1
ATOM 3054 C C . SER A 1 394 ? -13.290 22.224 9.640 1.00 84.44 394 SER A C 1
ATOM 3056 O O . SER A 1 394 ? -12.082 22.112 9.438 1.00 84.44 394 SER A O 1
ATOM 3058 N N . GLU A 1 395 ? -14.151 21.220 9.546 1.00 86.88 395 GLU A N 1
ATOM 3059 C CA . GLU A 1 395 ? -13.811 19.869 9.106 1.00 86.88 395 GLU A CA 1
ATOM 3060 C C . GLU A 1 395 ? -14.767 19.439 7.992 1.00 86.88 395 GLU A C 1
ATOM 3062 O O . GLU A 1 395 ? -15.893 19.935 7.902 1.00 86.88 395 GLU A O 1
ATOM 3067 N N . ALA A 1 396 ? -14.316 18.513 7.151 1.00 78.88 396 ALA A N 1
ATOM 3068 C CA . ALA A 1 396 ? -15.105 17.957 6.061 1.00 78.88 396 ALA A CA 1
ATOM 3069 C C . ALA A 1 396 ? -14.899 16.442 5.988 1.00 78.88 396 ALA A C 1
ATOM 3071 O O . ALA A 1 396 ? -13.777 15.959 6.160 1.00 78.88 396 ALA A O 1
ATOM 3072 N N . ILE A 1 397 ? -15.981 15.704 5.745 1.00 80.19 397 ILE A N 1
ATOM 3073 C CA . ILE A 1 397 ? -15.966 14.253 5.540 1.00 80.19 397 ILE A CA 1
ATOM 3074 C C . ILE A 1 397 ? -16.632 13.958 4.204 1.00 80.19 397 ILE A C 1
ATOM 3076 O O . ILE A 1 397 ? -17.836 14.180 4.059 1.00 80.19 397 ILE A O 1
ATOM 3080 N N . ASP A 1 398 ? -15.855 13.431 3.263 1.00 79.50 398 ASP A N 1
ATOM 3081 C CA . ASP A 1 398 ? -16.369 12.889 2.008 1.00 79.50 398 ASP A CA 1
ATOM 3082 C C . ASP A 1 398 ? -17.000 11.516 2.281 1.00 79.50 398 ASP A C 1
ATOM 3084 O O . ASP A 1 398 ? -16.393 10.657 2.930 1.00 79.50 398 ASP A O 1
ATOM 3088 N N . PHE A 1 399 ? -18.222 11.300 1.801 1.00 79.50 399 PHE A N 1
ATOM 3089 C CA . PHE A 1 399 ? -18.947 10.044 1.971 1.00 79.50 399 PHE A CA 1
ATOM 3090 C C . PHE A 1 399 ? -19.707 9.657 0.699 1.00 79.50 399 PHE A C 1
ATOM 3092 O O . PHE A 1 399 ? -20.118 10.507 -0.089 1.00 79.50 399 PHE A O 1
ATOM 3099 N N . PHE A 1 400 ? -19.968 8.361 0.525 1.00 82.12 400 PHE A N 1
ATOM 3100 C CA . PHE A 1 400 ? -20.862 7.855 -0.516 1.00 82.12 400 PHE A CA 1
ATOM 3101 C C . PHE A 1 400 ? -22.159 7.365 0.103 1.00 82.12 400 PHE A C 1
ATOM 3103 O O . PHE A 1 400 ? -22.136 6.677 1.115 1.00 82.12 400 PHE A O 1
ATOM 3110 N N . VAL A 1 401 ? -23.298 7.660 -0.525 1.00 82.12 401 VAL A N 1
ATOM 3111 C CA . VAL A 1 401 ? -24.584 7.064 -0.150 1.00 82.12 401 VAL A CA 1
ATOM 3112 C C . VAL A 1 401 ? -24.595 5.603 -0.618 1.00 82.12 401 VAL A C 1
ATOM 3114 O O . VAL A 1 401 ? -24.580 5.361 -1.827 1.00 82.12 401 VAL A O 1
ATOM 3117 N N . PRO A 1 402 ? -24.672 4.606 0.279 1.00 73.69 402 PRO A N 1
ATOM 3118 C CA . PRO A 1 402 ? -24.656 3.201 -0.107 1.00 73.69 402 PRO A CA 1
ATOM 3119 C C . PRO A 1 402 ? -25.769 2.829 -1.093 1.00 73.69 402 PRO A C 1
ATOM 3121 O O . PRO A 1 402 ? -26.942 3.161 -0.908 1.00 73.69 402 PRO A O 1
ATOM 3124 N N . VAL A 1 403 ? -25.407 2.062 -2.127 1.00 71.25 403 VAL A N 1
ATOM 3125 C CA . VAL A 1 403 ? -26.374 1.450 -3.062 1.00 71.25 403 VAL A CA 1
ATOM 3126 C C . VAL A 1 403 ? -27.200 0.359 -2.376 1.00 71.25 403 VAL A C 1
ATOM 3128 O O . VAL A 1 403 ? -28.372 0.173 -2.699 1.00 71.25 403 VAL A O 1
ATOM 3131 N N . TYR A 1 404 ? -26.606 -0.324 -1.398 1.00 67.12 404 TYR A N 1
ATOM 3132 C CA . TYR A 1 404 ? -27.212 -1.409 -0.630 1.00 67.12 404 TYR A CA 1
ATOM 3133 C C . TYR A 1 404 ? -27.029 -1.155 0.869 1.00 67.12 404 TYR A C 1
ATOM 3135 O O . TYR A 1 404 ? -26.099 -0.465 1.266 1.00 67.12 404 TYR A O 1
ATOM 3143 N N . GLY A 1 405 ? -27.889 -1.732 1.711 1.00 62.69 405 GLY A N 1
ATOM 3144 C CA . GLY A 1 405 ? -27.784 -1.619 3.175 1.00 62.69 405 GLY A CA 1
ATOM 3145 C C . GLY A 1 405 ? -28.664 -0.533 3.803 1.00 62.69 405 GLY A C 1
ATOM 3146 O O . GLY A 1 405 ? -28.947 -0.610 4.995 1.00 62.69 405 GLY A O 1
ATOM 3147 N N . ILE A 1 406 ? -29.190 0.393 2.997 1.00 67.31 406 ILE A N 1
ATOM 3148 C CA . ILE A 1 406 ? -30.239 1.346 3.388 1.00 67.31 406 ILE A CA 1
ATOM 3149 C C . ILE A 1 406 ? -31.593 0.841 2.853 1.00 67.31 406 ILE A C 1
ATOM 3151 O O . ILE A 1 406 ? -31.643 0.445 1.684 1.00 67.31 406 ILE A O 1
ATOM 3155 N N . PRO A 1 407 ? -32.688 0.858 3.647 1.00 68.44 407 PRO A N 1
ATOM 3156 C CA . PRO A 1 407 ? -34.023 0.460 3.183 1.00 68.44 407 PRO A CA 1
ATOM 3157 C C . PRO A 1 407 ? -34.423 1.158 1.876 1.00 68.44 407 PRO A C 1
ATOM 3159 O O . PRO A 1 407 ? -34.144 2.346 1.710 1.00 68.44 407 PRO A O 1
ATOM 3162 N N . GLU A 1 408 ? -35.056 0.445 0.935 1.00 67.12 408 GLU A N 1
ATOM 3163 C CA . GLU A 1 408 ? -35.416 0.982 -0.395 1.00 67.12 408 GLU A CA 1
ATOM 3164 C C . GLU A 1 408 ? -36.376 2.185 -0.326 1.00 67.12 408 GLU A C 1
ATOM 3166 O O . GLU A 1 408 ? -36.313 3.091 -1.167 1.00 67.12 408 GLU A O 1
ATOM 3171 N N . ASP A 1 409 ? -37.195 2.223 0.721 1.00 71.38 409 ASP A N 1
ATOM 3172 C CA . ASP A 1 409 ? -38.166 3.258 1.073 1.00 71.38 409 ASP A CA 1
ATOM 3173 C C . ASP A 1 409 ? -37.599 4.357 1.985 1.00 71.38 409 ASP A C 1
ATOM 3175 O O . ASP A 1 409 ? -38.329 5.264 2.375 1.00 71.38 409 ASP A O 1
ATOM 3179 N N . ALA A 1 410 ? -36.308 4.314 2.330 1.00 69.44 410 ALA A N 1
ATOM 3180 C CA . ALA A 1 410 ? -35.690 5.382 3.104 1.00 69.44 410 ALA A CA 1
ATOM 3181 C C . ALA A 1 410 ? -35.700 6.698 2.310 1.00 69.44 410 ALA A C 1
ATOM 3183 O O . ALA A 1 410 ? -35.100 6.794 1.240 1.00 69.44 410 ALA A O 1
ATOM 3184 N N . GLU A 1 411 ? -36.347 7.716 2.873 1.00 75.69 411 GLU A N 1
ATOM 3185 C CA . GLU A 1 411 ? -36.415 9.079 2.325 1.00 75.69 411 GLU A CA 1
ATOM 3186 C C . GLU A 1 411 ? -35.435 10.034 3.022 1.00 75.69 411 GLU A C 1
ATOM 3188 O O . GLU A 1 411 ? -35.228 11.160 2.573 1.00 75.69 411 GLU A O 1
ATOM 3193 N N . ARG A 1 412 ? -34.817 9.605 4.131 1.00 76.31 412 ARG A N 1
ATOM 3194 C CA . ARG A 1 412 ? -33.918 10.443 4.932 1.00 76.31 412 ARG A CA 1
ATOM 3195 C C . ARG A 1 412 ? -32.851 9.619 5.646 1.00 76.31 412 ARG A C 1
ATOM 3197 O O . ARG A 1 412 ? -33.163 8.595 6.250 1.00 76.31 412 ARG A O 1
ATOM 3204 N N . ILE A 1 413 ? -31.615 10.108 5.626 1.00 75.19 413 ILE A N 1
ATOM 3205 C CA . ILE A 1 413 ? -30.486 9.586 6.409 1.00 75.19 413 ILE A CA 1
ATOM 3206 C C . ILE A 1 413 ? -30.064 10.683 7.383 1.00 75.19 413 ILE A C 1
ATOM 3208 O O . ILE A 1 413 ? -29.907 11.831 6.973 1.00 75.19 413 ILE A O 1
ATOM 3212 N N . ILE A 1 414 ? -29.912 10.341 8.663 1.00 76.12 414 ILE A N 1
ATOM 3213 C CA . ILE A 1 414 ? -29.522 11.274 9.726 1.00 76.12 414 ILE A CA 1
ATOM 3214 C C . ILE A 1 414 ? -28.142 10.871 10.232 1.00 76.12 414 ILE A C 1
ATOM 3216 O O . ILE A 1 414 ? -27.955 9.730 10.649 1.00 76.12 414 ILE A O 1
ATOM 3220 N N . VAL A 1 415 ? -27.209 11.815 10.214 1.00 77.06 415 VAL A N 1
ATOM 3221 C CA . VAL A 1 415 ? -25.874 11.695 10.801 1.00 77.06 415 VAL A CA 1
ATOM 3222 C C . VAL A 1 415 ? -25.875 12.458 12.117 1.00 77.06 415 VAL A C 1
ATOM 3224 O O . VAL A 1 415 ? -26.479 13.524 12.221 1.00 77.06 415 VAL A O 1
ATOM 3227 N N . ARG A 1 416 ? -25.230 11.915 13.145 1.00 73.94 416 ARG A N 1
ATOM 3228 C CA . ARG A 1 416 ? -25.116 12.562 14.451 1.00 73.94 416 ARG A CA 1
ATOM 3229 C C . ARG A 1 416 ? -23.725 13.155 14.604 1.00 73.94 416 ARG A C 1
ATOM 3231 O O . ARG A 1 416 ? -22.736 12.445 14.496 1.00 73.94 416 ARG A O 1
ATOM 3238 N N . VAL A 1 417 ? -23.652 14.448 14.902 1.00 76.81 417 VAL A N 1
ATOM 3239 C CA . VAL A 1 417 ? -22.394 15.155 15.171 1.00 76.81 417 VAL A CA 1
ATOM 3240 C C . VAL A 1 417 ? -22.458 15.698 16.590 1.00 76.81 417 VAL A C 1
ATOM 3242 O O . VAL A 1 417 ? -23.400 16.406 16.937 1.00 76.81 417 VAL A O 1
ATOM 3245 N N . THR A 1 418 ? -21.492 15.346 17.433 1.00 71.81 418 THR A N 1
ATOM 3246 C CA . THR A 1 418 ? -21.505 15.681 18.862 1.00 71.81 418 THR A CA 1
ATOM 3247 C C . THR A 1 418 ? -20.194 16.322 19.285 1.00 71.81 418 THR A C 1
ATOM 3249 O O . THR A 1 418 ? -19.148 15.692 19.178 1.00 71.81 418 THR A O 1
ATOM 3252 N N . ALA A 1 419 ? -20.248 17.551 19.796 1.00 77.62 419 ALA A N 1
ATOM 3253 C CA . ALA A 1 419 ? -19.107 18.240 20.387 1.00 77.62 419 ALA A CA 1
ATOM 3254 C C . ALA A 1 419 ? -19.079 18.038 21.906 1.00 77.62 419 ALA A C 1
ATOM 3256 O O . ALA A 1 419 ? -20.111 18.132 22.578 1.00 77.62 419 ALA A O 1
ATOM 3257 N N . TYR A 1 420 ? -17.881 17.812 22.435 1.00 74.06 420 TYR A N 1
ATOM 3258 C CA . TYR A 1 420 ? -17.621 17.580 23.852 1.00 74.06 420 TYR A CA 1
ATOM 3259 C C . TYR A 1 420 ? -16.651 18.629 24.389 1.00 74.06 420 TYR A C 1
ATOM 3261 O O . TYR A 1 420 ? -15.628 18.895 23.762 1.00 74.06 420 TYR A O 1
ATOM 3269 N N . LYS A 1 421 ? -16.952 19.203 25.555 1.00 74.56 421 LYS A N 1
ATOM 3270 C CA . LYS A 1 421 ? -16.041 20.052 26.337 1.00 74.56 421 LYS A CA 1
ATOM 3271 C C . LYS A 1 421 ? -16.220 19.727 27.810 1.00 74.56 421 LYS A C 1
ATOM 3273 O O . LYS A 1 421 ? -17.275 20.037 28.365 1.00 74.56 421 LYS A O 1
ATOM 3278 N N . ASP A 1 422 ? -15.218 19.136 28.445 1.00 72.38 422 ASP A N 1
ATOM 3279 C CA . ASP A 1 422 ? -15.332 18.642 29.822 1.00 72.38 422 ASP A CA 1
ATOM 3280 C C . ASP A 1 422 ? -16.600 17.766 30.021 1.00 72.38 422 ASP A C 1
ATOM 3282 O O . ASP A 1 422 ? -16.732 16.697 29.425 1.00 72.38 422 ASP A O 1
ATOM 3286 N N . GLU A 1 423 ? -17.555 18.219 30.845 1.00 60.34 423 GLU A N 1
ATOM 3287 C CA . GLU A 1 423 ? -18.848 17.560 31.099 1.00 60.34 423 GLU A CA 1
ATOM 3288 C C . GLU A 1 423 ? -19.981 18.049 30.172 1.00 60.34 423 GLU A C 1
ATOM 3290 O O . GLU A 1 423 ? -21.084 17.500 30.198 1.00 60.34 423 GLU A O 1
ATOM 3295 N N . LYS A 1 424 ? -19.740 19.089 29.361 1.00 66.75 424 LYS A N 1
ATOM 3296 C CA . LYS A 1 424 ? -20.730 19.659 28.439 1.00 66.75 424 LYS A CA 1
ATOM 3297 C C . LYS A 1 424 ? -20.737 18.901 27.113 1.00 66.75 424 LYS A C 1
ATOM 3299 O O . LYS A 1 424 ? -19.689 18.647 26.518 1.00 66.75 424 LYS A O 1
ATOM 3304 N N . VAL A 1 425 ? -21.941 18.602 26.628 1.00 74.75 425 VAL A N 1
ATOM 3305 C CA . VAL A 1 425 ? -22.176 17.879 25.375 1.00 74.75 425 VAL A CA 1
ATOM 3306 C C . VAL A 1 425 ? -23.252 18.598 24.575 1.00 74.75 425 VAL A C 1
ATOM 3308 O O . VAL A 1 425 ? -24.351 18.819 25.084 1.00 74.75 425 VAL A O 1
ATOM 3311 N N . ILE A 1 426 ? -22.955 18.922 23.318 1.00 74.50 426 ILE A N 1
ATOM 3312 C CA . ILE A 1 426 ? -23.948 19.414 22.358 1.00 74.50 426 ILE A CA 1
ATOM 3313 C C . ILE A 1 426 ? -23.944 18.518 21.122 1.00 74.50 426 ILE A C 1
ATOM 3315 O O . ILE A 1 426 ? -22.884 18.132 20.636 1.00 74.50 426 ILE A O 1
ATOM 3319 N N . SER A 1 427 ? -25.125 18.178 20.608 1.00 70.81 427 SER A N 1
ATOM 3320 C CA . SER A 1 427 ? -25.273 17.368 19.394 1.00 70.81 427 SER A CA 1
ATOM 3321 C C . SER A 1 427 ? -26.112 18.104 18.357 1.00 70.81 427 SER A C 1
ATOM 3323 O O . SER A 1 427 ? -27.104 18.743 18.709 1.00 70.81 427 SER A O 1
ATOM 3325 N N . CYS A 1 428 ? -25.749 17.981 17.086 1.00 72.44 428 CYS A N 1
ATOM 3326 C CA . CYS A 1 428 ? -26.602 18.315 15.953 1.00 72.44 428 CYS A CA 1
ATOM 3327 C C . CYS A 1 428 ? -26.793 17.082 15.056 1.00 72.44 428 CYS A C 1
ATOM 3329 O O . CYS A 1 428 ? -26.055 16.098 15.147 1.00 72.44 428 CYS A O 1
ATOM 3331 N N . TYR A 1 429 ? -27.845 17.113 14.238 1.00 76.88 429 TYR A N 1
ATOM 3332 C CA . TYR A 1 429 ? -28.316 15.952 13.479 1.00 76.88 429 TYR A CA 1
ATOM 3333 C C . TYR A 1 429 ? -28.477 16.298 11.994 1.00 76.88 429 TYR A C 1
ATOM 3335 O O . TYR A 1 429 ? -29.613 16.360 11.507 1.00 76.88 429 TYR A O 1
ATOM 3343 N N . PRO A 1 430 ? -27.373 16.586 11.277 1.00 79.50 430 PRO A N 1
ATOM 3344 C CA . PRO A 1 430 ? -27.422 16.806 9.841 1.00 79.50 430 PRO A CA 1
ATOM 3345 C C . PRO A 1 430 ? -28.077 15.629 9.130 1.00 79.50 430 PRO A C 1
ATOM 3347 O O . PRO A 1 430 ? -27.830 14.463 9.436 1.00 79.50 430 PRO A O 1
ATOM 3350 N N . ALA A 1 431 ? -28.953 15.943 8.183 1.00 76.75 431 ALA A N 1
ATOM 3351 C CA . ALA A 1 431 ? -29.707 14.935 7.466 1.00 76.75 431 ALA A CA 1
ATOM 3352 C C . ALA A 1 431 ? -29.735 15.228 5.974 1.00 76.75 431 ALA A C 1
ATOM 3354 O O . ALA A 1 431 ? -29.961 16.369 5.570 1.00 76.75 431 ALA A O 1
ATOM 3355 N N . LEU A 1 432 ? -29.583 14.175 5.177 1.00 83.38 432 LEU A N 1
ATOM 3356 C CA . LEU A 1 432 ? -29.762 14.220 3.731 1.00 83.38 432 LEU A CA 1
ATOM 3357 C C . LEU A 1 432 ? -31.088 13.560 3.345 1.00 83.38 432 LEU A C 1
ATOM 3359 O O . LEU A 1 432 ? -31.547 12.618 3.999 1.00 83.38 432 LEU A O 1
ATOM 3363 N N . THR A 1 433 ? -31.695 14.069 2.278 1.00 80.94 433 THR A N 1
ATOM 3364 C CA . THR A 1 433 ? -32.955 13.555 1.729 1.00 80.94 433 THR A CA 1
ATOM 3365 C C . THR A 1 433 ? -32.646 12.634 0.557 1.00 80.94 433 THR A C 1
ATOM 3367 O O . THR A 1 433 ? -31.804 12.970 -0.273 1.00 80.94 433 THR A O 1
ATOM 3370 N N . LEU A 1 434 ? -33.315 11.486 0.493 1.00 78.81 434 LEU A N 1
ATOM 3371 C CA . LEU A 1 434 ? -33.168 10.495 -0.568 1.00 78.81 434 LEU A CA 1
ATOM 3372 C C . LEU A 1 434 ? -34.395 10.481 -1.476 1.00 78.81 434 LEU A C 1
ATOM 3374 O O . LEU A 1 434 ? -35.530 10.521 -1.003 1.00 78.81 434 LEU A O 1
ATOM 3378 N N . ILE A 1 435 ? -34.175 10.296 -2.776 1.00 78.69 435 ILE A N 1
ATOM 3379 C CA . ILE A 1 435 ? -35.247 9.897 -3.691 1.00 78.69 435 ILE A CA 1
ATOM 3380 C C . ILE A 1 435 ? -35.479 8.390 -3.524 1.00 78.69 435 ILE A C 1
ATOM 3382 O O . ILE A 1 435 ? -34.678 7.567 -3.983 1.00 78.69 435 ILE A O 1
ATOM 3386 N N . ALA A 1 436 ? -36.581 8.027 -2.863 1.00 74.50 436 ALA A N 1
ATOM 3387 C CA . ALA A 1 436 ? -36.954 6.635 -2.620 1.00 74.50 436 ALA A CA 1
ATOM 3388 C C . ALA A 1 436 ? -36.941 5.804 -3.919 1.00 74.50 436 ALA A C 1
ATOM 3390 O O . ALA A 1 436 ? -37.376 6.253 -4.981 1.00 74.50 436 ALA A O 1
ATOM 3391 N N . GLY A 1 437 ? -36.411 4.580 -3.837 1.00 69.19 437 GLY A N 1
ATOM 3392 C CA . GLY A 1 437 ? -36.339 3.653 -4.973 1.00 69.19 437 GLY A CA 1
ATOM 3393 C C . GLY A 1 437 ? -35.438 4.037 -6.162 1.00 69.19 437 GLY A C 1
ATOM 3394 O O . GLY A 1 437 ? -35.439 3.295 -7.139 1.00 69.19 437 GLY A O 1
ATOM 3395 N N . ARG A 1 438 ? -34.669 5.140 -6.121 1.00 76.50 438 ARG A N 1
ATOM 3396 C CA . ARG A 1 438 ? -33.737 5.529 -7.203 1.00 76.50 438 ARG A CA 1
ATOM 3397 C C . ARG A 1 438 ? -32.274 5.299 -6.810 1.00 76.50 438 ARG A C 1
ATOM 3399 O O . ARG A 1 438 ? -31.874 5.559 -5.672 1.00 76.50 438 ARG A O 1
ATOM 3406 N N . SER A 1 439 ? -31.463 4.838 -7.759 1.00 80.62 439 SER A N 1
ATOM 3407 C CA . SER A 1 439 ? -30.012 4.674 -7.611 1.00 80.62 439 SER A CA 1
ATOM 3408 C C . SER A 1 439 ? -29.258 5.095 -8.875 1.00 80.62 439 SER A C 1
ATOM 3410 O O . SER A 1 439 ? -29.824 5.103 -9.970 1.00 80.62 439 SER A O 1
ATOM 3412 N N . VAL A 1 440 ? -27.955 5.364 -8.754 1.00 74.75 440 VAL A N 1
ATOM 3413 C CA . VAL A 1 440 ? -27.068 5.607 -9.910 1.00 74.75 440 VAL A CA 1
ATOM 3414 C C . VAL A 1 440 ? -27.082 4.447 -10.919 1.00 74.75 440 VAL A C 1
ATOM 3416 O O . VAL A 1 440 ? -26.869 4.648 -12.113 1.00 74.75 440 VAL A O 1
ATOM 3419 N N . LEU A 1 441 ? -27.388 3.221 -10.472 1.00 71.75 441 LEU A N 1
ATOM 3420 C CA . LEU A 1 441 ? -27.504 2.052 -11.348 1.00 71.75 441 LEU A CA 1
ATOM 3421 C C . LEU A 1 441 ? -28.732 2.125 -12.266 1.00 71.75 441 LEU A C 1
ATOM 3423 O O . LEU A 1 441 ? -28.690 1.597 -13.379 1.00 71.75 441 LEU A O 1
ATOM 3427 N N . ASP A 1 442 ? -29.813 2.776 -11.837 1.00 69.25 442 ASP A N 1
ATOM 3428 C CA . ASP A 1 442 ? -31.018 2.958 -12.655 1.00 69.25 442 ASP A CA 1
ATOM 3429 C C . ASP A 1 442 ? -30.789 4.000 -13.759 1.00 69.25 442 ASP A C 1
ATOM 3431 O O . ASP A 1 442 ? -31.238 3.828 -14.898 1.00 69.25 442 ASP A O 1
ATOM 3435 N N . ASP A 1 443 ? -29.990 5.024 -13.458 1.00 66.31 443 ASP A N 1
ATOM 3436 C CA . ASP A 1 443 ? -29.579 6.059 -14.412 1.00 66.31 443 ASP A CA 1
ATOM 3437 C C . ASP A 1 443 ? -28.557 5.513 -15.444 1.00 66.31 443 ASP A C 1
ATOM 3439 O O . ASP A 1 443 ? -28.626 5.815 -16.640 1.00 66.31 443 ASP A O 1
ATOM 3443 N N . LEU A 1 444 ? -27.674 4.588 -15.045 1.00 57.78 444 LEU A N 1
ATOM 3444 C CA . LEU A 1 444 ? -26.799 3.856 -15.980 1.00 57.78 444 LEU A CA 1
ATOM 3445 C C . LEU A 1 444 ? -27.577 2.891 -16.890 1.00 57.78 444 LEU A C 1
ATOM 3447 O O . LEU A 1 444 ? -27.274 2.754 -18.075 1.00 57.78 444 LEU A O 1
ATOM 3451 N N . ARG A 1 445 ? -28.610 2.221 -16.365 1.00 58.25 445 ARG A N 1
ATOM 3452 C CA . ARG A 1 445 ? -29.451 1.298 -17.152 1.00 58.25 445 ARG A CA 1
ATOM 3453 C C . ARG A 1 445 ? -30.308 2.010 -18.195 1.00 58.25 445 ARG A C 1
ATOM 3455 O O . ARG A 1 445 ? -30.645 1.401 -19.210 1.00 58.25 445 ARG A O 1
ATOM 3462 N N . THR A 1 446 ? -30.685 3.259 -17.941 1.00 54.25 446 THR A N 1
ATOM 3463 C CA . THR A 1 446 ? -31.491 4.070 -18.862 1.00 54.25 446 THR A CA 1
ATOM 3464 C C . THR A 1 446 ? -30.654 4.778 -19.926 1.00 54.25 446 THR A C 1
ATOM 3466 O O . THR A 1 446 ? -31.171 4.981 -21.017 1.00 54.25 446 THR A O 1
ATOM 3469 N N . SER A 1 447 ? -29.373 5.072 -19.667 1.00 52.41 447 SER A N 1
ATOM 3470 C CA . SER A 1 447 ? -28.446 5.673 -20.647 1.00 52.41 447 SER A CA 1
ATOM 3471 C C . SER A 1 447 ? -27.785 4.673 -21.611 1.00 52.41 447 SER A C 1
ATOM 3473 O O . SER A 1 447 ? -27.304 5.065 -22.671 1.00 52.41 447 SER A O 1
ATOM 3475 N N . LEU A 1 448 ? -27.774 3.378 -21.269 1.00 47.97 448 LEU A N 1
ATOM 3476 C CA . LEU A 1 448 ? -27.290 2.282 -22.127 1.00 47.97 448 LEU A CA 1
ATOM 3477 C C . LEU A 1 448 ? -28.372 1.688 -23.059 1.00 47.97 448 LEU A C 1
ATOM 3479 O O . LEU A 1 448 ? -28.104 0.707 -23.759 1.00 47.97 448 LEU A O 1
ATOM 3483 N N . ARG A 1 449 ? -29.585 2.250 -23.056 1.00 43.41 449 ARG A N 1
ATOM 3484 C CA . ARG A 1 449 ? -30.646 1.996 -24.045 1.00 43.41 449 ARG A CA 1
ATOM 3485 C C . ARG A 1 449 ? -30.725 3.158 -25.018 1.00 43.41 449 ARG A C 1
ATOM 3487 O O . ARG A 1 449 ? -31.000 2.873 -26.205 1.00 43.41 449 ARG A O 1
#

Organism: NCBI:txid1478061